Protein 6FJQ (pdb70)

Foldseek 3Di:
DFFKKWQADDPFAFFDFPDPSQKRKGWMWGFDQFKTKIKIWIFGCDDLFAFDACVVVVDQVSFKTKFKFAAAPQRQTDPPGRGHNQRIGGDDDVCPVVGDDDGPQQRFFACVQAPAADDQDPDVVDDDPDDPPRQWDWDWWAFVNDPVRIWIWIWGWQHDDPHDIMTMIMTGDDPRDHTTHRTTDMDIDMHGGHD/DQQKKWFADDPAAFFDFPDPSQKRKTKMWHFDQFKTKIKIWIFGCDDLQAWHACVVVVDQVSFKTKFKFAAAPQRQTDPPGRGHLQRIAGDDPPCPSDPSTDGPQQRFFDCVQAPAADDCDPDNVDDDPDDNPRQWDWDWWAFVNDPVRIKIWIWGWQHDDPHDIMTMIMTGDDPRDHTTHRTTDMDIDMHTGHD

Solvent-accessible surface area: 20462 Å² total; per-residue (Å²): 150,59,93,19,0,49,12,49,106,71,132,29,35,6,3,106,26,77,85,96,79,2,0,70,2,47,0,33,0,43,38,78,41,75,89,0,84,1,48,0,32,1,40,2,61,102,30,74,3,21,99,4,21,2,64,87,55,6,50,76,78,60,34,119,15,56,1,84,0,8,0,35,117,106,0,28,3,58,176,116,12,16,1,61,89,136,26,9,13,18,111,59,86,141,16,111,145,50,73,77,130,38,80,0,22,11,8,0,0,7,55,117,15,22,56,132,54,54,129,87,60,150,74,134,116,59,113,80,175,150,48,50,68,116,6,91,87,103,33,56,0,72,0,47,50,101,91,45,25,49,0,49,0,32,0,1,6,10,80,35,124,62,37,61,11,0,0,0,0,39,3,39,19,138,102,54,3,92,85,34,62,0,61,14,37,131,10,66,14,52,2,74,9,57,143,87,92,106,19,0,46,11,63,101,64,126,32,38,8,4,90,30,78,114,103,107,3,0,54,1,58,0,41,0,46,43,78,47,82,83,0,81,1,56,0,34,0,47,1,59,102,43,74,2,22,101,3,26,1,61,87,60,4,49,74,78,59,35,119,13,56,1,83,0,7,0,38,115,118,0,30,4,58,163,94,12,15,3,65,86,137,25,6,15,20,102,72,87,137,95,126,17,12,72,77,148,28,87,1,20,8,7,0,0,6,54,118,16,22,56,131,59,31,111,116,51,150,77,130,113,71,114,72,177,147,48,93,55,115,6,78,89,104,32,55,0,74,0,46,49,100,94,44,22,51,0,51,0,31,0,0,6,12,79,35,126,57,37,61,12,0,0,0,0,40,4,39,19,139,101,54,2,94,86,34,67,0,60,14,36,127,10,70,13,54,1,78,12,42,164

B-factor: mean 87.82, std 26.69, range [32.63, 222.66]

Secondary structure (DSSP, 8-state):
--SEEEE---SS--B-SSSTT-EEEEEEEEEETTEEEEEEEEEE-SSTTSSEETTTS-SGGGSEEEEEEEE-TTSPBPTTSSB-GGGEEE-STT-SSS-S----GGGSBPTTTSPPP----SSTTSPPSS-SGGGEEEEEEEGGG-TT-EEEEEEEES--SSSSEEEEEEEE--S--EEE--BPPPEEEEEEB--/--SEEEE---SS--B-SSSTT-EEEEEEEEEETTEEEEEEEEEE-SSTTSSEETTTS-SGGGSEEEEEEEE-TTSPBPTTSSB-GGGEEE--SSS-S-SS----GGGSBPTTTSPSP-PPPSSTTSPPSS-SGGGEEEEEEEBTT-TT-EEEEEEEES--SSSSEEEEEEE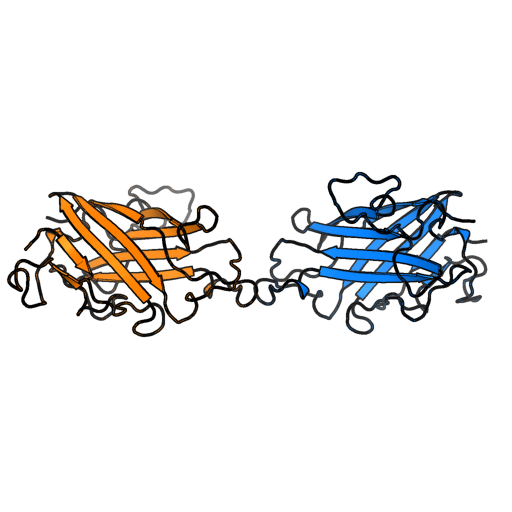E--S--EEE--BBPPEEEEEEBP-

Radius of gyration: 31.88 Å; Cα contacts (8 Å, |Δi|>4): 926; chains: 2; bounding box: 68×71×71 Å

Nearest PDB structures (foldseek):
  6fjq-assembly1_A  TM=1.005E+00  e=1.163E-39  Human adenovirus 48
  6stu-assembly1_C  TM=9.248E-01  e=1.946E-27  Human adenovirus 30
  6qpn-assembly1_C  TM=9.294E-01  e=1.844E-27  Human adenovirus 49
  6qpn-assembly2_F  TM=9.313E-01  e=1.213E-26  Human adenovirus 49
  6qpo-assembly1_C  TM=9.255E-01  e=8.783E-27  Human adenovirus 49

Structure (mmCIF, N/CA/C/O backbone):
data_6FJQ
#
_entry.id   6FJQ
#
_cell.length_a   145.205
_cell.length_b   145.205
_cell.length_c   145.205
_cell.angle_alpha   90.00
_cell.angle_beta   90.00
_cell.angle_gamma   90.00
#
_symmetry.space_group_name_H-M   'P 43 3 2'
#
loop_
_entity.id
_entity.type
_entity.pdbx_description
1 polymer Fiber
2 non-polymer 1,2-ETHANEDIOL
3 non-polymer GLYCEROL
4 non-polymer 'SULFATE ION'
5 water water
#
loop_
_atom_site.group_PDB
_atom_site.id
_atom_site.type_symbol
_atom_site.label_atom_id
_atom_site.label_alt_id
_atom_site.label_comp_id
_atom_site.label_asym_id
_atom_site.label_entity_id
_atom_site.label_seq_id
_atom_site.pdbx_PDB_ins_code
_atom_site.Cartn_x
_atom_site.Cartn_y
_atom_site.Cartn_z
_atom_site.occupancy
_atom_site.B_iso_or_equiv
_atom_site.auth_seq_id
_atom_site.auth_comp_id
_atom_site.auth_asym_id
_atom_site.auth_atom_id
_atom_site.pdbx_PDB_model_num
ATOM 1 N N . ASP A 1 1 ? 46.070 15.091 114.919 1.00 146.69 2 ASP A N 1
ATOM 2 C CA . ASP A 1 1 ? 44.834 15.179 114.068 1.00 147.02 2 ASP A CA 1
ATOM 3 C C . ASP A 1 1 ? 45.102 16.029 112.792 1.00 144.95 2 ASP A C 1
ATOM 4 O O . ASP A 1 1 ? 46.276 16.183 112.404 1.00 144.27 2 ASP A O 1
ATOM 9 N N . LYS A 1 2 ? 44.042 16.493 112.105 1.00 136.52 3 LYS A N 1
ATOM 10 C CA . LYS A 1 2 ? 44.155 17.675 111.211 1.00 130.48 3 LYS A CA 1
ATOM 11 C C . LYS A 1 2 ? 43.014 18.660 111.472 1.00 114.21 3 LYS A C 1
ATOM 12 O O . LYS A 1 2 ? 41.865 18.278 111.800 1.00 105.27 3 LYS A O 1
ATOM 18 N N . LEU A 1 3 ? 43.390 19.937 111.375 1.00 103.08 4 LEU A N 1
ATOM 19 C CA . LEU A 1 3 ? 42.527 21.057 111.657 1.00 99.56 4 LEU A CA 1
ATOM 20 C C . LEU A 1 3 ? 41.952 21.721 110.404 1.00 93.34 4 LEU A C 1
ATOM 21 O O . LEU A 1 3 ? 41.266 22.705 110.559 1.00 88.41 4 LEU A O 1
ATOM 26 N N . THR A 1 4 ? 42.187 21.197 109.198 1.00 94.11 5 THR A N 1
ATOM 27 C CA . THR A 1 4 ? 41.762 21.847 107.949 1.00 87.80 5 THR A CA 1
ATOM 28 C C . THR A 1 4 ? 41.175 20.740 107.078 1.00 84.44 5 THR A C 1
ATOM 29 O O . THR A 1 4 ? 41.819 19.749 106.800 1.00 87.36 5 THR A O 1
ATOM 33 N N . LEU A 1 5 ? 39.934 20.898 106.695 1.00 82.66 6 LEU A N 1
ATOM 34 C CA . LEU A 1 5 ? 39.194 19.895 105.948 1.00 82.83 6 LEU A CA 1
ATOM 35 C C . LEU A 1 5 ? 38.750 20.637 104.729 1.00 78.54 6 LEU A C 1
ATOM 36 O O . LEU A 1 5 ? 38.122 21.666 104.859 1.00 81.19 6 LEU A O 1
ATOM 41 N N . TRP A 1 6 ? 39.102 20.150 103.557 1.00 77.43 7 TRP A N 1
ATOM 42 C CA . TRP A 1 6 ? 39.003 20.945 102.352 1.00 77.92 7 TRP A CA 1
ATOM 43 C C . TRP A 1 6 ? 38.794 20.153 101.056 1.00 79.47 7 TRP A C 1
ATOM 44 O O . TRP A 1 6 ? 38.616 18.954 101.039 1.00 84.39 7 TRP A O 1
ATOM 55 N N . THR A 1 7 ? 38.804 20.880 99.966 1.00 76.62 8 THR A N 1
ATOM 56 C CA . THR A 1 7 ? 38.622 20.384 98.666 1.00 76.01 8 THR A CA 1
ATOM 57 C C . THR A 1 7 ? 40.046 20.116 98.136 1.00 78.02 8 THR A C 1
ATOM 58 O O . THR A 1 7 ? 40.758 21.041 97.761 1.00 80.58 8 THR A O 1
ATOM 62 N N . THR A 1 8 ? 40.462 18.846 98.104 1.00 82.84 9 THR A N 1
ATOM 63 C CA . THR A 1 8 ? 41.867 18.497 97.747 1.00 88.14 9 THR A CA 1
ATOM 64 C C . THR A 1 8 ? 42.208 19.168 96.417 1.00 89.41 9 THR A C 1
ATOM 65 O O . THR A 1 8 ? 41.377 19.184 95.501 1.00 88.67 9 THR A O 1
ATOM 69 N N . PRO A 1 9 ? 43.385 19.803 96.334 1.00 94.40 10 PRO A N 1
ATOM 70 C CA . PRO A 1 9 ? 43.837 20.400 95.058 1.00 94.37 10 PRO A CA 1
ATOM 71 C C . PRO A 1 9 ? 44.063 19.377 93.982 1.00 91.85 10 PRO A C 1
ATOM 72 O O . PRO A 1 9 ? 44.952 18.546 94.132 1.00 93.43 10 PRO A O 1
ATOM 76 N N . ASP A 1 10 ? 43.207 19.412 92.955 1.00 91.48 11 ASP A N 1
ATOM 77 C CA . ASP A 1 10 ? 43.311 18.578 91.736 1.00 96.96 11 ASP A CA 1
ATOM 78 C C . ASP A 1 10 ? 42.974 19.529 90.588 1.00 92.23 11 ASP A C 1
ATOM 79 O O . ASP A 1 10 ? 42.147 20.429 90.783 1.00 86.87 11 ASP A O 1
ATOM 84 N N . PRO A 1 11 ? 43.616 19.372 89.401 1.00 94.67 12 PRO A N 1
ATOM 85 C CA . PRO A 1 11 ? 43.186 20.291 88.301 1.00 96.98 12 PRO A CA 1
ATOM 86 C C . PRO A 1 11 ? 41.724 20.022 87.832 1.00 96.22 12 PRO A C 1
ATOM 87 O O . PRO A 1 11 ? 41.068 20.911 87.253 1.00 85.16 12 PRO A O 1
ATOM 91 N N . SER A 1 12 ? 41.223 18.814 88.163 1.00 99.79 13 SER A N 1
ATOM 92 C CA . SER A 1 12 ? 39.916 18.346 87.772 1.00 97.01 13 SER A CA 1
ATOM 93 C C . SER A 1 12 ? 38.757 19.070 88.427 1.00 91.15 13 SER A C 1
ATOM 94 O O . SER A 1 12 ? 38.850 19.490 89.585 1.00 95.58 13 SER A O 1
ATOM 97 N N . PRO A 1 13 ? 37.636 19.166 87.712 1.00 84.94 14 PRO A N 1
ATOM 98 C CA . PRO A 1 13 ? 36.380 19.559 88.324 1.00 79.90 14 PRO A CA 1
ATOM 99 C C . PRO A 1 13 ? 35.852 18.517 89.295 1.00 75.68 14 PRO A C 1
ATOM 100 O O . PRO A 1 13 ? 36.117 17.332 89.142 1.00 75.77 14 PRO A O 1
ATOM 104 N N . ASN A 1 14 ? 35.068 18.970 90.261 1.00 73.17 15 ASN A N 1
ATOM 105 C CA . ASN A 1 14 ? 34.668 18.129 91.403 1.00 72.50 15 ASN A CA 1
ATOM 106 C C . ASN A 1 14 ? 33.213 18.306 91.880 1.00 70.26 15 ASN A C 1
ATOM 107 O O . ASN A 1 14 ? 32.840 17.790 92.936 1.00 63.77 15 ASN A O 1
ATOM 112 N N . CYS A 1 15 ? 32.395 18.996 91.089 1.00 71.82 16 CYS A N 1
ATOM 113 C CA . CYS A 1 15 ? 31.095 19.426 91.560 1.00 74.87 16 CYS A CA 1
ATOM 114 C C . CYS A 1 15 ? 30.025 19.342 90.463 1.00 75.40 16 CYS A C 1
ATOM 115 O O . CYS A 1 15 ? 30.342 19.445 89.255 1.00 75.18 16 CYS A O 1
ATOM 118 N N . LYS A 1 16 ? 28.771 19.131 90.885 1.00 72.41 17 LYS A N 1
ATOM 119 C CA . LYS A 1 16 ? 27.643 19.051 89.961 1.00 70.53 17 LYS A CA 1
ATOM 120 C C . LYS A 1 16 ? 26.544 19.962 90.435 1.00 69.83 17 LYS A C 1
ATOM 121 O O . LYS A 1 16 ? 25.957 19.764 91.537 1.00 71.21 17 LYS A O 1
ATOM 127 N N . ILE A 1 17 ? 26.299 20.962 89.592 1.00 68.41 18 ILE A N 1
ATOM 128 C CA . ILE A 1 17 ? 25.110 21.753 89.614 1.00 68.34 18 ILE A CA 1
ATOM 129 C C . ILE A 1 17 ? 23.975 21.009 88.897 1.00 69.70 18 ILE A C 1
ATOM 130 O O . ILE A 1 17 ? 23.149 20.457 89.586 1.00 75.95 18 ILE A O 1
ATOM 135 N N . ASP A 1 18 ? 23.938 20.974 87.554 1.00 69.81 19 ASP A N 1
ATOM 136 C CA . ASP A 1 18 ? 22.980 20.136 86.792 1.00 69.70 19 ASP A CA 1
ATOM 137 C C . ASP A 1 18 ? 23.545 18.858 86.201 1.00 69.46 19 ASP A C 1
ATOM 138 O O . ASP A 1 18 ? 22.810 17.860 86.124 1.00 76.45 19 ASP A O 1
ATOM 143 N N . GLN A 1 19 ? 24.804 18.868 85.760 1.00 66.08 20 GLN A N 1
ATOM 144 C CA . GLN A 1 19 ? 25.443 17.667 85.187 1.00 70.56 20 GLN A CA 1
ATOM 145 C C . GLN A 1 19 ? 26.794 17.346 85.849 1.00 72.02 20 GLN A C 1
ATOM 146 O O . GLN A 1 19 ? 27.445 18.256 86.330 1.00 72.11 20 GLN A O 1
ATOM 152 N N . ASP A 1 20 ? 27.193 16.052 85.883 1.00 71.90 21 ASP A N 1
ATOM 153 C CA . ASP A 1 20 ? 28.451 15.632 86.495 1.00 68.93 21 ASP A CA 1
ATOM 154 C C . ASP A 1 20 ? 29.649 16.425 85.983 1.00 70.63 21 ASP A C 1
ATOM 155 O O . ASP A 1 20 ? 29.751 16.739 84.826 1.00 69.37 21 ASP A O 1
ATOM 160 N N . LYS A 1 21 ? 30.526 16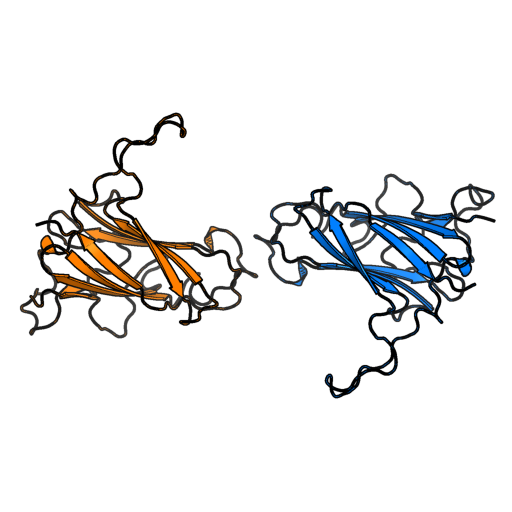.826 86.901 1.00 72.92 22 LYS A N 1
ATOM 161 C CA . LYS A 1 21 ? 31.652 17.730 86.611 1.00 71.32 22 LYS A CA 1
ATOM 162 C C . LYS A 1 21 ? 31.382 18.982 85.807 1.00 68.89 22 LYS A C 1
ATOM 163 O O . LYS A 1 21 ? 32.221 19.393 85.043 1.00 71.65 22 LYS A O 1
ATOM 169 N N . ASP A 1 22 ? 30.213 19.578 86.027 1.00 70.47 23 ASP A N 1
ATOM 170 C CA . ASP A 1 22 ? 29.857 20.997 85.739 1.00 68.58 23 ASP A CA 1
ATOM 171 C C . ASP A 1 22 ? 30.830 22.042 86.140 1.00 71.51 23 ASP A C 1
ATOM 172 O O . ASP A 1 22 ? 30.980 23.041 85.443 1.00 72.42 23 ASP A O 1
ATOM 177 N N . SER A 1 23 ? 31.367 21.848 87.348 1.00 75.98 24 SER A N 1
ATOM 178 C CA . SER A 1 23 ? 31.900 22.918 88.208 1.00 69.39 24 SER A CA 1
ATOM 179 C C . SER A 1 23 ? 33.104 22.444 89.010 1.00 71.27 24 SER A C 1
ATOM 180 O O . SER A 1 23 ? 33.243 21.249 89.246 1.00 78.28 24 SER A O 1
ATOM 183 N N . LYS A 1 24 ? 33.976 23.382 89.380 1.00 71.41 25 LYS A N 1
ATOM 184 C CA . LYS A 1 24 ? 35.181 23.165 90.230 1.00 73.06 25 LYS A CA 1
ATOM 185 C C . LYS A 1 24 ? 35.017 24.098 91.460 1.00 71.34 25 LYS A C 1
ATOM 186 O O . LYS A 1 24 ? 35.305 25.308 91.414 1.00 71.81 25 LYS A O 1
ATOM 192 N N . LEU A 1 25 ? 34.493 23.515 92.534 1.00 70.59 26 LEU A N 1
ATOM 193 C CA . LEU A 1 25 ? 34.294 24.193 93.809 1.00 69.10 26 LEU A CA 1
ATOM 194 C C . LEU A 1 25 ? 35.568 24.115 94.625 1.00 71.48 26 LEU A C 1
ATOM 195 O O . LEU A 1 25 ? 36.088 23.012 94.837 1.00 66.55 26 LEU A O 1
ATOM 200 N N . THR A 1 26 ? 36.048 25.281 95.094 1.00 70.22 27 THR A N 1
ATOM 201 C CA . THR A 1 26 ? 37.122 25.381 96.096 1.00 66.87 27 THR A CA 1
ATOM 202 C C . THR A 1 26 ? 36.424 25.713 97.422 1.00 60.80 27 THR A C 1
ATOM 203 O O . THR A 1 26 ? 35.671 26.679 97.486 1.00 53.97 27 THR A O 1
ATOM 207 N N . PHE A 1 27 ? 36.693 24.925 98.457 1.00 63.27 28 PHE A N 1
ATOM 208 C CA . PHE A 1 27 ? 36.070 25.089 99.749 1.00 64.10 28 PHE A CA 1
ATOM 209 C C . PHE A 1 27 ? 36.959 24.560 100.874 1.00 67.97 28 PHE A C 1
ATOM 210 O O . PHE A 1 27 ? 37.320 23.383 100.903 1.00 64.01 28 PHE A O 1
ATOM 218 N N . VAL A 1 28 ? 37.311 25.459 101.797 1.00 72.74 29 VAL A N 1
ATOM 219 C CA . VAL A 1 28 ? 38.282 25.201 102.866 1.00 72.06 29 VAL A CA 1
ATOM 220 C C . VAL A 1 28 ? 37.709 25.546 104.254 1.00 72.50 29 VAL A C 1
ATOM 221 O O . VAL A 1 28 ? 37.325 26.703 104.515 1.00 68.72 29 VAL A O 1
ATOM 225 N N . LEU A 1 29 ? 37.671 24.544 105.135 1.00 72.37 30 LEU A N 1
ATOM 226 C CA . LEU A 1 29 ? 37.186 24.690 106.496 1.00 70.56 30 LEU A CA 1
ATOM 227 C C . LEU A 1 29 ? 38.354 24.533 107.410 1.00 73.21 30 LEU A C 1
ATOM 228 O O . LEU A 1 29 ? 39.022 23.505 107.374 1.00 78.21 30 LEU A O 1
ATOM 233 N N . THR A 1 30 ? 38.609 25.531 108.243 1.00 70.37 31 THR A N 1
ATOM 234 C CA . THR A 1 30 ? 39.705 25.464 109.200 1.00 72.57 31 THR A CA 1
ATOM 235 C C . THR A 1 30 ? 39.125 25.693 110.568 1.00 72.96 31 THR A C 1
ATOM 236 O O . THR A 1 30 ? 38.386 26.626 110.762 1.00 79.15 31 THR A O 1
ATOM 240 N N . LYS A 1 31 ? 39.454 24.850 111.525 1.00 74.97 32 LYS A N 1
ATOM 241 C CA . LYS A 1 31 ? 38.729 24.787 112.800 1.00 75.24 32 LYS A CA 1
ATOM 242 C C . LYS A 1 31 ? 39.458 25.635 113.794 1.00 76.59 32 LYS A C 1
ATOM 243 O O . LYS A 1 31 ? 40.630 25.358 114.025 1.00 75.07 32 LYS A O 1
ATOM 249 N N . CYS A 1 32 ? 38.794 26.640 114.383 1.00 78.48 33 CYS A N 1
ATOM 250 C CA . CYS A 1 32 ? 39.352 27.354 115.563 1.00 87.32 33 CYS A CA 1
ATOM 251 C C . CYS A 1 32 ? 38.514 27.103 116.800 1.00 85.27 33 CYS A C 1
ATOM 252 O O . CYS A 1 32 ? 37.816 27.974 117.289 1.00 96.27 33 CYS A O 1
ATOM 255 N N . GLY A 1 33 ? 38.590 25.889 117.290 1.00 80.20 34 GLY A N 1
ATOM 256 C CA . GLY A 1 33 ? 37.781 25.468 118.380 1.00 80.73 34 GLY A CA 1
ATOM 257 C C . GLY A 1 33 ? 36.325 25.597 118.042 1.00 77.48 34 GLY A C 1
ATOM 258 O O . GLY A 1 33 ? 35.766 24.829 117.258 1.00 73.75 34 GLY A O 1
ATOM 259 N N . SER A 1 34 ? 35.706 26.607 118.642 1.00 80.61 35 SER A N 1
ATOM 260 C CA . SER A 1 34 ? 34.274 26.699 118.573 1.00 81.96 35 SER A CA 1
ATOM 261 C C . SER A 1 34 ? 33.786 27.248 117.267 1.00 74.65 35 SER A C 1
ATOM 262 O O . SER A 1 34 ? 32.637 27.011 116.926 1.00 70.04 35 SER A O 1
ATOM 265 N N . GLN A 1 35 ? 34.644 27.975 116.549 1.00 72.02 36 GLN A N 1
ATOM 266 C CA . GLN A 1 35 ? 34.279 28.403 115.214 1.00 72.78 36 GLN A CA 1
ATOM 267 C C . GLN A 1 35 ? 35.076 27.783 114.086 1.00 72.24 36 GLN A C 1
ATOM 268 O O . GLN A 1 35 ? 36.303 27.662 114.141 1.00 75.55 36 GLN A O 1
ATOM 274 N N . ILE A 1 36 ? 34.327 27.377 113.065 1.00 70.91 37 ILE A N 1
ATOM 275 C CA . ILE A 1 36 ? 34.896 26.931 111.828 1.00 74.52 37 ILE A CA 1
ATOM 276 C C . ILE A 1 36 ? 35.042 28.130 110.970 1.00 71.35 37 ILE A C 1
ATOM 277 O O . ILE A 1 36 ? 34.126 28.909 110.823 1.00 73.46 37 ILE A O 1
ATOM 282 N N . LEU A 1 37 ? 36.194 28.193 110.335 1.00 73.50 38 LEU A N 1
ATOM 283 C CA . LEU A 1 37 ? 36.611 29.275 109.482 1.00 70.83 38 LEU A CA 1
ATOM 284 C C . LEU A 1 37 ? 36.531 28.789 108.010 1.00 68.60 38 LEU A C 1
ATOM 285 O O . LEU A 1 37 ? 37.273 27.892 107.598 1.00 63.71 38 LEU A O 1
ATOM 290 N N . ALA A 1 38 ? 35.571 29.341 107.264 1.00 66.75 39 ALA A N 1
ATOM 291 C CA . ALA A 1 38 ? 35.292 28.932 105.881 1.00 68.12 39 ALA A CA 1
ATOM 292 C C . ALA A 1 38 ? 35.828 29.917 104.797 1.00 70.44 39 ALA A C 1
ATOM 293 O O . ALA A 1 38 ? 35.882 31.146 105.058 1.00 71.88 39 ALA A O 1
ATOM 295 N N . ASN A 1 39 ? 36.215 29.374 103.622 1.00 68.51 40 ASN A N 1
ATOM 296 C CA . ASN A 1 39 ? 36.675 30.152 102.445 1.00 71.90 40 ASN A CA 1
ATOM 297 C C . ASN A 1 39 ? 36.157 29.458 101.200 1.00 72.53 40 ASN A C 1
ATOM 298 O O . ASN A 1 39 ? 36.435 28.257 101.046 1.00 78.01 40 ASN A O 1
ATOM 303 N N . MET A 1 40 ? 35.416 30.145 100.312 1.00 70.85 41 MET A N 1
ATOM 304 C CA . MET A 1 40 ? 34.987 29.459 99.067 1.00 70.77 41 MET A CA 1
ATOM 305 C C . MET A 1 40 ? 34.945 30.233 97.728 1.00 67.71 41 MET A C 1
ATOM 306 O O . MET A 1 40 ? 34.580 31.368 97.686 1.00 68.43 41 MET A O 1
ATOM 311 N N . SER A 1 41 ? 35.381 29.556 96.660 1.00 67.95 42 SER A N 1
ATOM 312 C CA . SER A 1 41 ? 35.501 30.065 95.294 1.00 67.56 42 SER A CA 1
ATOM 313 C C . SER A 1 41 ? 34.602 29.112 94.470 1.00 66.31 42 SER A C 1
ATOM 314 O O . SER A 1 41 ? 34.319 28.034 94.936 1.00 68.15 42 SER A O 1
ATOM 317 N N . LEU A 1 42 ? 34.104 29.513 93.289 1.00 67.91 43 LEU A N 1
ATOM 318 C CA . LEU A 1 42 ? 33.395 28.590 92.383 1.00 66.37 43 LEU A CA 1
ATOM 319 C C . LEU A 1 42 ? 33.629 28.908 90.916 1.00 69.52 43 LEU A C 1
ATOM 320 O O . LEU A 1 42 ? 33.424 30.031 90.472 1.00 70.58 43 LEU A O 1
ATOM 325 N N . LEU A 1 43 ? 34.058 27.900 90.166 1.00 67.95 44 LEU A N 1
ATOM 326 C CA . LEU A 1 43 ? 34.213 28.024 88.724 1.00 69.56 44 LEU A CA 1
ATOM 327 C C . LEU A 1 43 ? 33.317 26.993 88.095 1.00 69.02 44 LEU A C 1
ATOM 328 O O . LEU A 1 43 ? 33.468 25.803 88.406 1.00 73.19 44 LEU A O 1
ATOM 333 N N . VAL A 1 44 ? 32.425 27.423 87.202 1.00 67.36 45 VAL A N 1
ATOM 334 C CA . VAL A 1 44 ? 31.566 26.482 86.487 1.00 67.25 45 VAL A CA 1
ATOM 335 C C . VAL A 1 44 ? 32.064 26.486 85.050 1.00 68.17 45 VAL A C 1
ATOM 336 O O . VAL A 1 44 ? 32.248 27.539 84.452 1.00 67.53 45 VAL A O 1
ATOM 340 N N . VAL A 1 45 ? 32.362 25.291 84.556 1.00 67.64 46 VAL A N 1
ATOM 341 C CA . VAL A 1 45 ? 33.202 25.119 83.371 1.00 71.89 46 VAL A CA 1
ATOM 342 C C . VAL A 1 45 ? 32.435 24.644 82.152 1.00 74.59 46 VAL A C 1
ATOM 343 O O . VAL A 1 45 ? 32.900 24.811 81.040 1.00 77.19 46 VAL A O 1
ATOM 347 N N . LYS A 1 46 ? 31.302 23.996 82.368 1.00 74.25 47 LYS A N 1
ATOM 348 C CA . LYS A 1 46 ? 30.326 23.780 81.321 1.00 77.11 47 LYS A CA 1
ATOM 349 C C . LYS A 1 46 ? 28.917 23.919 81.944 1.00 79.23 47 LYS A C 1
ATOM 350 O O . LYS A 1 46 ? 28.789 24.344 83.111 1.00 80.94 47 LYS A O 1
ATOM 356 N N . GLY A 1 47 ? 27.873 23.601 81.173 1.00 78.61 48 GLY A N 1
ATOM 357 C CA . GLY A 1 47 ? 26.507 23.762 81.652 1.00 80.36 48 GLY A CA 1
ATOM 358 C C . GLY A 1 47 ? 25.992 25.186 81.459 1.00 79.08 48 GLY A C 1
ATOM 359 O O . GLY A 1 47 ? 26.537 25.969 80.681 1.00 71.92 48 GLY A O 1
ATOM 360 N N . LYS A 1 48 ? 24.931 25.523 82.189 1.00 83.35 49 LYS A N 1
ATOM 361 C CA . LYS A 1 48 ? 24.194 26.780 81.945 1.00 81.02 49 LYS A CA 1
ATOM 362 C C . LYS A 1 48 ? 24.993 27.978 82.386 1.00 80.23 49 LYS A C 1
ATOM 363 O O . LYS A 1 48 ? 24.784 29.052 81.846 1.00 83.90 49 LYS A O 1
ATOM 369 N N . PHE A 1 49 ? 25.904 27.804 83.355 1.00 74.99 50 PHE A N 1
ATOM 370 C CA . PHE A 1 49 ? 26.537 28.960 83.960 1.00 71.76 50 PHE A CA 1
ATOM 371 C C . PHE A 1 49 ? 28.007 29.185 83.652 1.00 67.01 50 PHE A C 1
ATOM 372 O O . PHE A 1 49 ? 28.585 30.119 84.153 1.00 65.39 50 PHE A O 1
ATOM 380 N N . SER A 1 50 ? 28.607 28.325 82.850 1.00 69.92 51 SER A N 1
ATOM 381 C CA . SER A 1 50 ? 29.843 28.624 82.088 1.00 70.72 51 SER A CA 1
ATOM 382 C C . SER A 1 50 ? 29.303 29.567 81.168 1.00 70.71 51 SER A C 1
ATOM 383 O O . SER A 1 50 ? 28.171 29.342 80.721 1.00 88.76 51 SER A O 1
ATOM 386 N N . MET A 1 51 ? 30.003 30.598 80.807 1.00 65.48 52 MET A N 1
ATOM 387 C CA . MET A 1 51 ? 29.284 31.639 79.918 1.00 67.20 52 MET A CA 1
ATOM 388 C C . MET A 1 51 ? 27.731 32.017 80.031 1.00 62.47 52 MET A C 1
ATOM 389 O O . MET A 1 51 ? 26.973 31.649 79.209 1.00 59.66 52 MET A O 1
ATOM 394 N N . ILE A 1 52 ? 27.325 32.769 81.039 1.00 64.15 53 ILE A N 1
ATOM 395 C CA . ILE A 1 52 ? 25.948 33.198 81.227 1.00 65.52 53 ILE A CA 1
ATOM 396 C C . ILE A 1 52 ? 25.534 34.248 80.174 1.00 67.93 53 ILE A C 1
ATOM 397 O O . ILE A 1 52 ? 26.229 35.232 79.984 1.00 63.03 53 ILE A O 1
ATOM 402 N N . ASN A 1 53 ? 24.388 34.054 79.531 1.00 70.42 54 ASN A N 1
ATOM 403 C CA . ASN A 1 53 ? 23.803 35.110 78.731 1.00 70.48 54 ASN A CA 1
ATOM 404 C C . ASN A 1 53 ? 22.295 35.206 78.975 1.00 73.86 54 ASN A C 1
ATOM 405 O O . ASN A 1 53 ? 21.521 34.386 78.488 1.00 77.06 54 ASN A O 1
ATOM 410 N N . ASN A 1 54 ? 21.881 36.220 79.732 1.00 70.99 55 ASN A N 1
ATOM 411 C CA . ASN A 1 54 ? 20.476 36.351 80.114 1.00 73.05 55 ASN A CA 1
ATOM 412 C C . ASN A 1 54 ? 19.643 37.195 79.099 1.00 76.65 55 ASN A C 1
ATOM 413 O O . ASN A 1 54 ? 18.382 37.274 79.213 1.00 70.72 55 ASN A O 1
ATOM 418 N N . LYS A 1 55 ? 20.310 37.816 78.123 1.00 74.27 56 LYS A N 1
ATOM 419 C CA . LYS A 1 55 ? 19.588 38.363 76.974 1.00 71.09 56 LYS A CA 1
ATOM 420 C C . LYS A 1 55 ? 19.007 37.233 76.185 1.00 67.86 56 LYS A C 1
ATOM 421 O O . LYS A 1 55 ? 17.956 37.365 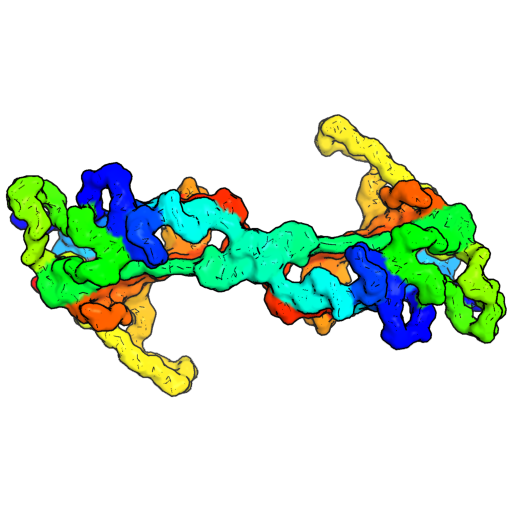75.601 1.00 67.00 56 LYS A O 1
ATOM 427 N N . VAL A 1 56 ? 19.700 36.100 76.195 1.00 67.81 57 VAL A N 1
ATOM 428 C CA . VAL A 1 56 ? 19.279 34.885 75.445 1.00 69.75 57 VAL A CA 1
ATOM 429 C C . VAL A 1 56 ? 18.350 34.000 76.269 1.00 69.31 57 VAL A C 1
ATOM 430 O O . VAL A 1 56 ? 17.290 33.564 75.787 1.00 74.26 57 VAL A O 1
ATOM 434 N N . ASN A 1 57 ? 18.763 33.717 77.490 1.00 67.33 58 ASN A N 1
ATOM 435 C CA . ASN A 1 57 ? 18.020 32.871 78.409 1.00 71.27 58 ASN A CA 1
ATOM 436 C C . ASN A 1 57 ? 17.750 33.725 79.639 1.00 69.30 58 ASN A C 1
ATOM 437 O O . ASN A 1 57 ? 18.602 33.826 80.507 1.00 65.85 58 ASN A O 1
ATOM 442 N N . GLY A 1 58 ? 16.570 34.335 79.703 1.00 72.70 59 GLY A N 1
ATOM 443 C CA . GLY A 1 58 ? 16.219 35.324 80.730 1.00 74.49 59 GLY A CA 1
ATOM 444 C C . GLY A 1 58 ? 15.244 34.863 81.823 1.00 74.96 59 GLY A C 1
ATOM 445 O O . GLY A 1 58 ? 14.863 35.639 82.720 1.00 79.21 59 GLY A O 1
ATOM 446 N N . THR A 1 59 ? 14.888 33.588 81.793 1.00 72.90 60 THR A N 1
ATOM 447 C CA . THR A 1 59 ? 13.903 33.069 82.708 1.00 74.65 60 THR A CA 1
ATOM 448 C C . THR A 1 59 ? 14.551 32.834 84.066 1.00 71.48 60 THR A C 1
ATOM 449 O O . THR A 1 59 ? 15.768 32.695 84.169 1.00 68.64 60 THR A O 1
ATOM 453 N N . ASP A 1 60 ? 13.735 32.789 85.096 1.00 71.96 61 ASP A N 1
ATOM 454 C CA . ASP A 1 60 ? 14.233 32.793 86.481 1.00 75.39 61 ASP A CA 1
ATOM 455 C C . ASP A 1 60 ? 15.235 31.702 86.764 1.00 75.63 61 ASP A C 1
ATOM 456 O O . ASP A 1 60 ? 16.242 31.938 87.467 1.00 71.99 61 ASP A O 1
ATOM 461 N N . ASP A 1 61 ? 14.951 30.529 86.184 1.00 79.13 62 ASP A N 1
ATOM 462 C CA . ASP A 1 61 ? 15.819 29.337 86.261 1.00 74.11 62 ASP A CA 1
ATOM 463 C C . ASP A 1 61 ? 17.202 29.499 85.627 1.00 67.62 62 ASP A C 1
ATOM 464 O O . ASP A 1 61 ? 18.012 28.647 85.838 1.00 72.16 62 ASP A O 1
ATOM 469 N N . TYR A 1 62 ? 17.477 30.567 84.877 1.00 65.55 63 TYR A N 1
ATOM 470 C CA . TYR A 1 62 ? 18.820 30.864 84.351 1.00 66.20 63 TYR A CA 1
ATOM 471 C C . TYR A 1 62 ? 19.575 31.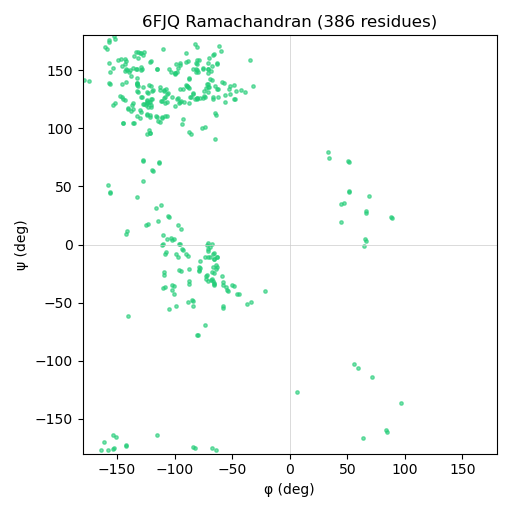936 85.090 1.00 68.44 63 TYR A C 1
ATOM 472 O O . TYR A 1 62 ? 20.717 32.326 84.662 1.00 68.63 63 TYR A O 1
ATOM 481 N N . LYS A 1 63 ? 18.947 32.409 86.184 1.00 68.40 64 LYS A N 1
ATOM 482 C CA . LYS A 1 63 ? 19.560 33.403 87.090 1.00 69.13 64 LYS A CA 1
ATOM 483 C C . LYS A 1 63 ? 19.659 32.971 88.584 1.00 71.54 64 LYS A C 1
ATOM 484 O O . LYS A 1 63 ? 19.838 33.804 89.454 1.00 73.99 64 LYS A O 1
ATOM 490 N N . LYS A 1 64 ? 19.542 31.675 88.873 1.00 68.68 65 LYS A N 1
ATOM 491 C CA . LYS A 1 64 ? 19.823 31.169 90.192 1.00 65.67 65 LYS A CA 1
ATOM 492 C C . LYS A 1 64 ? 20.249 29.698 90.141 1.00 68.86 65 LYS A C 1
ATOM 493 O O . LYS A 1 64 ? 19.877 28.987 89.189 1.00 69.48 65 LYS A O 1
ATOM 499 N N . PHE A 1 65 ? 21.066 29.249 91.104 1.00 65.16 66 PHE A N 1
ATOM 500 C CA . PHE A 1 65 ? 21.346 27.810 91.242 1.00 66.51 66 PHE A CA 1
ATOM 501 C C . PHE A 1 65 ? 21.878 27.509 92.625 1.00 63.88 66 PHE A C 1
ATOM 502 O O . PHE A 1 65 ? 22.219 28.415 93.346 1.00 61.52 66 PHE A O 1
ATOM 510 N N . THR A 1 66 ? 21.981 26.228 92.951 1.00 64.67 67 THR A N 1
ATOM 511 C CA . THR A 1 66 ? 22.328 25.774 94.271 1.00 63.36 67 THR A CA 1
ATOM 512 C C . THR A 1 66 ? 23.336 24.656 94.347 1.00 66.30 67 THR A C 1
ATOM 513 O O . THR A 1 66 ? 23.396 23.786 93.505 1.00 70.93 67 THR A O 1
ATOM 517 N N . ILE A 1 67 ? 24.063 24.639 95.447 1.00 72.02 68 ILE A N 1
ATOM 518 C CA . ILE A 1 67 ? 25.101 23.677 95.710 1.00 71.64 68 ILE A CA 1
ATOM 519 C C . ILE A 1 67 ? 24.838 23.202 97.111 1.00 66.97 68 ILE A C 1
ATOM 520 O O . ILE A 1 67 ? 24.458 23.999 97.927 1.00 72.27 68 ILE A O 1
ATOM 525 N N . LYS A 1 68 ? 24.977 21.919 97.367 1.00 66.47 69 LYS A N 1
ATOM 526 C CA . LYS A 1 68 ? 24.633 21.319 98.648 1.00 71.44 69 LYS A CA 1
ATOM 527 C C . LYS A 1 68 ? 25.797 20.472 99.163 1.00 74.97 69 LYS A C 1
ATOM 528 O O . LYS A 1 68 ? 26.263 19.539 98.466 1.00 76.55 69 LYS A O 1
ATOM 534 N N . LEU A 1 69 ? 26.222 20.727 100.400 1.00 72.14 70 LEU A N 1
ATOM 535 C CA . LEU A 1 69 ? 27.082 19.796 101.130 1.00 69.72 70 LEU A CA 1
ATOM 536 C C . LEU A 1 69 ? 26.263 19.104 102.220 1.00 65.42 70 LEU A C 1
ATOM 537 O O . LEU A 1 69 ? 25.697 19.785 103.055 1.00 63.69 70 LEU A O 1
ATOM 542 N N . LEU A 1 70 ? 26.227 17.777 102.184 1.00 60.90 71 LEU A N 1
ATOM 543 C CA . LEU A 1 70 ? 25.394 16.981 103.052 1.00 64.76 71 LEU A CA 1
ATOM 544 C C . LEU A 1 70 ? 26.210 15.980 103.838 1.00 67.17 71 LEU A C 1
ATOM 545 O O . LEU A 1 70 ? 26.850 15.095 103.252 1.00 63.93 71 LEU A O 1
ATOM 550 N N . PHE A 1 71 ? 26.134 16.059 105.163 1.00 69.05 72 PHE A N 1
ATOM 551 C CA . PHE A 1 71 ? 26.940 15.191 106.016 1.00 73.19 72 PHE A CA 1
ATOM 552 C C . PHE A 1 71 ? 26.095 14.225 106.840 1.00 75.93 72 PHE A C 1
ATOM 553 O O . PHE A 1 71 ? 24.972 14.553 107.146 1.00 76.03 72 PHE A O 1
ATOM 561 N N . ASP A 1 72 ? 26.646 13.041 107.180 1.00 75.58 73 ASP A N 1
ATOM 562 C CA . ASP A 1 72 ? 25.994 12.109 108.122 1.00 77.18 73 ASP A CA 1
ATOM 563 C C . ASP A 1 72 ? 26.252 12.467 109.589 1.00 77.94 73 ASP A C 1
ATOM 564 O O . ASP A 1 72 ? 26.876 13.485 109.858 1.00 79.23 73 ASP A O 1
ATOM 569 N N . GLU A 1 73 ? 25.800 11.650 110.539 1.00 82.50 74 GLU A N 1
ATOM 570 C CA . GLU A 1 73 ? 25.994 11.976 111.974 1.00 86.35 74 GLU A CA 1
ATOM 571 C C . GLU A 1 73 ? 27.450 12.041 112.469 1.00 85.80 74 GLU A C 1
ATOM 572 O O . GLU A 1 73 ? 27.709 12.678 113.486 1.00 82.38 74 GLU A O 1
ATOM 578 N N . LYS A 1 74 ? 28.379 11.425 111.726 1.00 87.48 75 LYS A N 1
ATOM 579 C CA . LYS A 1 74 ? 29.829 11.594 111.956 1.00 89.14 75 LYS A CA 1
ATOM 580 C C . LYS A 1 74 ? 30.579 12.678 111.095 1.00 83.88 75 LYS A C 1
ATOM 581 O O . LYS A 1 74 ? 31.768 12.889 111.263 1.00 77.62 75 LYS A O 1
ATOM 587 N N . GLY A 1 75 ? 29.895 13.394 110.218 1.00 80.29 76 GLY A N 1
ATOM 588 C CA . GLY A 1 75 ? 30.518 14.512 109.484 1.00 79.59 76 GLY A CA 1
ATOM 589 C C . GLY A 1 75 ? 31.157 14.045 108.195 1.00 82.75 76 GLY A C 1
ATOM 590 O O . GLY A 1 75 ? 32.075 14.719 107.633 1.00 90.28 76 GLY A O 1
ATOM 591 N N . VAL A 1 76 ? 30.672 12.900 107.708 1.00 78.44 77 VAL A N 1
ATOM 592 C CA . VAL A 1 76 ? 31.065 12.417 106.397 1.00 78.71 77 VAL A CA 1
ATOM 593 C C . VAL A 1 76 ? 30.089 12.880 105.306 1.00 78.08 77 VAL A C 1
ATOM 594 O O . VAL A 1 76 ? 28.863 12.756 105.477 1.00 72.56 77 VAL A O 1
ATOM 598 N N . LEU A 1 77 ? 30.654 13.376 104.199 1.00 78.28 78 LEU A N 1
ATOM 599 C CA . LEU A 1 77 ? 29.885 13.752 103.016 1.00 78.78 78 LEU A CA 1
ATOM 600 C C . LEU A 1 77 ? 29.060 12.615 102.476 1.00 80.48 78 LEU A C 1
ATOM 601 O O . LEU A 1 77 ? 29.573 11.492 102.345 1.00 81.32 78 LEU A O 1
ATOM 606 N N . LEU A 1 78 ? 27.830 12.917 102.058 1.00 75.25 79 LEU A N 1
ATOM 607 C CA . LEU A 1 78 ? 26.998 11.894 101.455 1.00 72.19 79 LEU A CA 1
ATOM 608 C C . LEU A 1 78 ? 27.050 12.038 99.941 1.00 72.01 79 LEU A C 1
ATOM 609 O O . LEU A 1 78 ? 27.237 13.148 99.418 1.00 65.44 79 LEU A O 1
ATOM 614 N N . LYS A 1 79 ? 26.949 10.877 99.270 1.00 78.72 80 LYS A N 1
ATOM 615 C CA . LYS A 1 79 ? 26.941 10.710 97.805 1.00 81.87 80 LYS A CA 1
ATOM 616 C C . LYS A 1 79 ? 26.163 11.857 97.086 1.00 78.61 80 LYS A C 1
ATOM 617 O O . LYS A 1 79 ? 26.656 12.580 96.213 1.00 76.66 80 LYS A O 1
ATOM 623 N N . ASP A 1 80 ? 24.952 12.084 97.553 1.00 74.58 81 ASP A N 1
ATOM 624 C CA . ASP A 1 80 ? 24.034 13.048 96.960 1.00 70.07 81 ASP A CA 1
ATOM 625 C C . ASP A 1 80 ? 24.429 14.483 97.072 1.00 64.48 81 ASP A C 1
ATOM 626 O O . ASP A 1 80 ? 23.704 15.309 96.600 1.00 60.67 81 ASP A O 1
ATOM 631 N N . SER A 1 81 ? 25.557 14.821 97.677 1.00 65.01 82 SER A N 1
ATOM 632 C CA . SER A 1 81 ? 26.008 16.216 97.683 1.00 65.71 82 SER A CA 1
ATOM 633 C C . SER A 1 81 ? 26.388 16.688 96.300 1.00 64.17 82 SER A C 1
ATOM 634 O O . SER A 1 81 ? 26.619 15.915 95.412 1.00 64.24 82 SER A O 1
ATOM 637 N N . SER A 1 82 ? 26.466 17.986 96.135 1.00 65.43 83 SER A N 1
ATOM 638 C CA . SER A 1 82 ? 26.938 18.546 94.863 1.00 70.69 83 SER A CA 1
ATOM 639 C C . SER A 1 82 ? 28.393 18.238 94.673 1.00 72.04 83 SER A C 1
ATOM 640 O O . SER A 1 82 ? 28.846 18.114 93.537 1.00 78.02 83 SER A O 1
ATOM 643 N N . LEU A 1 83 ? 29.118 18.132 95.785 1.00 72.57 84 LEU A N 1
ATOM 644 C CA . LEU A 1 83 ? 30.554 17.955 95.752 1.00 77.77 84 LEU A CA 1
ATOM 645 C C . LEU A 1 83 ? 30.862 16.483 95.700 1.00 78.57 84 LEU A C 1
ATOM 646 O O . LEU A 1 83 ? 30.241 15.735 96.424 1.00 84.98 84 LEU A O 1
ATOM 651 N N . ASP A 1 84 ? 31.818 16.072 94.860 1.00 77.13 85 ASP A N 1
ATOM 652 C CA . ASP A 1 84 ? 32.199 14.650 94.732 1.00 80.64 85 ASP A CA 1
ATOM 653 C C . ASP A 1 84 ? 33.033 14.253 95.953 1.00 83.67 85 ASP A C 1
ATOM 654 O O . ASP A 1 84 ? 34.019 14.909 96.253 1.00 86.72 85 ASP A O 1
ATOM 659 N N . LYS A 1 85 ? 32.621 13.186 96.648 1.00 79.11 86 LYS A N 1
ATOM 660 C CA . LYS A 1 85 ? 33.336 12.660 97.790 1.00 79.15 86 LYS A CA 1
ATOM 661 C C . LYS A 1 85 ? 34.841 12.456 97.603 1.00 80.89 86 LYS A C 1
ATOM 662 O O . LYS A 1 85 ? 35.635 12.622 98.548 1.00 78.46 86 LYS A O 1
ATOM 668 N N . GLU A 1 86 ? 35.243 12.057 96.397 1.00 85.53 87 GLU A N 1
ATOM 669 C CA . GLU A 1 86 ? 36.629 11.715 96.145 1.00 91.00 87 GLU A CA 1
ATOM 670 C C . GLU A 1 86 ? 37.533 12.946 96.270 1.00 85.27 87 GLU A C 1
ATOM 671 O O . GLU A 1 86 ? 38.686 12.795 96.575 1.00 84.82 87 GLU A O 1
ATOM 677 N N . TYR A 1 87 ? 36.989 14.155 96.081 1.00 82.76 88 TYR A N 1
ATOM 678 C CA . TYR A 1 87 ? 37.754 15.405 96.147 1.00 82.11 88 TYR A CA 1
ATOM 679 C C . TYR A 1 87 ? 37.649 16.109 97.525 1.00 79.86 88 TYR A C 1
ATOM 680 O O . TYR A 1 87 ? 38.009 17.296 97.658 1.00 74.36 88 TYR A O 1
ATOM 689 N N . TRP A 1 88 ? 37.203 15.395 98.559 1.00 80.93 89 TRP A N 1
ATOM 690 C CA . TRP A 1 88 ? 36.965 16.015 99.881 1.00 82.73 89 TRP A CA 1
ATOM 691 C C . TRP A 1 88 ? 37.569 15.206 101.023 1.00 88.07 89 TRP A C 1
ATOM 692 O O . TRP A 1 88 ? 37.092 14.122 101.339 1.00 95.35 89 TRP A O 1
ATOM 703 N N . ASN A 1 89 ? 38.618 15.747 101.638 1.00 90.99 90 ASN A N 1
ATOM 704 C CA . ASN A 1 89 ? 39.246 15.114 102.768 1.00 95.08 90 ASN A CA 1
ATOM 705 C C . ASN A 1 89 ? 39.980 16.165 103.586 1.00 92.05 90 ASN A C 1
ATOM 706 O O . ASN A 1 89 ? 39.965 17.300 103.225 1.00 86.98 90 ASN A O 1
ATOM 711 N N . TYR A 1 90 ? 40.557 15.767 104.716 1.00 97.43 91 TYR A N 1
ATOM 712 C CA . TYR A 1 90 ? 41.533 16.554 105.496 1.00 96.42 91 TYR A CA 1
ATOM 713 C C . TYR A 1 90 ? 42.786 16.886 104.670 1.00 103.54 91 TYR A C 1
ATOM 714 O O . TYR A 1 90 ? 43.034 16.334 103.598 1.00 106.86 91 TYR A O 1
ATOM 723 N N . ARG A 1 91 ? 43.579 17.804 105.193 1.00 110.79 92 ARG A N 1
ATOM 724 C CA . ARG A 1 91 ? 44.810 18.243 104.559 1.00 115.19 92 ARG A CA 1
ATOM 725 C C . ARG A 1 91 ? 45.899 17.300 105.038 1.00 119.85 92 ARG A C 1
ATOM 726 O O . ARG A 1 91 ? 45.868 16.864 106.180 1.00 120.18 92 ARG A O 1
ATOM 734 N N . SER A 1 92 ? 46.842 16.954 104.169 1.00 128.78 93 SER A N 1
ATOM 735 C CA . SER A 1 92 ? 47.990 16.068 104.479 1.00 146.48 93 SER A CA 1
ATOM 736 C C . SER A 1 92 ? 48.000 15.368 105.909 1.00 165.06 93 SER A C 1
ATOM 737 O O . SER A 1 92 ? 47.007 14.727 106.271 1.00 171.76 93 SER A O 1
ATOM 740 N N . ASN A 1 93 ? 49.081 15.488 106.701 1.00 173.93 94 ASN A N 1
ATOM 741 C CA . ASN A 1 93 ? 49.337 14.750 108.036 1.00 178.83 94 ASN A CA 1
ATOM 742 C C . ASN A 1 93 ? 49.674 13.179 108.067 1.00 191.27 94 ASN A C 1
ATOM 743 O O . ASN A 1 93 ? 50.768 12.773 107.612 1.00 194.56 94 ASN A O 1
ATOM 748 N N . ASN A 1 94 ? 48.780 12.339 108.633 1.00 189.84 95 ASN A N 1
ATOM 749 C CA . ASN A 1 94 ? 48.791 10.867 108.450 1.00 181.01 95 ASN A CA 1
ATOM 750 C C . ASN A 1 94 ? 47.531 10.509 107.629 1.00 184.33 95 ASN A C 1
ATOM 751 O O . ASN A 1 94 ? 46.897 9.467 107.825 1.00 177.86 95 ASN A O 1
ATOM 756 N N . ASN A 1 95 ? 47.166 11.427 106.726 1.00 195.65 96 ASN A N 1
ATOM 757 C CA . ASN A 1 95 ? 46.018 11.342 105.804 1.00 194.84 96 ASN A CA 1
ATOM 758 C C . ASN A 1 95 ? 46.489 11.734 104.336 1.00 199.75 96 ASN A C 1
ATOM 759 O O . ASN A 1 95 ? 45.771 12.426 103.594 1.00 182.39 96 ASN A O 1
ATOM 764 N N . ASN A 1 96 ? 47.696 11.258 103.961 1.00 202.27 97 ASN A N 1
ATOM 765 C CA . ASN A 1 96 ? 48.439 11.592 102.708 1.00 189.29 97 ASN A CA 1
ATOM 766 C C . ASN A 1 96 ? 48.336 10.397 101.736 1.00 192.99 97 ASN A C 1
ATOM 767 O O . ASN A 1 96 ? 47.925 10.566 100.582 1.00 185.03 97 ASN A O 1
ATOM 772 N N . VAL A 1 97 ? 48.759 9.207 102.218 1.00 197.59 98 VAL A N 1
ATOM 773 C CA . VAL A 1 97 ? 48.412 7.859 101.658 1.00 192.14 98 VAL A CA 1
ATOM 774 C C . VAL A 1 97 ? 47.552 7.001 102.659 1.00 188.44 98 VAL A C 1
ATOM 775 O O . VAL A 1 97 ? 47.517 5.762 102.569 1.00 186.08 98 VAL A O 1
ATOM 779 N N . GLY A 1 98 ? 46.900 7.667 103.629 1.00 181.25 99 GLY A N 1
ATOM 780 C CA . GLY A 1 98 ? 45.820 7.102 104.455 1.00 171.40 99 GLY A CA 1
ATOM 781 C C . GLY A 1 98 ? 44.488 7.296 103.757 1.00 162.49 99 GLY A C 1
ATOM 782 O O . GLY A 1 98 ? 43.520 6.596 104.063 1.00 147.94 99 GLY A O 1
ATOM 783 N N . SER A 1 99 ? 44.457 8.270 102.827 1.00 161.09 100 SER A N 1
ATOM 784 C CA . SER A 1 99 ? 43.404 8.460 101.810 1.00 154.41 100 SER A CA 1
ATOM 785 C C . SER A 1 99 ? 42.075 8.770 102.468 1.00 148.31 100 SER A C 1
ATOM 786 O O . SER A 1 99 ? 42.059 9.078 103.666 1.00 143.21 100 SER A O 1
ATOM 789 N N . ALA A 1 100 ? 40.982 8.685 101.701 1.00 146.93 101 ALA A N 1
ATOM 790 C CA . ALA A 1 100 ? 39.647 9.101 102.190 1.00 144.90 101 ALA A CA 1
ATOM 791 C C . ALA A 1 100 ? 39.027 8.275 103.379 1.00 138.25 101 ALA A C 1
ATOM 792 O O . ALA A 1 100 ? 38.339 7.279 103.169 1.00 135.13 101 ALA A O 1
ATOM 794 N N . TYR A 1 101 ? 39.286 8.703 104.613 1.00 137.15 102 TYR A N 1
ATOM 795 C CA . TYR A 1 101 ? 38.588 8.179 105.823 1.00 140.29 102 TYR A CA 1
ATOM 796 C C . TYR A 1 101 ? 37.684 9.351 106.316 1.00 113.34 102 TYR A C 1
ATOM 797 O O . TYR A 1 101 ? 37.853 10.515 105.879 1.00 96.03 102 TYR A O 1
ATOM 806 N N . GLU A 1 102 ? 36.773 9.038 107.241 1.00 103.46 103 GLU A N 1
ATOM 807 C CA . GLU A 1 102 ? 36.426 10.079 108.196 1.00 105.21 103 GLU A CA 1
ATOM 808 C C . GLU A 1 102 ? 35.818 9.690 109.578 1.00 97.78 103 GLU A C 1
ATOM 809 O O . GLU A 1 102 ? 35.419 8.571 109.803 1.00 86.15 103 GLU A O 1
ATOM 815 N N . GLU A 1 103 ? 36.009 10.629 110.509 1.00 96.65 104 GLU A N 1
ATOM 816 C CA . GLU A 1 103 ? 34.972 11.309 111.325 1.00 91.78 104 GLU A CA 1
ATOM 817 C C . GLU A 1 103 ? 35.324 12.839 111.228 1.00 88.61 104 GLU A C 1
ATOM 818 O O . GLU A 1 103 ? 36.502 13.190 111.087 1.00 91.02 104 GLU A O 1
ATOM 824 N N . ALA A 1 104 ? 34.345 13.744 111.328 1.00 82.01 105 ALA A N 1
ATOM 825 C CA . ALA A 1 104 ? 34.654 15.179 111.326 1.00 76.75 105 ALA A CA 1
ATOM 826 C C . ALA A 1 104 ? 33.573 16.066 112.009 1.00 73.90 105 ALA A C 1
ATOM 827 O O . ALA A 1 104 ? 33.227 17.134 111.540 1.00 73.41 105 ALA A O 1
ATOM 829 N N . VAL A 1 105 ? 33.095 15.640 113.162 1.00 73.70 106 VAL A N 1
ATOM 830 C CA . VAL A 1 105 ? 31.963 16.280 113.810 1.00 71.39 106 VAL A CA 1
ATOM 831 C C . VAL A 1 105 ? 32.308 17.684 114.242 1.00 71.16 106 VAL A C 1
ATOM 832 O O . VAL A 1 105 ? 31.471 18.580 114.152 1.00 72.00 106 VAL A O 1
ATOM 836 N N . GLY A 1 106 ? 33.548 17.900 114.654 1.00 73.18 107 GLY A N 1
ATOM 837 C CA . GLY A 1 106 ? 33.996 19.238 115.034 1.00 72.63 107 GLY A CA 1
ATOM 838 C C . GLY A 1 106 ? 34.048 20.273 113.918 1.00 67.91 107 GLY A C 1
ATOM 839 O O . GLY A 1 106 ? 34.231 21.455 114.196 1.00 63.74 107 GLY A O 1
ATOM 840 N N . PHE A 1 107 ? 33.933 19.830 112.668 1.00 66.88 108 PHE A N 1
ATOM 841 C CA . PHE A 1 107 ? 33.752 20.754 111.530 1.00 69.86 108 PHE A CA 1
ATOM 842 C C . PHE A 1 107 ? 32.294 21.013 111.117 1.00 66.74 108 PHE A C 1
ATOM 843 O O . PHE A 1 107 ? 32.021 21.832 110.225 1.00 62.81 108 PHE A O 1
ATOM 851 N N . MET A 1 108 ? 31.369 20.330 111.773 1.00 68.91 109 MET A N 1
ATOM 852 C CA . MET A 1 108 ? 29.982 20.453 111.441 1.00 71.64 109 MET A CA 1
ATOM 853 C C . MET A 1 108 ? 29.382 21.685 112.072 1.00 79.05 109 MET A C 1
ATOM 854 O O . MET A 1 108 ? 29.827 22.143 113.133 1.00 86.44 109 MET A O 1
ATOM 859 N N . PRO A 1 109 ? 28.358 22.249 111.406 1.00 81.63 110 PRO A N 1
ATOM 860 C CA . PRO A 1 109 ? 27.732 23.427 111.936 1.00 76.70 110 PRO A CA 1
ATOM 861 C C . PRO A 1 109 ? 26.751 23.017 113.023 1.00 73.51 110 PRO A C 1
ATOM 862 O O . PRO A 1 109 ? 25.896 22.191 112.766 1.00 72.70 110 PRO A O 1
ATOM 866 N N . SER A 1 110 ? 26.896 23.584 114.217 1.00 72.37 111 SER A N 1
ATOM 867 C CA . SER A 1 110 ? 26.114 23.190 115.393 1.00 72.69 111 SER A CA 1
ATOM 868 C C . SER A 1 110 ? 24.615 23.062 115.146 1.00 70.37 111 SER A C 1
ATOM 869 O O . SER A 1 110 ? 23.995 24.028 114.688 1.00 67.45 111 SER A O 1
ATOM 872 N N . THR A 1 111 ? 24.057 21.889 115.467 1.00 63.98 112 THR A N 1
ATOM 873 C CA . THR A 1 111 ? 22.623 21.749 115.532 1.00 67.36 112 THR A CA 1
ATOM 874 C C . THR A 1 111 ? 22.007 22.516 116.714 1.00 71.16 112 THR A C 1
ATOM 875 O O . THR A 1 111 ? 20.799 22.625 116.787 1.00 74.43 112 THR A O 1
ATOM 879 N N . THR A 1 112 ? 22.794 23.025 117.655 1.00 72.50 113 THR A N 1
ATOM 880 C CA . THR A 1 112 ? 22.219 23.878 118.689 1.00 71.45 113 THR A CA 1
ATOM 881 C C . THR A 1 112 ? 22.150 25.288 118.161 1.00 72.82 113 THR A C 1
ATOM 882 O O . THR A 1 112 ? 21.114 25.920 118.258 1.00 73.28 113 THR A O 1
ATOM 886 N N . ALA A 1 113 ? 23.224 25.790 117.575 1.00 72.84 114 ALA A N 1
ATOM 887 C CA . ALA A 1 113 ? 23.162 27.141 117.020 1.00 74.27 114 ALA A CA 1
ATOM 888 C C . ALA A 1 113 ? 22.347 27.248 115.750 1.00 68.25 114 ALA A C 1
ATOM 889 O O . ALA A 1 113 ? 21.775 28.294 115.469 1.00 63.70 114 ALA A O 1
ATOM 891 N N . TYR A 1 114 ? 22.316 26.160 114.992 1.00 68.44 115 TYR A N 1
ATOM 892 C CA . TYR A 1 114 ? 21.643 26.111 113.698 1.00 69.52 115 TYR A CA 1
ATOM 893 C C . TYR A 1 114 ? 20.668 24.924 113.635 1.00 67.16 115 TYR A C 1
ATOM 894 O O . TYR A 1 114 ? 20.940 23.916 112.984 1.00 69.14 115 TYR A O 1
ATOM 903 N N . PRO A 1 115 ? 19.550 25.021 114.352 1.00 64.16 116 PRO A N 1
ATOM 904 C CA . PRO A 1 115 ? 18.615 23.935 114.411 1.00 69.43 116 PRO A CA 1
ATOM 905 C C . PRO A 1 115 ? 17.711 23.839 113.240 1.00 76.39 116 PRO A C 1
ATOM 906 O O . PRO A 1 115 ? 17.671 24.749 112.419 1.00 77.13 116 PRO A O 1
ATOM 910 N N . LYS A 1 116 ? 16.984 22.724 113.190 1.00 93.19 117 LYS A N 1
ATOM 911 C CA . LYS A 1 116 ? 15.881 22.555 112.247 1.00 100.34 117 LYS A CA 1
ATOM 912 C C . LYS A 1 116 ? 14.949 23.736 112.512 1.00 99.99 117 LYS A C 1
ATOM 913 O O . LYS A 1 116 ? 14.602 24.012 113.686 1.00 87.89 117 LYS A O 1
ATOM 919 N N . PRO A 1 117 ? 14.565 24.484 111.446 1.00 107.83 118 PRO A N 1
ATOM 920 C CA . PRO A 1 117 ? 13.936 25.777 111.769 1.00 110.19 118 PRO A CA 1
ATOM 921 C C . PRO A 1 117 ? 12.449 25.532 112.121 1.00 113.95 118 PRO A C 1
ATOM 922 O O . PRO A 1 117 ? 11.845 24.620 111.581 1.00 118.23 118 PRO A O 1
ATOM 926 N N . PRO A 1 118 ? 11.836 26.330 113.010 1.00 117.00 119 PRO A N 1
ATOM 927 C CA . PRO A 1 118 ? 10.398 26.065 113.336 1.00 120.53 119 PRO A CA 1
ATOM 928 C C . PRO A 1 118 ? 9.464 26.344 112.147 1.00 121.09 119 PRO A C 1
ATOM 929 O O . PRO A 1 118 ? 9.934 26.669 111.048 1.00 123.37 119 PRO A O 1
ATOM 933 N N . THR A 1 119 ? 8.157 26.246 112.332 1.00 121.96 120 THR A N 1
ATOM 934 C CA . THR A 1 119 ? 7.240 26.495 111.180 1.00 117.60 120 THR A CA 1
ATOM 935 C C . THR A 1 119 ? 6.695 27.926 111.299 1.00 112.55 120 THR A C 1
ATOM 936 O O . THR A 1 119 ? 6.055 28.229 112.302 1.00 113.64 120 THR A O 1
ATOM 940 N N . PRO A 1 120 ? 6.970 28.803 110.295 1.00 109.55 121 PRO A N 1
ATOM 941 C CA . PRO A 1 120 ? 6.602 30.216 110.530 1.00 108.56 121 PRO A CA 1
ATOM 942 C C . PRO A 1 120 ? 5.084 30.378 110.716 1.00 107.03 121 PRO A C 1
ATOM 943 O O . PRO A 1 120 ? 4.333 29.900 109.879 1.00 111.23 121 PRO A O 1
ATOM 947 N N . PRO A 1 121 ? 4.619 31.009 111.811 1.00 106.65 122 PRO A N 1
ATOM 948 C CA . PRO A 1 121 ? 3.192 31.249 111.968 1.00 110.25 122 PRO A CA 1
ATOM 949 C C . PRO A 1 121 ? 2.306 31.557 110.756 1.00 106.48 122 PRO A C 1
ATOM 950 O O . PRO A 1 121 ? 2.767 31.970 109.657 1.00 90.04 122 PRO A O 1
ATOM 954 N N . THR A 1 122 ? 1.013 31.311 110.996 1.00 108.53 123 THR A N 1
ATOM 955 C CA . THR A 1 122 ? -0.024 31.461 109.976 1.00 115.29 123 THR A CA 1
ATOM 956 C C . THR A 1 122 ? 0.018 32.907 109.477 1.00 115.73 123 THR A C 1
ATOM 957 O O . THR A 1 122 ? 0.193 33.143 108.268 1.00 115.12 123 THR A O 1
ATOM 961 N N . ASN A 1 123 ? -0.047 33.827 110.448 1.00 111.19 124 ASN A N 1
ATOM 962 C CA . ASN A 1 123 ? -0.048 35.275 110.242 1.00 105.37 124 ASN A CA 1
ATOM 963 C C . ASN A 1 123 ? 1.368 35.901 110.176 1.00 95.66 124 ASN A C 1
ATOM 964 O O . ASN A 1 123 ? 2.113 35.810 111.136 1.00 97.08 124 ASN A O 1
ATOM 969 N N . PRO A 1 124 ? 1.750 36.574 109.092 1.00 89.01 125 PRO A N 1
ATOM 970 C CA . PRO A 1 124 ? 3.164 37.052 109.183 1.00 86.30 125 PRO A CA 1
ATOM 971 C C . PRO A 1 124 ? 3.355 38.317 110.075 1.00 83.17 125 PRO A C 1
ATOM 972 O O . PRO A 1 124 ? 4.459 38.707 110.396 1.00 78.82 125 PRO A O 1
ATOM 976 N N . THR A 1 125 ? 2.254 38.973 110.396 1.00 82.94 126 THR A N 1
ATOM 977 C CA . THR A 1 125 ? 2.192 39.962 111.452 1.00 84.05 126 THR A CA 1
ATOM 978 C C . THR A 1 125 ? 2.570 39.447 112.817 1.00 83.68 126 THR A C 1
ATOM 979 O O . THR A 1 125 ? 2.934 40.229 113.690 1.00 82.09 126 THR A O 1
ATOM 983 N N . THR A 1 126 ? 2.381 38.153 113.058 1.00 84.15 127 THR A N 1
ATOM 984 C CA . THR A 1 126 ? 2.668 37.559 114.350 1.00 83.54 127 THR A CA 1
ATOM 985 C C . THR A 1 126 ? 4.195 37.457 114.468 1.00 80.06 127 THR A C 1
ATOM 986 O O . THR A 1 126 ? 4.858 36.991 113.543 1.00 76.51 127 THR A O 1
ATOM 990 N N . PRO A 1 127 ? 4.764 37.980 115.572 1.00 82.17 128 PRO A N 1
ATOM 991 C CA . PRO A 1 127 ? 6.205 37.917 115.676 1.00 79.53 128 PRO A CA 1
ATOM 992 C C . PRO A 1 127 ? 6.683 36.580 116.230 1.00 77.09 128 PRO A C 1
ATOM 993 O O . PRO A 1 127 ? 5.939 35.894 116.938 1.00 73.77 128 PRO A O 1
ATOM 997 N N . LEU A 1 128 ? 7.893 36.208 115.799 1.00 75.66 129 LEU A N 1
ATOM 998 C CA . LEU A 1 128 ? 8.497 34.933 116.137 1.00 78.80 129 LEU A CA 1
ATOM 999 C C . LEU A 1 128 ? 9.004 34.907 117.566 1.00 82.33 129 LEU A C 1
ATOM 1000 O O . LEU A 1 128 ? 9.327 35.949 118.150 1.00 87.66 129 LEU A O 1
ATOM 1005 N N . GLU A 1 129 ? 9.015 33.703 118.142 1.00 83.06 130 GLU A N 1
ATOM 1006 C CA . GLU A 1 129 ? 9.705 33.495 119.398 1.00 81.23 130 GLU A CA 1
ATOM 1007 C C . GLU A 1 129 ? 11.065 32.959 119.165 1.00 74.85 130 GLU A C 1
ATOM 1008 O O . GLU A 1 129 ? 11.857 33.102 120.019 1.00 68.30 130 GLU A O 1
ATOM 1014 N N . LYS A 1 130 ? 11.330 32.332 118.021 1.00 79.09 131 LYS A N 1
ATOM 1015 C CA . LYS A 1 130 ? 12.696 31.891 117.667 1.00 79.76 131 LYS A CA 1
ATOM 1016 C C . LYS A 1 130 ? 13.056 32.021 116.165 1.00 76.56 131 LYS A C 1
ATOM 1017 O O . LYS A 1 130 ? 12.207 31.870 115.281 1.00 74.78 131 LYS A O 1
ATOM 1023 N N . SER A 1 131 ? 14.331 32.264 115.889 1.00 76.78 132 SER A N 1
ATOM 1024 C CA . SER A 1 131 ? 14.731 32.853 114.597 1.00 75.21 132 SER A CA 1
ATOM 1025 C C . SER A 1 131 ? 14.600 31.981 113.365 1.00 74.61 132 SER A C 1
ATOM 1026 O O . SER A 1 131 ? 14.987 30.885 113.416 1.00 76.75 132 SER A O 1
ATOM 1029 N N . GLN A 1 132 ? 14.076 32.492 112.251 1.00 77.73 133 GLN A N 1
ATOM 1030 C CA . GLN A 1 132 ? 14.123 31.807 110.951 1.00 78.04 133 GLN A CA 1
ATOM 1031 C C . GLN A 1 132 ? 15.462 32.176 110.223 1.00 77.96 133 GLN A C 1
ATOM 1032 O O . GLN A 1 132 ? 16.092 31.335 109.558 1.00 82.80 133 GLN A O 1
ATOM 1038 N N . ALA A 1 133 ? 15.940 33.404 110.413 1.00 75.18 134 ALA A N 1
ATOM 1039 C CA . ALA A 1 133 ? 17.144 33.916 109.731 1.00 74.19 134 ALA A CA 1
ATOM 1040 C C . ALA A 1 133 ? 18.525 33.490 110.258 1.00 68.64 134 ALA A C 1
ATOM 1041 O O . ALA A 1 133 ? 19.523 33.617 109.558 1.00 61.22 134 ALA A O 1
ATOM 1043 N N . LYS A 1 134 ? 18.589 33.023 111.495 1.00 71.74 135 LYS A N 1
ATOM 1044 C CA . LYS A 1 134 ? 19.866 32.950 112.228 1.00 73.68 135 LYS A CA 1
ATOM 1045 C C . LYS A 1 134 ? 20.820 31.903 111.735 1.00 72.62 135 LYS A C 1
ATOM 1046 O O . LYS A 1 134 ? 21.951 31.852 112.241 1.00 82.43 135 LYS A O 1
ATOM 1052 N N . ASN A 1 135 ? 20.366 31.090 110.783 1.00 68.09 136 ASN A N 1
ATOM 1053 C CA . ASN A 1 135 ? 21.179 30.068 110.162 1.00 68.53 136 ASN A CA 1
ATOM 1054 C C . ASN A 1 135 ? 21.594 30.445 108.751 1.00 68.16 136 ASN A C 1
ATOM 1055 O O . ASN A 1 135 ? 21.895 29.574 107.933 1.00 70.71 136 ASN A O 1
ATOM 1060 N N . LYS A 1 136 ? 21.624 31.729 108.460 1.00 66.04 137 LYS A N 1
ATOM 1061 C CA . LYS A 1 136 ? 22.044 32.174 107.146 1.00 65.37 137 LYS A CA 1
ATOM 1062 C C . LYS A 1 136 ? 23.050 33.305 107.269 1.00 61.39 137 LYS A C 1
ATOM 1063 O O . LYS A 1 136 ? 22.866 34.258 108.041 1.00 56.09 137 LYS A O 1
ATOM 1069 N N . TYR A 1 137 ? 24.122 33.138 106.511 1.00 60.62 138 TYR A N 1
ATOM 1070 C CA . TYR A 1 137 ? 25.043 34.196 106.129 1.00 63.58 138 TYR A CA 1
ATOM 1071 C C . TYR A 1 137 ? 24.600 34.619 104.735 1.00 66.71 138 TYR A C 1
ATOM 1072 O O . TYR A 1 137 ? 24.485 33.755 103.854 1.00 70.25 138 TYR A O 1
ATOM 1081 N N . VAL A 1 138 ? 24.332 35.917 104.532 1.00 63.47 139 VAL A N 1
ATOM 1082 C CA . VAL A 1 138 ? 23.895 36.417 103.233 1.00 60.55 139 VAL A CA 1
ATOM 1083 C C . VAL A 1 138 ? 24.895 37.435 102.795 1.00 59.53 139 VAL A C 1
ATOM 1084 O O . VAL A 1 138 ? 25.005 38.406 103.443 1.00 60.63 139 VAL A O 1
ATOM 1088 N N . SER A 1 139 ? 25.579 37.225 101.678 1.00 60.13 140 SER A N 1
ATOM 1089 C CA . SER A 1 139 ? 26.684 38.082 101.267 1.00 60.68 140 SER A CA 1
ATOM 1090 C C . SER A 1 139 ? 26.749 38.044 99.761 1.00 61.54 140 SER A C 1
ATOM 1091 O O . SER A 1 139 ? 25.824 37.604 99.141 1.00 68.00 140 SER A O 1
ATOM 1094 N N . ASN A 1 140 ? 27.826 38.503 99.160 1.00 62.75 141 ASN A N 1
ATOM 1095 C CA . ASN A 1 140 ? 27.960 38.471 97.704 1.00 63.86 141 ASN A CA 1
ATOM 1096 C C . ASN A 1 140 ? 29.224 37.791 97.217 1.00 67.26 141 ASN A C 1
ATOM 1097 O O . ASN A 1 140 ? 30.152 37.540 97.976 1.00 70.12 141 ASN A O 1
ATOM 1102 N N . VAL A 1 141 ? 29.261 37.466 95.938 1.00 73.07 142 VAL A N 1
ATOM 1103 C CA . VAL A 1 141 ? 30.536 37.167 95.286 1.00 70.19 142 VAL A CA 1
ATOM 1104 C C . VAL A 1 141 ? 30.581 37.928 94.012 1.00 68.38 142 VAL A C 1
ATOM 1105 O O . VAL A 1 141 ? 29.552 38.411 93.510 1.00 72.31 142 VAL A O 1
ATOM 1109 N N . TYR A 1 142 ? 31.759 38.006 93.446 1.00 65.44 143 TYR A N 1
ATOM 1110 C CA . TYR A 1 142 ? 31.904 38.803 92.274 1.00 66.26 143 TYR A CA 1
ATOM 1111 C C . TYR A 1 142 ? 32.460 38.033 91.090 1.00 64.53 143 TYR A C 1
ATOM 1112 O O . TYR A 1 142 ? 33.591 37.608 91.091 1.00 68.59 143 TYR A O 1
ATOM 1121 N N . LEU A 1 143 ? 31.618 37.833 90.090 1.00 63.70 144 LEU A N 1
ATOM 1122 C CA . LEU A 1 143 ? 31.988 37.104 88.891 1.00 63.79 144 LEU A CA 1
ATOM 1123 C C . LEU A 1 143 ? 33.103 37.858 88.159 1.00 61.03 144 LEU A C 1
ATOM 1124 O O . LEU A 1 143 ? 33.057 39.098 88.010 1.00 59.80 144 LEU A O 1
ATOM 1129 N N . GLY A 1 144 ? 34.120 37.119 87.748 1.00 57.92 145 GLY A N 1
ATOM 1130 C CA . GLY A 1 144 ? 35.330 37.736 87.206 1.00 59.70 145 GLY A CA 1
ATOM 1131 C C . GLY A 1 144 ? 36.145 38.551 88.216 1.00 61.76 145 GLY A C 1
ATOM 1132 O O . GLY A 1 144 ? 37.185 39.130 87.873 1.00 67.36 145 GLY A O 1
ATOM 1133 N N . GLY A 1 145 ? 35.717 38.572 89.474 1.00 61.16 146 GLY A N 1
ATOM 1134 C CA . GLY A 1 145 ? 36.319 39.423 90.474 1.00 63.64 146 GLY A CA 1
ATOM 1135 C C . GLY A 1 145 ? 36.118 40.894 90.234 1.00 62.56 146 GLY A C 1
ATOM 1136 O O . GLY A 1 145 ? 36.919 41.725 90.663 1.00 61.96 146 GLY A O 1
ATOM 1137 N N . GLN A 1 146 ? 35.008 41.201 89.580 1.00 63.53 147 GLN A N 1
ATOM 1138 C CA . GLN A 1 146 ? 34.685 42.547 89.143 1.00 65.96 147 GLN A CA 1
ATOM 1139 C C . GLN A 1 146 ? 33.564 43.094 90.041 1.00 66.91 147 GLN A C 1
ATOM 1140 O O . GLN A 1 146 ? 32.511 42.443 90.189 1.00 64.48 147 GLN A O 1
ATOM 1146 N N . ALA A 1 147 ? 33.744 44.293 90.597 1.00 63.55 148 ALA A N 1
ATOM 1147 C CA . ALA A 1 147 ? 32.718 44.837 91.491 1.00 61.39 148 ALA A CA 1
ATOM 1148 C C . ALA A 1 147 ? 31.360 44.944 90.807 1.00 62.15 148 ALA A C 1
ATOM 1149 O O . ALA A 1 147 ? 30.329 44.736 91.426 1.00 59.40 148 ALA A O 1
ATOM 1151 N N . GLY A 1 148 ? 31.374 45.258 89.507 1.00 65.60 149 GLY A N 1
ATOM 1152 C CA . GLY A 1 148 ? 30.180 45.305 88.691 1.00 61.66 149 GLY A CA 1
ATOM 1153 C C . GLY A 1 148 ? 29.451 44.004 88.452 1.00 61.33 149 GLY A C 1
ATOM 1154 O O . GLY A 1 148 ? 28.389 44.067 87.892 1.00 60.71 149 GLY A O 1
ATOM 1155 N N . ASN A 1 149 ? 29.974 42.836 88.854 1.00 60.92 150 ASN A N 1
ATOM 1156 C CA . ASN A 1 149 ? 29.274 41.537 88.594 1.00 60.56 150 ASN A CA 1
ATOM 1157 C C . ASN A 1 149 ? 28.917 40.824 89.890 1.00 60.65 150 ASN A C 1
ATOM 1158 O O . ASN A 1 149 ? 29.387 39.723 90.167 1.00 65.89 150 ASN A O 1
ATOM 1163 N N . PRO A 1 150 ? 28.062 41.429 90.700 1.00 61.70 151 PRO A N 1
ATOM 1164 C CA . PRO A 1 150 ? 27.643 40.728 91.895 1.00 59.66 151 PRO A CA 1
ATOM 1165 C C . PRO A 1 150 ? 26.717 39.551 91.653 1.00 60.35 151 PRO A C 1
ATOM 1166 O O . PRO A 1 150 ? 25.923 39.540 90.708 1.00 58.85 151 PRO A O 1
ATOM 1170 N N . VAL A 1 151 ? 26.818 38.595 92.567 1.00 64.97 152 VAL A N 1
ATOM 1171 C CA . VAL A 1 151 ? 25.914 37.477 92.704 1.00 66.15 152 VAL A CA 1
ATOM 1172 C C . VAL A 1 151 ? 25.605 37.312 94.197 1.00 71.00 152 VAL A C 1
ATOM 1173 O O . VAL A 1 151 ? 26.506 37.010 95.029 1.00 76.10 152 VAL A O 1
ATOM 1177 N N . ALA A 1 152 ? 24.331 37.493 94.536 1.00 72.54 153 ALA A N 1
ATOM 1178 C CA . ALA A 1 152 ? 23.882 37.299 95.904 1.00 69.79 153 ALA A CA 1
ATOM 1179 C C . ALA A 1 152 ? 23.997 35.871 96.270 1.00 63.64 153 ALA A C 1
ATOM 1180 O O . ALA A 1 152 ? 23.456 35.046 95.591 1.00 68.79 153 ALA A O 1
ATOM 1182 N N . THR A 1 153 ? 24.700 35.604 97.355 1.00 58.48 154 THR A N 1
ATOM 1183 C CA . THR A 1 153 ? 25.017 34.284 97.824 1.00 58.85 154 THR A CA 1
ATOM 1184 C C . THR A 1 153 ? 24.469 34.040 99.252 1.00 60.72 154 THR A C 1
ATOM 1185 O O . THR A 1 153 ? 24.788 34.769 100.169 1.00 57.09 154 THR A O 1
ATOM 1189 N N . THR A 1 154 ? 23.600 33.055 99.430 1.00 62.75 155 THR A N 1
ATOM 1190 C CA . THR A 1 154 ? 23.102 32.732 100.752 1.00 65.30 155 THR A CA 1
ATOM 1191 C C . THR A 1 154 ? 23.593 31.341 101.226 1.00 70.77 155 THR A C 1
ATOM 1192 O O . THR A 1 154 ? 23.055 30.270 100.827 1.00 73.21 155 THR A O 1
ATOM 1196 N N . VAL A 1 155 ? 24.550 31.376 102.152 1.00 70.37 156 VAL A N 1
ATOM 1197 C CA . VAL A 1 155 ? 25.026 30.185 102.838 1.00 70.12 156 VAL A CA 1
ATOM 1198 C C . VAL A 1 155 ? 24.042 29.866 103.945 1.00 67.95 156 VAL A C 1
ATOM 1199 O O . VAL A 1 155 ? 23.758 30.718 104.749 1.00 67.19 156 VAL A O 1
ATOM 1203 N N . SER A 1 156 ? 23.533 28.638 103.979 1.00 70.56 157 SER A N 1
ATOM 1204 C CA . SER A 1 156 ? 22.511 28.240 104.961 1.00 69.74 157 SER A CA 1
ATOM 1205 C C . SER A 1 156 ? 22.882 26.889 105.615 1.00 68.29 157 SER A C 1
ATOM 1206 O O . SER A 1 156 ? 23.328 25.918 104.961 1.00 70.80 157 SER A O 1
ATOM 1209 N N . PHE A 1 157 ? 22.672 26.834 106.915 1.00 65.51 158 PHE A N 1
ATOM 1210 C CA . PHE A 1 157 ? 23.124 25.711 107.696 1.00 67.66 158 PHE A CA 1
ATOM 1211 C C . PHE A 1 157 ? 22.011 24.811 108.202 1.00 69.39 158 PHE A C 1
ATOM 1212 O O . PHE A 1 157 ? 21.015 25.278 108.714 1.00 68.04 158 PHE A O 1
ATOM 1220 N N . ASN A 1 158 ? 22.205 23.504 108.018 1.00 72.74 159 ASN A N 1
ATOM 1221 C CA . ASN A 1 158 ? 21.314 22.464 108.513 1.00 71.59 159 ASN A CA 1
ATOM 1222 C C . ASN A 1 158 ? 19.864 22.715 108.126 1.00 72.07 159 ASN A C 1
ATOM 1223 O O . ASN A 1 158 ? 18.975 22.568 108.950 1.00 79.72 159 ASN A O 1
ATOM 1228 N N . LYS A 1 159 ? 19.626 23.074 106.870 1.00 70.14 160 LYS A N 1
ATOM 1229 C CA . LYS A 1 159 ? 18.256 23.209 106.361 1.00 68.17 160 LYS A CA 1
ATOM 1230 C C . LYS A 1 159 ? 17.797 22.142 105.392 1.00 70.75 160 LYS A C 1
ATOM 1231 O O . LYS A 1 159 ? 16.616 22.175 105.062 1.00 70.62 160 LYS A O 1
ATOM 1237 N N . GLU A 1 160 ? 18.699 21.245 104.937 1.00 71.62 161 GLU A N 1
ATOM 1238 C CA . GLU A 1 160 ? 18.398 20.218 103.931 1.00 74.05 161 GLU A CA 1
ATOM 1239 C C . GLU A 1 160 ? 17.873 18.973 104.618 1.00 74.67 161 GLU A C 1
ATOM 1240 O O . GLU A 1 160 ? 18.167 18.790 105.781 1.00 75.82 161 GLU A O 1
ATOM 1246 N N . THR A 1 161 ? 17.130 18.112 103.912 1.00 79.13 162 THR A N 1
ATOM 1247 C CA . THR A 1 161 ? 16.541 16.906 104.555 1.00 85.95 162 THR A CA 1
ATOM 1248 C C . THR A 1 161 ? 17.296 15.566 104.403 1.00 93.61 162 THR A C 1
ATOM 1249 O O . THR A 1 161 ? 16.958 14.576 105.112 1.00 95.14 162 THR A O 1
ATOM 1253 N N . GLY A 1 162 ? 18.310 15.505 103.536 1.00 94.43 163 GLY A N 1
ATOM 1254 C CA . GLY A 1 162 ? 18.919 14.193 103.252 1.00 98.00 163 GLY A CA 1
ATOM 1255 C C . GLY A 1 162 ? 19.774 13.530 104.342 1.00 91.08 163 GLY A C 1
ATOM 1256 O O . GLY A 1 162 ? 20.264 12.452 104.126 1.00 92.14 163 GLY A O 1
ATOM 1257 N N . CYS A 1 163 ? 19.916 14.147 105.511 1.00 86.43 164 CYS A N 1
ATOM 1258 C CA . CYS A 1 163 ? 21.223 14.204 106.178 1.00 82.14 164 CYS A CA 1
ATOM 1259 C C . CYS A 1 163 ? 21.098 14.588 107.635 1.00 75.27 164 CYS A C 1
ATOM 1260 O O . CYS A 1 163 ? 20.031 14.737 108.101 1.00 74.23 164 CYS A O 1
ATOM 1263 N N . THR A 1 164 ? 22.210 14.743 108.334 1.00 74.44 165 THR A N 1
ATOM 1264 C CA . THR A 1 164 ? 22.268 15.160 109.755 1.00 74.60 165 THR A CA 1
ATOM 1265 C C . THR A 1 164 ? 22.824 16.554 109.916 1.00 71.17 165 THR A C 1
ATOM 1266 O O . THR A 1 164 ? 22.432 17.256 110.833 1.00 69.11 165 THR A O 1
ATOM 1270 N N . TYR A 1 165 ? 23.815 16.893 109.095 1.00 74.13 166 TYR A N 1
ATOM 1271 C CA . TYR A 1 165 ? 24.251 18.272 108.921 1.00 74.87 166 TYR A CA 1
ATOM 1272 C C . TYR A 1 165 ? 24.254 18.625 107.446 1.00 74.70 166 TYR A C 1
ATOM 1273 O O . TYR A 1 165 ? 24.238 17.725 106.585 1.00 73.07 166 TYR A O 1
ATOM 1282 N N . SER A 1 166 ? 24.282 19.935 107.183 1.00 72.97 167 SER A N 1
ATOM 1283 C CA . SER A 1 166 ? 24.226 20.468 105.831 1.00 71.19 167 SER A CA 1
ATOM 1284 C C . SER A 1 166 ? 24.854 21.873 105.741 1.00 70.93 167 SER A C 1
ATOM 1285 O O . SER A 1 166 ? 24.663 22.735 106.613 1.00 67.82 167 SER A O 1
ATOM 1288 N N . ILE A 1 167 ? 25.624 22.092 104.679 1.00 72.29 168 ILE A N 1
ATOM 1289 C CA . ILE A 1 167 ? 26.002 23.446 104.268 1.00 69.63 168 ILE A CA 1
ATOM 1290 C C . ILE A 1 167 ? 25.491 23.643 102.834 1.00 68.46 168 ILE A C 1
ATOM 1291 O O . ILE A 1 167 ? 25.817 22.890 101.927 1.00 71.64 168 ILE A O 1
ATOM 1296 N N . THR A 1 168 ? 24.670 24.657 102.652 1.00 70.02 169 THR A N 1
ATOM 1297 C CA . THR A 1 168 ? 23.982 24.894 101.405 1.00 66.62 169 THR A CA 1
ATOM 1298 C C . THR A 1 168 ? 24.372 26.297 100.911 1.00 72.28 169 THR A C 1
ATOM 1299 O O . THR A 1 168 ? 24.460 27.220 101.720 1.00 70.69 169 THR A O 1
ATOM 1303 N N . PHE A 1 169 ? 24.640 26.425 99.602 1.00 72.48 170 PHE A N 1
ATOM 1304 C CA . PHE A 1 169 ? 25.078 27.678 98.958 1.00 68.12 170 PHE A CA 1
ATOM 1305 C C . PHE A 1 169 ? 24.050 28.018 97.868 1.00 73.77 170 PHE A C 1
ATOM 1306 O O . PHE A 1 169 ? 23.973 27.306 96.881 1.00 78.96 170 PHE A O 1
ATOM 1314 N N . ASP A 1 170 ? 23.247 29.071 98.052 1.00 74.43 171 ASP A N 1
ATOM 1315 C CA . ASP A 1 170 ? 22.209 29.464 97.092 1.00 69.45 171 ASP A CA 1
ATOM 1316 C C . ASP A 1 170 ? 22.657 30.775 96.458 1.00 71.15 171 ASP A C 1
ATOM 1317 O O . ASP A 1 170 ? 22.671 31.792 97.116 1.00 80.04 171 ASP A O 1
ATOM 1322 N N . PHE A 1 171 ? 23.035 30.724 95.183 1.00 70.70 172 PHE A N 1
ATOM 1323 C CA . PHE A 1 171 ? 23.380 31.877 94.345 1.00 63.03 172 PHE A CA 1
ATOM 1324 C C . PHE A 1 171 ? 22.209 32.297 93.512 1.00 60.28 172 PHE A C 1
ATOM 1325 O O . PHE A 1 171 ? 21.400 31.466 93.136 1.00 66.42 172 PHE A O 1
ATOM 1333 N N . ALA A 1 172 ? 22.182 33.582 93.189 1.00 59.68 173 ALA A N 1
ATOM 1334 C CA . ALA A 1 172 ? 21.066 34.243 92.506 1.00 57.62 173 ALA A CA 1
ATOM 1335 C C . ALA A 1 172 ? 21.445 35.700 92.180 1.00 60.11 173 ALA A C 1
ATOM 1336 O O . ALA A 1 172 ? 22.122 36.317 92.998 1.00 71.57 173 ALA A O 1
ATOM 1338 N N . TRP A 1 173 ? 21.059 36.211 91.008 1.00 59.89 174 TRP A N 1
ATOM 1339 C CA . TRP A 1 173 ? 21.331 37.600 90.585 1.00 65.97 174 TRP A CA 1
ATOM 1340 C C . TRP A 1 173 ? 20.165 38.220 89.793 1.00 69.23 174 TRP A C 1
ATOM 1341 O O . TRP A 1 173 ? 19.340 37.484 89.269 1.00 71.15 174 TRP A O 1
ATOM 1352 N N . ASN A 1 174 ? 20.099 39.560 89.751 1.00 67.93 175 ASN A N 1
ATOM 1353 C CA . ASN A 1 174 ? 19.130 40.300 88.916 1.00 72.66 175 ASN A CA 1
ATOM 1354 C C . ASN A 1 174 ? 19.774 40.850 87.669 1.00 71.34 175 ASN A C 1
ATOM 1355 O O . ASN A 1 174 ? 19.123 40.879 86.630 1.00 70.20 175 ASN A O 1
ATOM 1360 N N . LYS A 1 175 ? 21.005 41.351 87.765 1.00 68.81 176 LYS A N 1
ATOM 1361 C CA . LYS A 1 175 ? 21.727 41.832 86.593 1.00 69.96 176 LYS A CA 1
ATOM 1362 C C . LYS A 1 175 ? 21.454 40.895 85.393 1.00 72.57 176 LYS A C 1
ATOM 1363 O O . LYS A 1 175 ? 21.510 39.672 85.566 1.00 70.69 176 LYS A O 1
ATOM 1369 N N . THR A 1 176 ? 21.092 41.432 84.210 1.00 69.63 177 THR A N 1
ATOM 1370 C CA . THR A 1 176 ? 20.969 40.547 83.020 1.00 69.24 177 THR A CA 1
ATOM 1371 C C . THR A 1 176 ? 22.356 40.466 82.434 1.00 63.06 177 THR A C 1
ATOM 1372 O O . THR A 1 176 ? 22.806 41.383 81.803 1.00 61.78 177 THR A O 1
ATOM 1376 N N . TYR A 1 177 ? 23.084 39.426 82.808 1.00 62.21 178 TYR A N 1
ATOM 1377 C CA . TYR A 1 177 ? 24.458 39.228 82.367 1.00 65.40 178 TYR A CA 1
ATOM 1378 C C . TYR A 1 177 ? 24.503 38.842 80.889 1.00 66.29 178 TYR A C 1
ATOM 1379 O O . TYR A 1 177 ? 23.716 37.976 80.425 1.00 62.21 178 TYR A O 1
ATOM 1388 N N . GLU A 1 178 ? 25.433 39.468 80.159 1.00 67.31 179 GLU A N 1
ATOM 1389 C CA . GLU A 1 178 ? 25.649 39.102 78.758 1.00 68.10 179 GLU A CA 1
ATOM 1390 C C . GLU A 1 178 ? 27.027 38.538 78.607 1.00 65.36 179 GLU A C 1
ATOM 1391 O O . GLU A 1 178 ? 28.010 39.248 78.743 1.00 68.10 179 GLU A O 1
ATOM 1397 N N . ASN A 1 179 ? 27.074 37.234 78.354 1.00 69.91 180 ASN A N 1
ATOM 1398 C CA . ASN A 1 179 ? 28.340 36.458 78.186 1.00 70.85 180 ASN A CA 1
ATOM 1399 C C . ASN A 1 179 ? 29.407 36.612 79.267 1.00 65.75 180 ASN A C 1
ATOM 1400 O O . ASN A 1 179 ? 30.442 37.196 79.047 1.00 67.25 180 ASN A O 1
ATOM 1405 N N . VAL A 1 180 ? 29.116 36.041 80.422 1.00 62.04 181 VAL A N 1
ATOM 1406 C CA . VAL A 1 180 ? 29.929 36.187 81.600 1.00 61.72 181 VAL A CA 1
ATOM 1407 C C . VAL A 1 180 ? 29.989 34.860 82.323 1.00 64.66 181 VAL A C 1
ATOM 1408 O O . VAL A 1 180 ? 28.961 34.368 82.809 1.00 58.70 181 VAL A O 1
ATOM 1412 N N . GLN A 1 181 ? 31.200 34.300 82.400 1.00 71.04 182 GLN A N 1
ATOM 1413 C CA . GLN A 1 181 ? 31.396 32.986 83.028 1.00 71.34 182 GLN A CA 1
ATOM 1414 C C . GLN A 1 181 ? 31.215 33.118 84.526 1.00 65.13 182 GLN A C 1
ATOM 1415 O O . GLN A 1 181 ? 31.696 34.072 85.092 1.00 65.53 182 GLN A O 1
ATOM 1421 N N . PHE A 1 182 ? 30.546 32.166 85.141 1.00 61.85 183 PHE A N 1
ATOM 1422 C CA . PHE A 1 182 ? 30.430 32.131 86.594 1.00 66.09 183 PHE A CA 1
ATOM 1423 C C . PHE A 1 182 ? 31.743 31.623 87.202 1.00 69.84 183 PHE A C 1
ATOM 1424 O O . PHE A 1 182 ? 32.002 30.397 87.294 1.00 74.95 183 PHE A O 1
ATOM 1432 N N . ASP A 1 183 ? 32.517 32.604 87.670 1.00 68.93 184 ASP A N 1
ATOM 1433 C CA . ASP A 1 183 ? 33.867 32.461 88.145 1.00 70.18 184 ASP A CA 1
ATOM 1434 C C . ASP A 1 183 ? 33.991 33.466 89.292 1.00 72.69 184 ASP A C 1
ATOM 1435 O O . ASP A 1 183 ? 34.072 34.689 89.070 1.00 70.89 184 ASP A O 1
ATOM 1440 N N . SER A 1 184 ? 33.971 32.962 90.525 1.00 75.15 185 SER A N 1
ATOM 1441 C CA . SER A 1 184 ? 33.627 33.827 91.644 1.00 72.59 185 SER A CA 1
ATOM 1442 C C . SER A 1 184 ? 34.859 34.308 92.377 1.00 68.66 185 SER A C 1
ATOM 1443 O O . SER A 1 184 ? 35.853 33.624 92.411 1.00 69.13 185 SER A O 1
ATOM 1446 N N . SER A 1 185 ? 34.773 35.520 92.909 1.00 68.73 186 SER A N 1
ATOM 1447 C CA . SER A 1 185 ? 35.673 36.024 93.913 1.00 68.39 186 SER A CA 1
ATOM 1448 C C . SER A 1 185 ? 35.438 35.085 95.096 1.00 64.72 186 SER A C 1
ATOM 1449 O O . SER A 1 185 ? 34.369 34.473 95.171 1.00 68.12 186 SER A O 1
ATOM 1452 N N . PHE A 1 186 ? 36.397 34.941 96.008 1.00 60.37 187 PHE A N 1
ATOM 1453 C CA . PHE A 1 186 ? 36.116 34.159 97.206 1.00 60.66 187 PHE A CA 1
ATOM 1454 C C . PHE A 1 186 ? 35.344 34.902 98.300 1.00 59.02 187 PHE A C 1
ATOM 1455 O O . PHE A 1 186 ? 35.335 36.116 98.370 1.00 57.50 187 PHE A O 1
ATOM 1463 N N . LEU A 1 187 ? 34.672 34.100 99.099 1.00 62.62 188 LEU A N 1
ATOM 1464 C CA . LEU A 1 187 ? 33.787 34.462 100.189 1.00 64.90 188 LEU A CA 1
ATOM 1465 C C . LEU A 1 187 ? 34.369 33.864 101.471 1.00 66.07 188 LEU A C 1
ATOM 1466 O O . LEU A 1 187 ? 34.733 32.698 101.492 1.00 59.75 188 LEU A O 1
ATOM 1471 N N . THR A 1 188 ? 34.452 34.660 102.525 1.00 72.68 189 THR A N 1
ATOM 1472 C CA . THR A 1 188 ? 34.914 34.156 103.794 1.00 75.01 189 THR A CA 1
ATOM 1473 C C . THR A 1 188 ? 33.897 34.503 104.860 1.00 78.13 189 THR A C 1
ATOM 1474 O O . THR A 1 188 ? 33.342 35.625 104.858 1.00 88.22 189 THR A O 1
ATOM 1478 N N . PHE A 1 189 ? 33.609 33.511 105.702 1.00 74.80 190 PHE A N 1
ATOM 1479 C CA . PHE A 1 189 ? 32.759 33.651 106.877 1.00 69.29 190 PHE A CA 1
ATOM 1480 C C . PHE A 1 189 ? 33.224 32.609 107.885 1.00 71.29 190 PHE A C 1
ATOM 1481 O O . PHE A 1 189 ? 34.167 31.830 107.618 1.00 71.74 190 PHE A O 1
ATOM 1489 N N . SER A 1 190 ? 32.584 32.638 109.056 1.00 69.31 191 SER A N 1
ATOM 1490 C CA . SER A 1 190 ? 32.829 31.648 110.089 1.00 69.94 191 SER A CA 1
ATOM 1491 C C . SER A 1 190 ? 31.491 31.150 110.577 1.00 64.42 191 SER A C 1
ATOM 1492 O O . SER A 1 190 ? 30.495 31.778 110.310 1.00 64.91 191 SER A O 1
ATOM 1495 N N . TYR A 1 191 ? 31.474 29.986 111.212 1.00 65.07 192 TYR A N 1
ATOM 1496 C CA . TYR A 1 191 ? 30.241 29.396 111.756 1.00 66.99 192 TYR A CA 1
ATOM 1497 C C . TYR A 1 191 ? 30.539 28.604 113.036 1.00 71.26 192 TYR A C 1
ATOM 1498 O O . TYR A 1 191 ? 31.693 28.203 113.286 1.00 71.91 192 TYR A O 1
ATOM 1507 N N . ILE A 1 192 ? 29.484 28.400 113.829 1.00 70.12 193 ILE A N 1
ATOM 1508 C CA . ILE A 1 192 ? 29.589 27.787 115.155 1.00 69.81 193 ILE A CA 1
ATOM 1509 C C . ILE A 1 192 ? 29.593 26.297 115.015 1.00 64.94 193 ILE A C 1
ATOM 1510 O O . ILE A 1 192 ? 28.739 25.749 114.347 1.00 63.63 193 ILE A O 1
ATOM 1515 N N . ALA A 1 193 ? 30.571 25.647 115.640 1.00 66.56 194 ALA A N 1
ATOM 1516 C CA . ALA A 1 193 ? 30.787 24.234 115.478 1.00 66.97 194 ALA A CA 1
ATOM 1517 C C . ALA A 1 193 ? 30.095 23.457 116.600 1.00 74.06 194 ALA A C 1
ATOM 1518 O O . ALA A 1 193 ? 29.892 23.965 117.717 1.00 75.54 194 ALA A O 1
ATOM 1520 N N . GLN A 1 194 ? 29.810 22.203 116.267 1.00 76.35 195 GLN A N 1
ATOM 1521 C CA . GLN A 1 194 ? 29.163 21.244 117.119 1.00 78.92 195 GLN A CA 1
ATOM 1522 C C . GLN A 1 194 ? 30.073 20.702 118.232 1.00 80.62 195 GLN A C 1
ATOM 1523 O O . GLN A 1 194 ? 29.751 21.021 119.314 1.00 82.88 195 GLN A O 1
ATOM 1529 N N . GLU A 1 195 ? 31.125 19.889 117.968 1.00 91.77 196 GLU A N 1
ATOM 1530 C CA . GLU A 1 195 ? 31.849 18.894 118.918 1.00 95.14 196 GLU A CA 1
ATOM 1531 C C . GLU A 1 195 ? 31.421 17.355 119.051 1.00 97.71 196 GLU A C 1
ATOM 1532 O O . GLU A 1 195 ? 32.202 16.402 118.708 1.00 89.10 196 GLU A O 1
ATOM 1539 N N . ASP B 1 1 ? -10.652 72.169 54.572 1.00 155.34 2 ASP B N 1
ATOM 1540 C CA . ASP B 1 1 ? -10.361 71.034 55.495 1.00 152.56 2 ASP B CA 1
ATOM 1541 C C . ASP B 1 1 ? -10.987 71.284 56.892 1.00 158.07 2 ASP B C 1
ATOM 1542 O O . ASP B 1 1 ? -11.907 72.107 57.015 1.00 155.34 2 ASP B O 1
ATOM 1547 N N . LYS B 1 2 ? -10.530 70.541 57.919 1.00 163.05 3 LYS B N 1
ATOM 1548 C CA . LYS B 1 2 ? -10.757 70.890 59.336 1.00 159.40 3 LYS B CA 1
ATOM 1549 C C . LYS B 1 2 ? -9.464 71.194 60.120 1.00 151.31 3 LYS B C 1
ATOM 1550 O O . LYS B 1 2 ? -9.392 70.928 61.331 1.00 153.25 3 LYS B O 1
ATOM 1556 N N . LEU B 1 3 ? -8.463 71.747 59.416 1.00 139.86 4 LEU B N 1
ATOM 1557 C CA . LEU B 1 3 ? -7.159 72.119 59.994 1.00 127.31 4 LEU B CA 1
ATOM 1558 C C . LEU B 1 3 ? -6.603 71.014 60.913 1.00 121.36 4 LEU B C 1
ATOM 1559 O O . LEU B 1 3 ? -5.709 71.222 61.727 1.00 121.73 4 LEU B O 1
ATOM 1564 N N . THR B 1 4 ? -7.138 69.806 60.736 1.00 117.25 5 THR B N 1
ATOM 1565 C CA . THR B 1 4 ? -6.848 68.646 61.572 1.00 110.13 5 THR B CA 1
ATOM 1566 C C . THR B 1 4 ? -6.684 67.495 60.583 1.00 106.51 5 THR B C 1
ATOM 1567 O O . THR B 1 4 ? -7.577 67.193 59.804 1.00 105.82 5 THR B O 1
ATOM 1571 N N . LEU B 1 5 ? -5.510 66.887 60.600 1.00 102.60 6 LEU B N 1
ATOM 1572 C CA . LEU B 1 5 ? -5.162 65.836 59.665 1.00 102.27 6 LEU B CA 1
ATOM 1573 C C . LEU B 1 5 ? -4.794 64.714 60.576 1.00 97.74 6 LEU B C 1
ATOM 1574 O O . LEU B 1 5 ? -3.933 64.891 61.443 1.00 95.32 6 LEU B O 1
ATOM 1579 N N . TRP B 1 6 ? -5.446 63.564 60.404 1.00 97.37 7 TRP B N 1
ATOM 1580 C CA . TRP B 1 6 ? -5.396 62.531 61.444 1.00 92.04 7 TRP B CA 1
ATOM 1581 C C . TRP B 1 6 ? -5.592 61.109 60.944 1.00 89.66 7 TRP B C 1
ATOM 1582 O O . TRP B 1 6 ? -5.682 60.861 59.744 1.00 91.02 7 TRP B O 1
ATOM 1593 N N . THR B 1 7 ? -5.638 60.194 61.889 1.00 87.98 8 THR B N 1
ATOM 1594 C CA . THR B 1 7 ? -5.917 58.822 61.586 1.00 87.53 8 THR B CA 1
ATOM 1595 C C . THR B 1 7 ? -7.424 58.610 61.736 1.00 88.06 8 THR B C 1
ATOM 1596 O O . THR B 1 7 ? -7.970 58.611 62.876 1.00 85.21 8 THR B O 1
ATOM 1600 N N . THR B 1 8 ? -8.103 58.450 60.601 1.00 88.73 9 THR B N 1
ATOM 1601 C CA . THR B 1 8 ? -9.582 58.280 60.593 1.00 94.52 9 THR B CA 1
ATOM 1602 C C . THR B 1 8 ? -9.992 57.249 61.653 1.00 95.48 9 THR B C 1
ATOM 1603 O O . THR B 1 8 ? -9.390 56.212 61.750 1.00 92.09 9 THR B O 1
ATOM 1607 N N . PRO B 1 9 ? -10.993 57.557 62.475 1.00 104.87 10 PRO B N 1
ATOM 1608 C CA . PRO B 1 9 ? -11.567 56.555 63.377 1.00 109.38 10 PRO B CA 1
ATOM 1609 C C . PRO B 1 9 ? -12.248 55.418 62.620 1.00 114.35 10 PRO B C 1
ATOM 1610 O O . PRO B 1 9 ? -13.238 55.646 61.947 1.00 122.13 10 PRO B O 1
ATOM 1614 N N . ASP B 1 10 ? -11.668 54.225 62.725 1.00 115.35 11 ASP B N 1
ATOM 1615 C CA . ASP B 1 10 ? -12.197 52.942 62.203 1.00 115.55 11 ASP B CA 1
ATOM 1616 C C . ASP B 1 10 ? -11.874 51.926 63.315 1.00 115.60 11 ASP B C 1
ATOM 1617 O O . ASP B 1 10 ? -10.840 52.083 63.992 1.00 117.95 11 ASP B O 1
ATOM 1622 N N . PRO B 1 11 ? -12.702 50.883 63.516 1.00 119.34 12 PRO B N 1
ATOM 1623 C CA . PRO B 1 11 ? -12.258 49.855 64.495 1.00 121.44 12 PRO B CA 1
ATOM 1624 C C . PRO B 1 11 ? -10.952 49.094 64.075 1.00 119.50 12 PRO B C 1
ATOM 1625 O O . PRO B 1 11 ? -10.248 48.536 64.919 1.00 117.38 12 PRO B O 1
ATOM 1629 N N . SER B 1 12 ? -10.658 49.126 62.778 1.00 119.67 13 SER B N 1
ATOM 1630 C CA . SER B 1 12 ? -9.569 48.384 62.167 1.00 111.55 13 SER B CA 1
ATOM 1631 C C . SER B 1 12 ? -8.180 48.897 62.500 1.00 99.86 13 SER B C 1
ATOM 1632 O O . SER B 1 12 ? -7.977 50.096 62.671 1.00 94.76 13 SER B O 1
ATOM 1635 N N . PRO B 1 13 ? -7.219 47.970 62.561 1.00 92.12 14 PRO B N 1
ATOM 1636 C CA . PRO B 1 13 ? -5.822 48.360 62.613 1.00 90.93 14 PRO B CA 1
ATOM 1637 C C . PRO B 1 13 ? -5.325 48.931 61.288 1.00 91.80 14 PRO B C 1
ATOM 1638 O O . PRO B 1 13 ? -5.890 48.647 60.228 1.00 95.19 14 PRO B O 1
ATOM 1642 N N . ASN B 1 14 ? -4.269 49.736 61.367 1.00 88.68 15 ASN B N 1
ATOM 1643 C CA . ASN B 1 14 ? -3.850 50.585 60.264 1.00 89.99 15 ASN B CA 1
ATOM 1644 C C . ASN B 1 14 ? -2.340 50.744 60.054 1.00 89.35 15 ASN B C 1
ATOM 1645 O O . ASN B 1 14 ? -1.904 51.571 59.235 1.00 96.22 15 ASN B O 1
ATOM 1650 N N . CYS B 1 15 ? -1.526 49.962 60.754 1.00 84.70 16 CYS B N 1
ATOM 1651 C CA . CYS B 1 15 ? -0.087 50.241 60.828 1.00 81.43 16 CYS B CA 1
ATOM 1652 C C . CYS B 1 15 ? 0.765 48.970 60.795 1.00 82.40 16 CYS B C 1
ATOM 1653 O O . CYS B 1 15 ? 0.314 47.933 61.222 1.00 86.16 16 CYS B O 1
ATOM 1656 N N . LYS B 1 16 ? 1.979 49.063 60.252 1.00 82.06 17 LYS B N 1
ATOM 1657 C CA . LYS B 1 16 ? 2.891 47.933 60.116 1.00 83.32 17 LYS B CA 1
ATOM 1658 C C . LYS B 1 16 ? 4.249 48.288 60.666 1.00 85.37 17 LYS B C 1
ATOM 1659 O O . LYS B 1 16 ? 4.944 49.169 60.169 1.00 85.65 17 LYS B O 1
ATOM 1665 N N . ILE B 1 17 ? 4.575 47.589 61.743 1.00 88.80 18 ILE B N 1
ATOM 1666 C CA . ILE B 1 17 ? 5.929 47.462 62.237 1.00 83.14 18 ILE B CA 1
ATOM 1667 C C . ILE B 1 17 ? 6.685 46.406 61.423 1.00 90.13 18 ILE B C 1
ATOM 1668 O O . ILE B 1 17 ? 7.448 46.781 60.548 1.00 89.33 18 ILE B O 1
ATOM 1673 N N . ASP B 1 18 ? 6.451 45.108 61.684 1.00 99.10 19 ASP B N 1
ATOM 1674 C CA . ASP B 1 18 ? 6.995 44.000 60.847 1.00 97.24 19 ASP B CA 1
ATOM 1675 C C . ASP B 1 18 ? 6.020 43.371 59.850 1.00 101.88 19 ASP B C 1
ATOM 1676 O O . ASP B 1 18 ? 6.448 42.906 58.801 1.00 110.39 19 ASP B O 1
ATOM 1681 N N . GLN B 1 19 ? 4.742 43.260 60.209 1.00 101.47 20 GLN B N 1
ATOM 1682 C CA . GLN B 1 19 ? 3.726 42.666 59.319 1.00 101.90 20 GLN B CA 1
ATOM 1683 C C . GLN B 1 19 ? 2.494 43.584 59.177 1.00 98.08 20 GLN B C 1
ATOM 1684 O O . GLN B 1 19 ? 2.193 44.341 60.089 1.00 93.31 20 GLN B O 1
ATOM 1690 N N . ASP B 1 20 ? 1.818 43.522 58.025 1.00 95.04 21 ASP B N 1
ATOM 1691 C CA . ASP B 1 20 ? 0.609 44.298 57.744 1.00 93.61 21 ASP B CA 1
ATOM 1692 C C . ASP B 1 20 ? -0.435 44.204 58.900 1.00 88.57 21 ASP B C 1
ATOM 1693 O O . ASP B 1 20 ? -0.663 43.161 59.506 1.00 85.50 21 ASP B O 1
ATOM 1698 N N . LYS B 1 21 ? -1.017 45.332 59.232 1.00 88.07 22 LYS B N 1
ATOM 1699 C CA . LYS B 1 21 ? -1.893 45.484 60.386 1.00 93.84 22 LYS B CA 1
ATOM 1700 C C . LYS B 1 21 ? -1.485 44.863 61.724 1.00 95.44 22 LYS B C 1
ATOM 1701 O O . LYS B 1 21 ? -2.341 44.425 62.444 1.00 97.23 22 LYS B O 1
ATOM 1707 N N . ASP B 1 22 ? -0.168 44.861 62.005 1.00 95.81 23 ASP B N 1
ATOM 1708 C CA . ASP B 1 22 ? 0.481 44.714 63.334 1.00 88.79 23 ASP B CA 1
ATOM 1709 C C . ASP B 1 22 ? -0.093 45.484 64.461 1.00 82.99 23 ASP B C 1
ATOM 1710 O O . ASP B 1 22 ? -0.121 45.015 65.585 1.00 79.79 23 ASP B O 1
ATOM 1715 N N . SER B 1 23 ? -0.422 46.736 64.138 1.00 78.37 24 SER B N 1
ATOM 1716 C CA . SER B 1 23 ? -0.578 47.820 65.065 1.00 74.12 24 SER B CA 1
ATOM 1717 C C . SER B 1 23 ? -1.728 48.724 64.640 1.00 75.95 24 SER B C 1
ATOM 1718 O O . SER B 1 23 ? -2.127 48.743 63.448 1.00 75.05 24 SER B O 1
ATOM 1721 N N . LYS B 1 24 ? -2.290 49.426 65.637 1.00 78.03 25 LYS B N 1
ATOM 1722 C CA . LYS B 1 24 ? -3.392 50.414 65.467 1.00 81.74 25 LYS B CA 1
ATOM 1723 C C . LYS B 1 24 ? -2.854 51.733 66.075 1.00 81.69 25 LYS B C 1
ATOM 1724 O O . LYS B 1 24 ? -2.863 51.962 67.308 1.00 82.44 25 LYS B O 1
ATOM 1730 N N . LEU B 1 25 ? -2.308 52.565 65.196 1.00 81.50 26 LEU B N 1
ATOM 1731 C CA . LEU B 1 25 ? -1.738 53.863 65.542 1.00 77.85 26 LEU B CA 1
ATOM 1732 C C . LEU B 1 25 ? -2.818 54.898 65.526 1.00 80.34 26 LEU B C 1
ATOM 1733 O O . LEU B 1 25 ? -3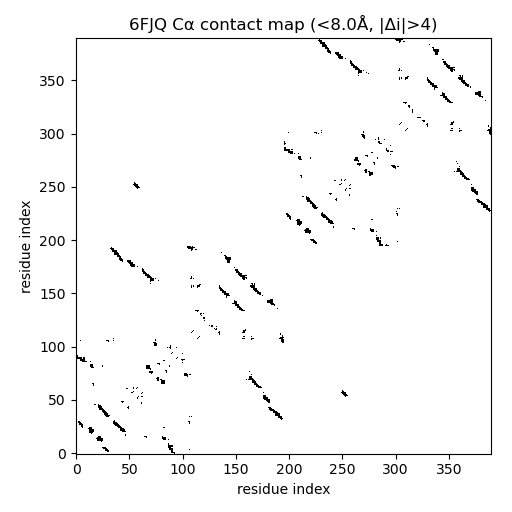.526 55.017 64.502 1.00 83.68 26 LEU B O 1
ATOM 1738 N N . THR B 1 26 ? -2.954 55.655 66.623 1.00 81.68 27 THR B N 1
ATOM 1739 C CA . THR B 1 26 ? -3.751 56.880 66.528 1.00 85.32 27 THR B CA 1
ATOM 1740 C C . THR B 1 26 ? -2.789 58.085 66.618 1.00 80.80 27 THR B C 1
ATOM 1741 O O . THR B 1 26 ? -1.863 58.130 67.419 1.00 69.71 27 THR B O 1
ATOM 1745 N N . PHE B 1 27 ? -2.986 59.012 65.688 1.00 79.97 28 PHE B N 1
ATOM 1746 C CA . PHE B 1 27 ? -2.122 60.153 65.512 1.00 79.91 28 PHE B CA 1
ATOM 1747 C C . PHE B 1 27 ? -2.903 61.325 64.914 1.00 86.08 28 PHE B C 1
ATOM 1748 O O . PHE B 1 27 ? -3.492 61.215 63.807 1.00 93.93 28 PHE B O 1
ATOM 1756 N N . VAL B 1 28 ? -2.907 62.441 65.649 1.00 85.09 29 VAL B N 1
ATOM 1757 C CA . VAL B 1 28 ? -3.696 63.638 65.300 1.00 86.19 29 VAL B CA 1
ATOM 1758 C C . VAL B 1 28 ? -2.839 64.920 65.235 1.00 86.36 29 VAL B C 1
ATOM 1759 O O . VAL B 1 28 ? -2.208 65.312 66.228 1.00 87.55 29 VAL B O 1
ATOM 1763 N N . LEU B 1 29 ? -2.838 65.561 64.071 1.00 87.93 30 LEU B N 1
ATOM 1764 C CA . LEU B 1 29 ? -2.108 66.800 63.848 1.00 88.82 30 LEU B CA 1
ATOM 1765 C C . LEU B 1 29 ? -3.103 67.913 63.687 1.00 92.04 30 LEU B C 1
ATOM 1766 O O . LEU B 1 29 ? -3.968 67.834 62.818 1.00 96.21 30 LEU B O 1
ATOM 1771 N N . THR B 1 30 ? -2.991 68.941 64.520 1.00 91.41 31 THR B N 1
ATOM 1772 C CA . THR B 1 30 ? -3.884 70.093 64.445 1.00 92.25 31 THR B CA 1
ATOM 1773 C C . THR B 1 30 ? -3.015 71.323 64.259 1.00 88.28 31 THR B C 1
ATOM 1774 O O . THR B 1 30 ? -2.057 71.509 64.983 1.00 86.79 31 THR B O 1
ATOM 1778 N N . LYS B 1 31 ? -3.340 72.152 63.283 1.00 87.45 32 LYS B N 1
ATOM 1779 C CA . LYS B 1 31 ? -2.424 73.182 62.825 1.00 87.80 32 LYS B CA 1
ATOM 1780 C C . LYS B 1 31 ? -2.731 74.464 63.556 1.00 89.52 32 LYS B C 1
ATOM 1781 O O . LYS B 1 31 ? -3.865 74.911 63.452 1.00 96.74 32 LYS B O 1
ATOM 1787 N N . CYS B 1 32 ? -1.755 75.061 64.255 1.00 86.57 33 CYS B N 1
ATOM 1788 C CA . CYS B 1 32 ? -1.891 76.456 64.752 1.00 89.61 33 CYS B CA 1
ATOM 1789 C C . CYS B 1 32 ? -0.931 77.392 64.076 1.00 91.68 33 CYS B C 1
ATOM 1790 O O . CYS B 1 32 ? 0.004 77.880 64.667 1.00 91.37 33 CYS B O 1
ATOM 1793 N N . GLY B 1 33 ? -1.190 77.645 62.805 1.00 97.11 34 GLY B N 1
ATOM 1794 C CA . GLY B 1 33 ? -0.291 78.411 61.961 1.00 96.57 34 GLY B CA 1
ATOM 1795 C C . GLY B 1 33 ? 1.085 77.805 61.943 1.00 92.52 34 GLY B C 1
ATOM 1796 O O . GLY B 1 33 ? 1.306 76.793 61.325 1.00 88.03 34 GLY B O 1
ATOM 1797 N N . SER B 1 34 ? 1.991 78.412 62.670 1.00 94.97 35 SER B N 1
ATOM 1798 C CA . SER B 1 34 ? 3.384 78.063 62.576 1.00 95.59 35 SER B CA 1
ATOM 1799 C C . SER B 1 34 ? 3.709 76.824 63.327 1.00 91.60 35 SER B C 1
ATOM 1800 O O . SER B 1 34 ? 4.702 76.206 63.024 1.00 91.95 35 SER B O 1
ATOM 1803 N N . GLN B 1 35 ? 2.907 76.456 64.313 1.00 89.94 36 GLN B N 1
ATOM 1804 C CA . GLN B 1 35 ? 3.105 75.178 64.985 1.00 86.90 36 GLN B CA 1
ATOM 1805 C C . GLN B 1 35 ? 1.991 74.149 64.749 1.00 86.09 36 GLN B C 1
ATOM 1806 O O . GLN B 1 35 ? 0.801 74.439 64.819 1.00 87.06 36 GLN B O 1
ATOM 1812 N N . ILE B 1 36 ? 2.420 72.947 64.430 1.00 85.07 37 ILE B N 1
ATOM 1813 C CA . ILE B 1 36 ? 1.552 71.795 64.378 1.00 85.84 37 ILE B CA 1
ATOM 1814 C C . ILE B 1 36 ? 1.523 71.196 65.742 1.00 80.78 37 ILE B C 1
ATOM 1815 O O . ILE B 1 36 ? 2.548 70.990 66.344 1.00 74.35 37 ILE B O 1
ATOM 1820 N N . LEU B 1 37 ? 0.321 70.859 66.158 1.00 82.65 38 LEU B N 1
ATOM 1821 C CA . LEU B 1 37 ? 0.011 70.361 67.479 1.00 81.01 38 LEU B CA 1
ATOM 1822 C C . LEU B 1 37 ? -0.328 68.858 67.348 1.00 79.85 38 LEU B C 1
ATOM 1823 O O . LEU B 1 37 ? -1.335 68.466 66.741 1.00 84.53 38 LEU B O 1
ATOM 1828 N N . ALA B 1 38 ? 0.556 68.021 67.868 1.00 79.75 39 ALA B N 1
ATOM 1829 C CA . ALA B 1 38 ? 0.483 66.554 67.703 1.00 81.27 39 ALA B CA 1
ATOM 1830 C C . ALA B 1 38 ? -0.006 65.801 68.972 1.00 79.25 39 ALA B C 1
ATOM 1831 O O . ALA B 1 38 ? 0.235 66.268 70.089 1.00 73.93 39 ALA B O 1
ATOM 1833 N N . ASN B 1 39 ? -0.659 64.644 68.761 1.00 79.46 40 ASN B N 1
ATOM 1834 C CA . ASN B 1 39 ? -1.155 63.724 69.834 1.00 80.85 40 ASN B CA 1
ATOM 1835 C C . ASN B 1 39 ? -1.012 62.295 69.325 1.00 78.51 40 ASN B C 1
ATOM 1836 O O . ASN B 1 39 ? -1.510 62.033 68.263 1.00 83.63 40 ASN B O 1
ATOM 1841 N N . MET B 1 40 ? -0.339 61.383 70.031 1.00 77.86 41 MET B N 1
ATOM 1842 C CA . MET B 1 40 ? -0.286 59.981 69.552 1.00 79.14 41 MET B CA 1
ATOM 1843 C C . MET B 1 40 ? -0.273 58.828 70.605 1.00 79.24 41 MET B C 1
ATOM 1844 O O . MET B 1 40 ? 0.340 58.882 71.635 1.00 73.39 41 MET B O 1
ATOM 1849 N N . SER B 1 41 ? -1.047 57.798 70.293 1.00 85.40 42 SER B N 1
ATOM 1850 C CA . SER B 1 41 ? -1.305 56.618 71.112 1.00 84.49 42 SER B CA 1
ATOM 1851 C C . SER B 1 41 ? -0.803 55.444 70.195 1.00 81.26 42 SER B C 1
ATOM 1852 O O . SER B 1 41 ? -0.700 55.636 68.985 1.00 83.19 42 SER B O 1
ATOM 1855 N N . LEU B 1 42 ? -0.464 54.283 70.751 1.00 75.06 43 LEU B N 1
ATOM 1856 C CA . LEU B 1 42 ? -0.156 53.104 69.926 1.00 72.15 43 LEU B CA 1
ATOM 1857 C C . LEU B 1 42 ? -0.568 51.797 70.593 1.00 71.45 43 LEU B C 1
ATOM 1858 O O . LEU B 1 42 ? -0.211 51.527 71.717 1.00 65.59 43 LEU B O 1
ATOM 1863 N N . LEU B 1 43 ? -1.323 50.994 69.869 1.00 76.24 44 LEU B N 1
ATOM 1864 C CA . LEU B 1 43 ? -1.668 49.659 70.311 1.00 76.19 44 LEU B CA 1
ATOM 1865 C C . LEU B 1 43 ? -1.123 48.696 69.276 1.00 80.10 44 LEU B C 1
ATOM 1866 O O . LEU B 1 43 ? -1.456 48.824 68.082 1.00 82.65 44 LEU B O 1
ATOM 1871 N N . VAL B 1 44 ? -0.314 47.725 69.722 1.00 77.28 45 VAL B N 1
ATOM 1872 C CA . VAL B 1 44 ? 0.192 46.697 68.807 1.00 75.68 45 VAL B CA 1
ATOM 1873 C C . VAL B 1 44 ? -0.532 45.426 69.177 1.00 73.37 45 VAL B C 1
ATOM 1874 O O . VAL B 1 44 ? -0.603 45.069 70.333 1.00 72.55 45 VAL B O 1
ATOM 1878 N N . VAL B 1 45 ? -1.146 44.811 68.168 1.00 76.91 46 VAL B N 1
ATOM 1879 C CA . VAL B 1 45 ? -2.214 43.822 68.363 1.00 78.61 46 VAL B CA 1
ATOM 1880 C C . VAL B 1 45 ? -1.782 42.422 68.025 1.00 79.82 46 VAL B C 1
ATOM 1881 O O . VAL B 1 45 ? -2.379 41.465 68.526 1.00 78.03 46 VAL B O 1
ATOM 1885 N N . LYS B 1 46 ? -0.796 42.297 67.143 1.00 84.23 47 LYS B N 1
ATOM 1886 C CA . LYS B 1 46 ? -0.082 41.048 66.968 1.00 91.78 47 LYS B CA 1
ATOM 1887 C C . LYS B 1 46 ? 1.408 41.359 66.725 1.00 89.04 47 LYS B C 1
ATOM 1888 O O . LYS B 1 46 ? 1.825 42.519 66.861 1.00 86.04 47 LYS B O 1
ATOM 1894 N N . GLY B 1 47 ? 2.206 40.337 66.402 1.00 85.14 48 GLY B N 1
ATOM 1895 C CA . GLY B 1 47 ? 3.640 40.508 66.236 1.00 83.71 48 GLY B CA 1
ATOM 1896 C C . GLY B 1 47 ? 4.390 40.455 67.561 1.00 82.95 48 GLY B C 1
ATOM 1897 O O . GLY B 1 47 ? 3.880 39.951 68.559 1.00 81.45 48 GLY B O 1
ATOM 1898 N N . LYS B 1 48 ? 5.601 41.008 67.577 1.00 83.59 49 LYS B N 1
ATOM 1899 C CA . LYS B 1 48 ? 6.527 40.783 68.712 1.00 82.26 49 LYS B CA 1
ATOM 1900 C C . LYS B 1 48 ? 6.076 41.550 69.937 1.00 77.17 49 LYS B C 1
ATOM 1901 O O . LYS B 1 48 ? 6.383 41.163 71.034 1.00 76.30 49 LYS B O 1
ATOM 1907 N N . PHE B 1 49 ? 5.365 42.646 69.747 1.00 78.22 50 PHE B N 1
ATOM 1908 C CA . PHE B 1 49 ? 5.119 43.566 70.856 1.00 79.63 50 PHE B CA 1
ATOM 1909 C C . PHE B 1 49 ? 3.673 43.636 71.370 1.00 77.25 50 PHE B C 1
ATOM 1910 O O . PHE B 1 49 ? 3.401 44.390 72.290 1.00 77.90 50 PHE B O 1
ATOM 1918 N N . SER B 1 50 ? 2.761 42.866 70.771 1.00 75.20 51 SER B N 1
ATOM 1919 C CA . SER B 1 50 ? 1.519 42.449 71.409 1.00 76.82 51 SER B CA 1
ATOM 1920 C C . SER B 1 50 ? 2.032 41.597 72.418 1.00 75.45 51 SER B C 1
ATOM 1921 O O . SER B 1 50 ? 2.977 40.870 72.100 1.00 87.35 51 SER B O 1
ATOM 1924 N N . MET B 1 51 ? 1.499 41.570 73.608 1.00 73.48 52 MET B N 1
ATOM 1925 C CA . MET B 1 51 ? 2.234 40.744 74.684 1.00 76.71 52 MET B CA 1
ATOM 1926 C C . MET B 1 51 ? 3.795 40.588 74.746 1.00 70.59 52 MET B C 1
ATOM 1927 O O . MET B 1 51 ? 4.342 39.547 74.368 1.00 76.99 52 MET B O 1
ATOM 1932 N N . ILE B 1 52 ? 4.490 41.581 75.277 1.00 68.63 53 ILE B N 1
ATOM 1933 C CA . ILE B 1 52 ? 5.937 41.506 75.421 1.00 73.09 53 ILE B CA 1
ATOM 1934 C C . ILE B 1 52 ? 6.286 40.560 76.573 1.00 73.37 53 ILE B C 1
ATOM 1935 O O . ILE B 1 52 ? 5.776 40.703 77.674 1.00 82.24 53 ILE B O 1
ATOM 1940 N N . ASN B 1 53 ? 7.218 39.644 76.342 1.00 67.71 54 ASN B N 1
ATOM 1941 C CA . ASN B 1 53 ? 7.865 38.971 77.448 1.00 66.16 54 ASN B CA 1
ATOM 1942 C C . ASN B 1 53 ? 9.376 38.913 77.208 1.00 65.06 54 ASN B C 1
ATOM 1943 O O . ASN B 1 53 ? 9.835 38.142 76.391 1.00 62.60 54 ASN B O 1
ATOM 1948 N N . ASN B 1 54 ? 10.131 39.739 77.910 1.00 65.03 55 ASN B N 1
ATOM 1949 C CA . ASN B 1 54 ? 11.577 39.806 77.696 1.00 70.58 55 ASN B CA 1
ATOM 1950 C C . ASN B 1 54 ? 12.369 38.798 78.548 1.00 75.43 55 ASN B C 1
ATOM 1951 O O . ASN B 1 54 ? 13.575 38.648 78.343 1.00 85.85 55 ASN B O 1
ATOM 1956 N N . LYS B 1 55 ? 11.717 38.130 79.507 1.00 76.20 56 LYS B N 1
ATOM 1957 C CA . LYS B 1 55 ? 12.331 36.936 80.132 1.00 76.05 56 LYS B CA 1
ATOM 1958 C C . LYS B 1 55 ? 12.457 35.850 79.089 1.00 78.15 56 LYS B C 1
ATOM 1959 O O . LYS B 1 55 ? 13.411 35.099 79.119 1.00 81.84 56 LYS B O 1
ATOM 1965 N N . VAL B 1 56 ? 11.510 35.812 78.157 1.00 77.43 57 VAL B N 1
ATOM 1966 C CA . VAL B 1 56 ? 11.468 34.833 77.055 1.00 73.52 57 VAL B CA 1
ATOM 1967 C C . VAL B 1 56 ? 12.333 35.253 75.837 1.00 77.24 57 VAL B C 1
ATOM 1968 O O . VAL B 1 56 ? 13.148 34.473 75.352 1.00 81.44 57 VAL B O 1
ATOM 1972 N N . ASN B 1 57 ? 12.109 36.473 75.351 1.00 81.04 58 ASN B N 1
ATOM 1973 C CA . ASN B 1 57 ? 12.831 37.041 74.228 1.00 80.78 58 ASN B CA 1
ATOM 1974 C C . ASN B 1 57 ? 13.457 38.312 74.728 1.00 77.08 58 ASN B C 1
ATOM 1975 O O . ASN B 1 57 ? 12.794 39.345 74.792 1.00 75.73 58 ASN B O 1
ATOM 1980 N N . GLY B 1 58 ? 14.724 38.244 75.085 1.00 75.14 59 GLY B N 1
ATOM 1981 C CA . GLY B 1 58 ? 15.416 39.377 75.764 1.00 74.14 59 GLY B CA 1
ATOM 1982 C C . GLY B 1 58 ? 16.468 40.090 74.938 1.00 71.51 59 GLY B C 1
ATOM 1983 O O . GLY B 1 58 ? 17.167 40.967 75.456 1.00 73.36 59 GLY B O 1
ATOM 1984 N N . THR B 1 59 ? 16.559 39.768 73.654 1.00 68.14 60 THR B N 1
ATOM 1985 C CA . THR B 1 59 ? 17.597 40.332 72.837 1.00 68.67 60 THR B CA 1
ATOM 1986 C C . THR B 1 59 ? 17.160 41.714 72.431 1.00 70.74 60 THR B C 1
ATOM 1987 O O . THR B 1 59 ? 15.997 42.022 72.440 1.00 73.02 60 THR B O 1
ATOM 1991 N N . ASP B 1 60 ? 18.126 42.550 72.063 1.00 77.70 61 ASP B N 1
ATOM 1992 C CA . ASP B 1 60 ? 17.921 43.977 71.853 1.00 73.18 61 ASP B CA 1
ATOM 1993 C C . ASP B 1 60 ? 16.788 44.252 70.884 1.00 76.64 61 ASP B C 1
ATOM 1994 O O . ASP B 1 60 ? 16.006 45.172 71.097 1.00 80.83 61 ASP B O 1
ATOM 1999 N N . ASP B 1 61 ? 16.715 43.442 69.824 1.00 79.49 62 ASP B N 1
ATOM 2000 C CA . ASP B 1 61 ? 15.666 43.513 68.803 1.00 78.13 62 ASP B CA 1
ATOM 2001 C C . ASP B 1 61 ? 14.235 43.233 69.309 1.00 74.98 62 ASP B C 1
ATOM 2002 O O . ASP B 1 61 ? 13.320 43.458 68.575 1.00 69.04 62 ASP B O 1
ATOM 2007 N N . TYR B 1 62 ? 14.052 42.748 70.540 1.00 77.24 63 TYR B N 1
ATOM 2008 C CA . TYR B 1 62 ? 12.710 42.586 71.184 1.00 72.15 63 TYR B CA 1
ATOM 2009 C C . TYR B 1 62 ? 12.386 43.637 72.213 1.00 69.54 63 TYR B C 1
ATOM 2010 O O . TYR B 1 62 ? 11.350 43.535 72.902 1.00 63.82 63 TYR B O 1
ATOM 2019 N N . LYS B 1 63 ? 13.278 44.627 72.315 1.00 71.80 64 LYS B N 1
ATOM 2020 C CA . LYS B 1 63 ? 13.122 45.796 73.206 1.00 71.23 64 LYS B CA 1
ATOM 2021 C C . LYS B 1 63 ? 13.215 47.181 72.513 1.00 66.09 64 LYS B C 1
ATOM 2022 O O . LYS B 1 63 ? 13.402 48.184 73.170 1.00 60.30 64 LYS B O 1
ATOM 2028 N N . LYS B 1 64 ? 13.084 47.228 71.202 1.00 70.37 65 LYS B N 1
ATOM 2029 C CA . LYS B 1 64 ? 13.017 48.492 70.481 1.00 74.28 65 LYS B CA 1
ATOM 2030 C C . LYS B 1 64 ? 12.295 48.292 69.141 1.00 77.30 65 LYS B C 1
ATOM 2031 O O . LYS B 1 64 ? 12.357 47.210 68.556 1.00 88.02 65 LYS B O 1
ATOM 2037 N N . PHE B 1 65 ? 11.586 49.308 68.675 1.00 76.76 66 PHE B N 1
ATOM 2038 C CA . PHE B 1 65 ? 11.029 49.271 67.311 1.00 78.78 66 PHE B CA 1
ATOM 2039 C C . PHE B 1 65 ? 10.725 50.656 66.820 1.00 80.96 66 PHE B C 1
ATOM 2040 O O . PHE B 1 65 ? 10.721 51.593 67.605 1.00 78.64 66 PHE B O 1
ATOM 2048 N N . THR B 1 66 ? 10.445 50.754 65.519 1.00 80.00 67 THR B N 1
ATOM 2049 C CA . THR B 1 66 ? 10.263 52.026 64.859 1.00 79.04 67 THR B CA 1
ATOM 2050 C C . THR B 1 66 ? 9.054 52.130 63.957 1.00 80.47 67 THR B C 1
ATOM 2051 O O . THR B 1 66 ? 8.636 51.178 63.345 1.00 82.07 67 THR B O 1
ATOM 2055 N N . ILE B 1 67 ? 8.550 53.338 63.835 1.00 83.93 68 ILE B N 1
ATOM 2056 C CA . ILE B 1 67 ? 7.390 53.631 63.037 1.00 86.52 68 ILE B CA 1
ATOM 2057 C C . ILE B 1 67 ? 7.791 54.842 62.224 1.00 85.32 68 ILE B C 1
ATOM 2058 O O . ILE B 1 67 ? 8.474 55.705 62.751 1.00 87.02 68 ILE B O 1
ATOM 2063 N N . LYS B 1 68 ? 7.424 54.870 60.946 1.00 84.15 69 LYS B N 1
ATOM 2064 C CA . LYS B 1 68 ? 7.837 55.919 60.030 1.00 85.05 69 LYS B CA 1
ATOM 2065 C C . LYS B 1 68 ? 6.648 56.523 59.315 1.00 85.93 69 LYS B C 1
ATOM 2066 O O . LYS B 1 68 ? 5.897 55.808 58.661 1.00 94.23 69 LYS B O 1
ATOM 2072 N N . LEU B 1 69 ? 6.513 57.838 59.365 1.00 85.27 70 LEU B N 1
ATOM 2073 C CA . LEU B 1 69 ? 5.622 58.571 58.461 1.00 83.50 70 LEU B CA 1
ATOM 2074 C C . LEU B 1 69 ? 6.455 59.336 57.458 1.00 82.48 70 LEU B C 1
ATOM 2075 O O . LEU B 1 69 ? 7.297 60.133 57.834 1.00 84.90 70 LEU B O 1
ATOM 2080 N N . LEU B 1 70 ? 6.248 59.071 56.180 1.00 83.09 71 LEU B N 1
ATOM 2081 C CA . LEU B 1 70 ? 7.065 59.612 55.085 1.00 83.75 71 LEU B CA 1
ATOM 2082 C C . LEU B 1 70 ? 6.178 60.349 54.099 1.00 83.66 71 LEU B C 1
ATOM 2083 O O . LEU B 1 70 ? 5.283 59.758 53.478 1.00 82.41 71 LEU B O 1
ATOM 2088 N N . PHE B 1 71 ? 6.472 61.614 53.886 1.00 86.43 72 PHE B N 1
ATOM 2089 C CA . PHE B 1 71 ? 5.640 62.450 52.987 1.00 86.93 72 PHE B CA 1
ATOM 2090 C C . PHE B 1 71 ? 6.388 62.918 51.751 1.00 84.95 72 PHE B C 1
ATOM 2091 O O . PHE B 1 71 ? 7.589 63.054 51.796 1.00 82.97 72 PHE B O 1
ATOM 2099 N N . ASP B 1 72 ? 5.678 63.137 50.655 1.00 89.01 73 ASP B N 1
ATOM 2100 C CA . ASP B 1 72 ? 6.276 63.712 49.424 1.00 93.35 73 ASP B CA 1
ATOM 2101 C C . ASP B 1 72 ? 6.324 65.242 49.482 1.00 94.75 73 ASP B C 1
ATOM 2102 O O . ASP B 1 72 ? 5.985 65.819 50.497 1.00 93.22 73 ASP B O 1
ATOM 2107 N N . GLU B 1 73 ? 6.735 65.903 48.400 1.00 101.03 74 GLU B N 1
ATOM 2108 C CA . GLU B 1 73 ? 6.853 67.380 48.400 1.00 101.70 74 GLU B CA 1
ATOM 2109 C C . GLU B 1 73 ? 5.533 68.153 48.588 1.00 101.97 74 GLU B C 1
ATOM 2110 O O . GLU B 1 73 ? 5.579 69.305 48.965 1.00 100.73 74 GLU B O 1
ATOM 2116 N N . LYS B 1 74 ? 4.392 67.506 48.370 1.00 106.07 75 LYS B N 1
ATOM 2117 C CA . LYS B 1 74 ? 3.066 68.055 48.731 1.00 111.83 75 LYS B CA 1
ATOM 2118 C C . LYS B 1 74 ? 2.443 67.607 50.093 1.00 107.38 75 LYS B C 1
ATOM 2119 O O . LYS B 1 74 ? 1.360 68.068 50.467 1.00 109.98 75 LYS B O 1
ATOM 2125 N N . GLY B 1 75 ? 3.122 66.765 50.861 1.00 104.58 76 GLY B N 1
ATOM 2126 C CA . GLY B 1 75 ? 2.625 66.391 52.202 1.00 100.12 76 GLY B CA 1
ATOM 2127 C C . GLY B 1 75 ? 1.688 65.202 52.164 1.00 98.96 76 GLY B C 1
ATOM 2128 O O . GLY B 1 75 ? 0.850 64.992 53.070 1.00 92.85 76 GLY B O 1
ATOM 2129 N N . VAL B 1 76 ? 1.844 64.411 51.103 1.00 101.50 77 VAL B N 1
ATOM 2130 C CA . VAL B 1 76 ? 1.134 63.150 50.981 1.00 101.85 77 VAL B CA 1
ATOM 2131 C C . VAL B 1 76 ? 1.988 61.990 51.474 1.00 100.24 77 VAL B C 1
ATOM 2132 O O . VAL B 1 76 ? 3.176 61.880 51.114 1.00 101.32 77 VAL B O 1
ATOM 2136 N N . LEU B 1 77 ? 1.368 61.126 52.287 1.00 97.75 78 LEU B N 1
ATOM 2137 C CA . LEU B 1 77 ? 2.028 59.910 52.785 1.00 94.13 78 LEU B CA 1
ATOM 2138 C C . LEU B 1 77 ? 2.491 59.005 51.675 1.00 94.14 78 LEU B C 1
ATOM 2139 O O . LEU B 1 77 ? 1.742 58.786 50.712 1.00 96.71 78 LEU B O 1
ATOM 2144 N N . LEU B 1 78 ? 3.664 58.417 51.831 1.00 90.34 79 LEU B N 1
ATOM 2145 C CA . LEU B 1 78 ? 4.145 57.474 50.834 1.00 94.26 79 LEU B CA 1
ATOM 2146 C C . LEU B 1 78 ? 3.866 56.018 51.260 1.00 95.28 79 LEU B C 1
ATOM 2147 O O . LEU B 1 78 ? 3.822 55.722 52.454 1.00 96.74 79 LEU B O 1
ATOM 2152 N N . LYS B 1 79 ? 3.633 55.166 50.265 1.00 98.40 80 LYS B N 1
ATOM 2153 C CA . LYS B 1 79 ? 3.528 53.701 50.364 1.00 100.74 80 LYS B CA 1
ATOM 2154 C C . LYS B 1 79 ? 4.450 53.079 51.454 1.00 95.15 80 LYS B C 1
ATOM 2155 O O . LYS B 1 79 ? 3.960 52.372 52.337 1.00 89.98 80 LYS B O 1
ATOM 2161 N N . ASP B 1 80 ? 5.729 53.425 51.469 1.00 96.67 81 ASP B N 1
ATOM 2162 C CA . ASP B 1 80 ? 6.659 52.809 52.421 1.00 95.69 81 ASP B CA 1
ATOM 2163 C C . ASP B 1 80 ? 6.449 53.186 53.869 1.00 92.30 81 ASP B C 1
ATOM 2164 O O . ASP B 1 80 ? 7.180 52.677 54.709 1.00 93.07 81 ASP B O 1
ATOM 2169 N N . SER B 1 81 ? 5.502 54.055 54.192 1.00 90.23 82 SER B N 1
ATOM 2170 C CA . SER B 1 81 ? 5.308 54.410 55.597 1.00 87.99 82 SER B CA 1
ATOM 2171 C C . SER B 1 81 ? 4.733 53.267 56.386 1.00 85.35 82 SER B C 1
ATOM 2172 O O . SER B 1 81 ? 4.143 52.338 55.809 1.00 85.97 82 SER B O 1
ATOM 2175 N N . SER B 1 82 ? 4.893 53.348 57.709 1.00 81.94 83 SER B N 1
ATOM 2176 C CA . SER B 1 82 ? 4.330 52.358 58.587 1.00 80.39 83 SER B CA 1
ATOM 2177 C C . SER B 1 82 ? 2.829 52.454 58.560 1.00 84.28 83 SER B C 1
ATOM 2178 O O . SER B 1 82 ? 2.165 51.467 58.779 1.00 86.75 83 SER B O 1
ATOM 2181 N N . LEU B 1 83 ? 2.289 53.635 58.315 1.00 88.98 84 LEU B N 1
ATOM 2182 C CA . LEU B 1 83 ? 0.838 53.843 58.383 1.00 89.25 84 LEU B CA 1
ATOM 2183 C C . LEU B 1 83 ? 0.235 53.591 57.039 1.00 91.55 84 LEU B C 1
ATOM 2184 O O . LEU B 1 83 ? 0.804 54.034 56.054 1.00 91.07 84 LEU B O 1
ATOM 2189 N N . ASP B 1 84 ? -0.908 52.899 56.989 1.00 96.29 85 ASP B N 1
ATOM 2190 C CA . ASP B 1 84 ? -1.626 52.630 55.704 1.00 95.60 85 ASP B CA 1
ATOM 2191 C C . ASP B 1 84 ? -2.284 53.918 55.237 1.00 95.05 85 ASP B C 1
ATOM 2192 O O . ASP B 1 84 ? -3.032 54.549 55.995 1.00 96.95 85 ASP B O 1
ATOM 2197 N N . LYS B 1 85 ? -2.007 54.305 54.004 1.00 98.19 86 LYS B N 1
ATOM 2198 C CA . LYS B 1 85 ? -2.594 55.523 53.410 1.00 103.58 86 LYS B CA 1
ATOM 2199 C C . LYS B 1 85 ? -4.112 55.668 53.529 1.00 106.86 86 LYS B C 1
ATOM 2200 O O . LYS B 1 85 ? -4.614 56.775 53.656 1.00 107.77 86 LYS B O 1
ATOM 2206 N N . GLU B 1 86 ? -4.834 54.552 53.460 1.00 109.56 87 GLU B N 1
ATOM 2207 C CA . GLU B 1 86 ? -6.295 54.604 53.445 1.00 110.44 87 GLU B CA 1
ATOM 2208 C C . GLU B 1 86 ? -6.833 55.098 54.790 1.00 107.24 87 GLU B C 1
ATOM 2209 O O . GLU B 1 86 ? -7.899 55.677 54.811 1.00 111.31 87 GLU B O 1
ATOM 2215 N N . TYR B 1 87 ? -6.071 54.959 55.874 1.00 102.01 88 TYR B N 1
ATOM 2216 C CA . TYR B 1 87 ? -6.499 55.414 57.213 1.00 101.79 88 TYR B CA 1
ATOM 2217 C C . TYR B 1 87 ? -6.008 56.829 57.585 1.00 98.03 88 TYR B C 1
ATOM 2218 O O . TYR B 1 87 ? -6.115 57.234 58.745 1.00 97.88 88 TYR B O 1
ATOM 2227 N N . TRP B 1 88 ? -5.504 57.586 56.607 1.00 95.05 89 TRP B N 1
ATOM 2228 C CA . TRP B 1 88 ? -4.924 58.908 56.873 1.00 91.12 89 TRP B CA 1
ATOM 2229 C C . TRP B 1 88 ? -5.478 59.996 55.936 1.00 97.54 89 TRP B C 1
ATOM 2230 O O . TRP B 1 88 ? -5.191 60.013 54.724 1.00 97.56 89 TRP B O 1
ATOM 2241 N N . ASN B 1 89 ? -6.286 60.887 56.504 1.00 99.57 90 ASN B N 1
ATOM 2242 C CA . ASN B 1 89 ? -6.850 61.977 55.747 1.00 104.70 90 ASN B CA 1
ATOM 2243 C C . ASN B 1 89 ? -7.207 63.089 56.729 1.00 105.95 90 ASN B C 1
ATOM 2244 O O . ASN B 1 89 ? -7.001 62.932 57.933 1.00 101.71 90 ASN B O 1
ATOM 2249 N N . TYR B 1 90 ? -7.640 64.241 56.188 1.00 108.72 91 TYR B N 1
ATOM 2250 C CA . TYR B 1 90 ? -8.232 65.342 56.962 1.00 109.93 91 TYR B CA 1
ATOM 2251 C C . TYR B 1 90 ? -9.531 64.901 57.671 1.00 112.98 91 TYR B C 1
ATOM 2252 O O . TYR B 1 90 ? -10.041 63.803 57.430 1.00 112.97 91 TYR B O 1
ATOM 2261 N N . ARG B 1 91 ? -10.045 65.767 58.543 1.00 116.47 92 ARG B N 1
ATOM 2262 C CA . ARG B 1 91 ? -11.152 65.416 59.409 1.00 122.09 92 ARG B CA 1
ATOM 2263 C C . ARG B 1 91 ? -12.449 65.704 58.661 1.00 135.98 92 ARG B C 1
ATOM 2264 O O . ARG B 1 91 ? -12.510 66.647 57.881 1.00 136.74 92 ARG B O 1
ATOM 2272 N N . SER B 1 92 ? -13.442 64.842 58.858 1.00 146.65 93 SER B N 1
ATOM 2273 C CA . SER B 1 92 ? -14.804 65.061 58.349 1.00 157.89 93 SER B CA 1
ATOM 2274 C C . SER B 1 92 ? -15.290 66.549 58.264 1.00 173.63 93 SER B C 1
ATOM 2275 O O . SER B 1 92 ? -15.041 67.365 59.170 1.00 174.14 93 SER B O 1
ATOM 2278 N N . ASN B 1 93 ? -15.936 66.884 57.143 1.00 189.73 94 ASN B N 1
ATOM 2279 C CA . ASN B 1 93 ? -16.926 67.971 57.041 1.00 193.47 94 ASN B CA 1
ATOM 2280 C C . ASN B 1 93 ? -17.724 67.529 55.792 1.00 203.24 94 ASN B C 1
ATOM 2281 O O . ASN B 1 93 ? -17.931 68.319 54.866 1.00 205.22 94 ASN B O 1
ATOM 2286 N N . ASN B 1 94 ? -18.175 66.253 55.804 1.00 208.02 95 ASN B N 1
ATOM 2287 C CA . ASN B 1 94 ? -18.610 65.434 54.613 1.00 210.85 95 ASN B CA 1
ATOM 2288 C C . ASN B 1 94 ? -17.406 64.523 54.132 1.00 213.30 95 ASN B C 1
ATOM 2289 O O . ASN B 1 94 ? -16.704 63.932 54.987 1.00 198.97 95 ASN B O 1
ATOM 2294 N N . ASN B 1 95 ? -17.178 64.440 52.805 1.00 218.42 96 ASN B N 1
ATOM 2295 C CA . ASN B 1 95 ? -15.874 64.050 52.210 1.00 212.40 96 ASN B CA 1
ATOM 2296 C C . ASN B 1 95 ? -15.427 65.141 51.145 1.00 216.77 96 ASN B C 1
ATOM 2297 O O . ASN B 1 95 ? -15.110 64.860 49.970 1.00 216.76 96 ASN B O 1
ATOM 2302 N N . ASN B 1 96 ? -15.381 66.391 51.647 1.00 217.71 97 ASN B N 1
ATOM 2303 C CA . ASN B 1 96 ? -15.053 67.659 50.926 1.00 215.42 97 ASN B CA 1
ATOM 2304 C C . ASN B 1 96 ? -13.567 68.046 51.183 1.00 217.32 97 ASN B C 1
ATOM 2305 O O . ASN B 1 96 ? -12.806 68.279 50.236 1.00 216.51 97 ASN B O 1
ATOM 2310 N N . VAL B 1 97 ? -13.203 68.113 52.465 1.00 220.06 98 VAL B N 1
ATOM 2311 C CA . VAL B 1 97 ? -11.801 67.983 52.990 1.00 214.41 98 VAL B CA 1
ATOM 2312 C C . VAL B 1 97 ? -10.730 67.257 52.118 1.00 213.46 98 VAL B C 1
ATOM 2313 O O . VAL B 1 97 ? -9.572 67.696 52.084 1.00 195.07 98 VAL B O 1
ATOM 2317 N N . GLY B 1 98 ? -11.118 66.161 51.446 1.00 222.66 99 GLY B N 1
ATOM 2318 C CA . GLY B 1 98 ? -10.235 65.419 50.505 1.00 216.93 99 GLY B CA 1
ATOM 2319 C C . GLY B 1 98 ? -10.785 64.838 49.179 1.00 215.99 99 GLY B C 1
ATOM 2320 O O . GLY B 1 98 ? -10.350 65.255 48.101 1.00 213.72 99 GLY B O 1
ATOM 2321 N N . SER B 1 99 ? -11.757 63.919 49.263 1.00 208.92 100 SER B N 1
ATOM 2322 C CA . SER B 1 99 ? -11.919 62.778 48.311 1.00 196.48 100 SER B CA 1
ATOM 2323 C C . SER B 1 99 ? -10.739 61.785 48.521 1.00 185.99 100 SER B C 1
ATOM 2324 O O . SER B 1 99 ? -10.120 61.278 47.568 1.00 179.85 100 SER B O 1
ATOM 2327 N N . ALA B 1 100 ? -10.404 61.557 49.791 1.00 172.71 101 ALA B N 1
ATOM 2328 C CA . ALA B 1 100 ? -9.357 60.623 50.191 1.00 164.80 101 ALA B CA 1
ATOM 2329 C C . ALA B 1 100 ? -7.895 60.930 49.770 1.00 161.87 101 ALA B C 1
ATOM 2330 O O . ALA B 1 100 ? -7.032 60.171 50.150 1.00 170.60 101 ALA B O 1
ATOM 2332 N N . TYR B 1 101 ? -7.598 62.015 49.034 1.00 161.29 102 TYR B N 1
ATOM 2333 C CA . TYR B 1 101 ? -6.196 62.419 48.679 1.00 156.99 102 TYR B CA 1
ATOM 2334 C C . TYR B 1 101 ? -5.907 63.745 49.346 1.00 146.55 102 TYR B C 1
ATOM 2335 O O . TYR B 1 101 ? -6.644 64.127 50.264 1.00 146.66 102 TYR B O 1
ATOM 2344 N N . GLU B 1 102 ? -4.859 64.465 48.929 1.00 134.96 103 GLU B N 1
ATOM 2345 C 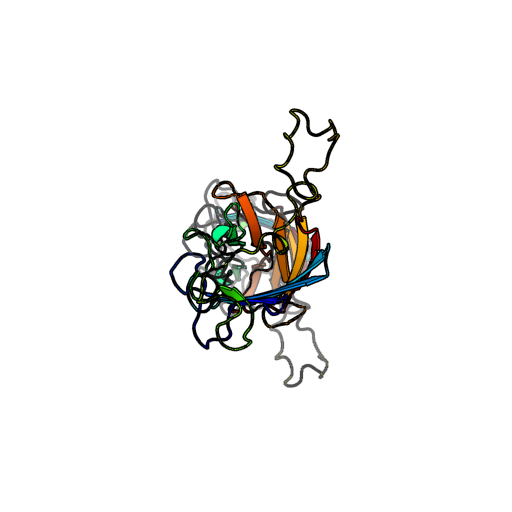CA . GLU B 1 102 ? -4.674 65.826 49.455 1.00 129.56 103 GLU B CA 1
ATOM 2346 C C . GLU B 1 102 ? -3.734 66.789 48.653 1.00 122.12 103 GLU B C 1
ATOM 2347 O O . GLU B 1 102 ? -3.469 66.605 47.485 1.00 116.75 103 GLU B O 1
ATOM 2353 N N . GLU B 1 103 ? -3.453 67.917 49.310 1.00 120.18 104 GLU B N 1
ATOM 2354 C CA . GLU B 1 103 ? -2.103 68.542 49.564 1.00 113.76 104 GLU B CA 1
ATOM 2355 C C . GLU B 1 103 ? -2.073 68.823 51.108 1.00 106.60 104 GLU B C 1
ATOM 2356 O O . GLU B 1 103 ? -3.110 69.029 51.710 1.00 101.95 104 GLU B O 1
ATOM 2362 N N . ALA B 1 104 ? -0.914 68.861 51.753 1.00 104.70 105 ALA B N 1
ATOM 2363 C CA . ALA B 1 104 ? -0.883 69.200 53.184 1.00 106.81 105 ALA B CA 1
ATOM 2364 C C . ALA B 1 104 ? 0.466 69.765 53.677 1.00 105.47 105 ALA B C 1
ATOM 2365 O O . ALA B 1 104 ? 0.970 69.402 54.754 1.00 110.48 105 ALA B O 1
ATOM 2367 N N . VAL B 1 105 ? 1.031 70.692 52.916 1.00 103.02 106 VAL B N 1
ATOM 2368 C CA . VAL B 1 105 ? 2.384 71.158 53.188 1.00 101.28 106 VAL B CA 1
ATOM 2369 C C . VAL B 1 105 ? 2.453 71.900 54.520 1.00 95.73 106 VAL B C 1
ATOM 2370 O O . VAL B 1 105 ? 3.441 71.790 55.243 1.00 90.92 106 VAL B O 1
ATOM 2374 N N . GLY B 1 106 ? 1.390 72.603 54.863 1.00 95.80 107 GLY B N 1
ATOM 2375 C CA . GLY B 1 106 ? 1.329 73.291 56.153 1.00 92.22 107 GLY B CA 1
ATOM 2376 C C . GLY B 1 106 ? 1.308 72.428 57.394 1.00 87.21 107 GLY B C 1
ATOM 2377 O O . GLY B 1 106 ? 1.474 72.957 58.493 1.00 81.30 107 GLY B O 1
ATOM 2378 N N . PHE B 1 107 ? 1.092 71.126 57.226 1.00 90.06 108 PHE B N 1
ATOM 2379 C CA . PHE B 1 107 ? 1.275 70.148 58.331 1.00 92.31 108 PHE B CA 1
ATOM 2380 C C . PHE B 1 107 ? 2.658 69.495 58.405 1.00 88.75 108 PHE B C 1
ATOM 2381 O O . PHE B 1 107 ? 2.938 68.731 59.329 1.00 83.83 108 PHE B O 1
ATOM 2389 N N . MET B 1 108 ? 3.505 69.798 57.434 1.00 89.14 109 MET B N 1
ATOM 2390 C CA . MET B 1 108 ? 4.815 69.218 57.382 1.00 87.34 109 MET B CA 1
ATOM 2391 C C . MET B 1 108 ? 5.776 69.926 58.311 1.00 83.13 109 MET B C 1
ATOM 2392 O O . MET B 1 108 ? 5.629 71.125 58.598 1.00 75.92 109 MET B O 1
ATOM 2397 N N . PRO B 1 109 ? 6.763 69.168 58.805 1.00 85.87 110 PRO B N 1
ATOM 2398 C CA . PRO B 1 109 ? 7.705 69.745 59.731 1.00 87.71 110 PRO B CA 1
ATOM 2399 C C . PRO B 1 109 ? 8.757 70.494 58.947 1.00 89.04 110 PRO B C 1
ATOM 2400 O O . PRO B 1 109 ? 9.372 69.905 58.082 1.00 91.12 110 PRO B O 1
ATOM 2404 N N . SER B 1 110 ? 8.955 71.773 59.269 1.00 92.69 111 SER B N 1
ATOM 2405 C CA . SER B 1 110 ? 9.843 72.667 58.508 1.00 96.60 111 SER B CA 1
ATOM 2406 C C . SER B 1 110 ? 11.217 72.075 58.208 1.00 92.80 111 SER B C 1
ATOM 2407 O O . SER B 1 110 ? 11.938 71.668 59.126 1.00 92.36 111 SER B O 1
ATOM 2410 N N . THR B 1 111 ? 11.575 72.054 56.921 1.00 92.80 112 THR B N 1
ATOM 2411 C CA . THR B 1 111 ? 12.950 71.756 56.528 1.00 88.95 112 THR B CA 1
ATOM 2412 C C . THR B 1 111 ? 13.893 72.887 56.889 1.00 84.07 112 THR B C 1
ATOM 2413 O O . THR B 1 111 ? 15.088 72.715 56.776 1.00 84.55 112 THR B O 1
ATOM 2417 N N . THR B 1 112 ? 13.399 74.051 57.284 1.00 81.92 113 THR B N 1
ATOM 2418 C CA . THR B 1 112 ? 14.302 75.078 57.772 1.00 82.72 113 THR B CA 1
ATOM 2419 C C . THR B 1 112 ? 14.579 74.818 59.245 1.00 82.20 113 THR B C 1
ATOM 2420 O O . THR B 1 112 ? 15.718 74.803 59.650 1.00 82.92 113 THR B O 1
ATOM 2424 N N . ALA B 1 113 ? 13.554 74.590 60.042 1.00 83.58 114 ALA B N 1
ATOM 2425 C CA . ALA B 1 113 ? 13.786 74.299 61.454 1.00 87.24 114 ALA B CA 1
ATOM 2426 C C . ALA B 1 113 ? 14.414 72.922 61.696 1.00 86.19 114 ALA B C 1
ATOM 2427 O O . ALA B 1 113 ? 15.158 72.727 62.673 1.00 80.90 114 ALA B O 1
ATOM 2429 N N . TYR B 1 114 ? 14.079 71.980 60.821 1.00 85.46 115 TYR B N 1
ATOM 2430 C CA . TYR B 1 114 ? 14.492 70.595 60.968 1.00 85.97 115 TYR B CA 1
ATOM 2431 C C . TYR B 1 114 ? 15.170 70.096 59.674 1.00 89.76 115 TYR B C 1
ATOM 2432 O O . TYR B 1 114 ? 14.587 69.338 58.899 1.00 96.92 115 TYR B O 1
ATOM 2441 N N . PRO B 1 115 ? 16.401 70.556 59.417 1.00 91.59 116 PRO B N 1
ATOM 2442 C CA . PRO B 1 115 ? 17.073 70.210 58.164 1.00 93.46 116 PRO B CA 1
ATOM 2443 C C . PRO B 1 115 ? 17.722 68.881 58.195 1.00 96.92 116 PRO B C 1
ATOM 2444 O O . PRO B 1 115 ? 17.795 68.252 59.246 1.00 97.06 116 PRO B O 1
ATOM 2448 N N . LYS B 1 116 ? 18.204 68.485 57.023 1.00 104.75 117 LYS B N 1
ATOM 2449 C CA . LYS B 1 116 ? 19.106 67.361 56.883 1.00 114.04 117 LYS B CA 1
ATOM 2450 C C . LYS B 1 116 ? 20.273 67.592 57.884 1.00 109.42 117 LYS B C 1
ATOM 2451 O O . LYS B 1 116 ? 20.848 68.691 57.933 1.00 105.42 117 LYS B O 1
ATOM 2457 N N . PRO B 1 117 ? 20.587 66.563 58.699 1.00 101.94 118 PRO B N 1
ATOM 2458 C CA . PRO B 1 117 ? 21.395 66.872 59.870 1.00 103.24 118 PRO B CA 1
ATOM 2459 C C . PRO B 1 117 ? 22.899 66.999 59.489 1.00 105.66 118 PRO B C 1
ATOM 2460 O O . PRO B 1 117 ? 23.336 66.328 58.579 1.00 106.90 118 PRO B O 1
ATOM 2464 N N . PRO B 1 118 ? 23.680 67.845 60.180 1.00 108.75 119 PRO B N 1
ATOM 2465 C CA . PRO B 1 118 ? 25.069 68.078 59.779 1.00 108.23 119 PRO B CA 1
ATOM 2466 C C . PRO B 1 118 ? 25.984 66.832 59.889 1.00 107.12 119 PRO B C 1
ATOM 2467 O O . PRO B 1 118 ? 25.546 65.759 60.234 1.00 105.71 119 PRO B O 1
ATOM 2471 N N . THR B 1 119 ? 27.266 66.998 59.606 1.00 108.81 120 THR B N 1
ATOM 2472 C CA . THR B 1 119 ? 28.189 65.890 59.519 1.00 108.54 120 THR B CA 1
ATOM 2473 C C . THR B 1 119 ? 28.939 65.691 60.839 1.00 110.81 120 THR B C 1
ATOM 2474 O O . THR B 1 119 ? 29.597 66.623 61.312 1.00 110.95 120 THR B O 1
ATOM 2478 N N . PRO B 1 120 ? 28.838 64.479 61.453 1.00 113.84 121 PRO B N 1
ATOM 2479 C CA . PRO B 1 120 ? 29.621 64.261 62.696 1.00 113.19 121 PRO B CA 1
ATOM 2480 C C . PRO B 1 120 ? 31.136 64.512 62.497 1.00 115.47 121 PRO B C 1
ATOM 2481 O O . PRO B 1 120 ? 31.712 63.921 61.600 1.00 112.33 121 PRO B O 1
ATOM 2485 N N . PRO B 1 121 ? 31.758 65.431 63.281 1.00 117.58 122 PRO B N 1
ATOM 2486 C CA . PRO B 1 121 ? 33.217 65.607 63.067 1.00 122.33 122 PRO B CA 1
ATOM 2487 C C . PRO B 1 121 ? 34.013 64.372 63.441 1.00 129.51 122 PRO B C 1
ATOM 2488 O O . PRO B 1 121 ? 33.482 63.477 64.136 1.00 131.49 122 PRO B O 1
ATOM 2492 N N . THR B 1 122 ? 35.258 64.342 62.962 1.00 136.13 123 THR B N 1
ATOM 2493 C CA . THR B 1 122 ? 36.141 63.184 63.130 1.00 134.39 123 THR B CA 1
ATOM 2494 C C . THR B 1 122 ? 36.287 62.915 64.635 1.00 128.61 123 THR B C 1
ATOM 2495 O O . THR B 1 122 ? 35.943 61.831 65.144 1.00 122.80 123 THR B O 1
ATOM 2499 N N . ASN B 1 123 ? 36.703 63.972 65.331 1.00 122.17 124 ASN B N 1
ATOM 2500 C CA . ASN B 1 123 ? 36.917 63.992 66.781 1.00 115.26 124 ASN B CA 1
ATOM 2501 C C . ASN B 1 123 ? 35.652 64.457 67.559 1.00 108.85 124 ASN B C 1
ATOM 2502 O O . ASN B 1 123 ? 35.169 65.539 67.343 1.00 104.96 124 ASN B O 1
ATOM 2507 N N . PRO B 1 124 ? 35.118 63.652 68.486 1.00 106.60 125 PRO B N 1
ATOM 2508 C CA . PRO B 1 124 ? 33.913 64.179 69.139 1.00 101.34 125 PRO B CA 1
ATOM 2509 C C . PRO B 1 124 ? 34.123 65.302 70.142 1.00 95.54 125 PRO B C 1
ATOM 2510 O O . PRO B 1 124 ? 33.116 65.892 70.562 1.00 88.20 125 PRO B O 1
ATOM 2514 N N . THR B 1 125 ? 35.367 65.586 70.538 1.00 96.19 126 THR B N 1
ATOM 2515 C CA . THR B 1 125 ? 35.681 66.859 71.237 1.00 99.78 126 THR B CA 1
ATOM 2516 C C . THR B 1 125 ? 35.297 68.108 70.412 1.00 101.77 126 THR B C 1
ATOM 2517 O O . THR B 1 125 ? 35.008 69.165 71.001 1.00 108.13 126 THR B O 1
ATOM 2521 N N . THR B 1 126 ? 35.377 68.012 69.086 1.00 99.44 127 THR B N 1
ATOM 2522 C CA . THR B 1 126 ? 35.162 69.198 68.257 1.00 94.72 127 THR B CA 1
ATOM 2523 C C . THR B 1 126 ? 33.650 69.442 68.190 1.00 86.27 127 THR B C 1
ATOM 2524 O O . THR B 1 126 ? 32.898 68.500 67.969 1.00 79.87 127 THR B O 1
ATOM 2528 N N . PRO B 1 127 ? 33.194 70.668 68.535 1.00 83.26 128 PRO B N 1
ATOM 2529 C CA . PRO B 1 127 ? 31.767 70.822 68.653 1.00 80.27 128 PRO B CA 1
ATOM 2530 C C . PRO B 1 127 ? 31.156 71.233 67.342 1.00 82.98 128 PRO B C 1
ATOM 2531 O O . PRO B 1 127 ? 31.858 71.704 66.433 1.00 91.67 128 PRO B O 1
ATOM 2535 N N . LEU B 1 128 ? 29.845 71.090 67.263 1.00 82.76 129 LEU B N 1
ATOM 2536 C CA . LEU B 1 128 ? 29.066 71.525 66.102 1.00 85.12 129 LEU B CA 1
ATOM 2537 C C . LEU B 1 128 ? 28.892 73.025 66.066 1.00 84.00 129 LEU B C 1
ATOM 2538 O O . LEU B 1 128 ? 28.907 73.691 67.104 1.00 82.06 129 LEU B O 1
ATOM 2543 N N . GLU B 1 129 ? 28.766 73.550 64.853 1.00 86.49 130 GLU B N 1
ATOM 2544 C CA . GLU B 1 129 ? 28.343 74.909 64.671 1.00 88.29 130 GLU B CA 1
ATOM 2545 C C . GLU B 1 129 ? 26.873 74.967 64.448 1.00 85.17 130 GLU B C 1
ATOM 2546 O O . GLU B 1 129 ? 26.314 75.995 64.739 1.00 90.40 130 GLU B O 1
ATOM 2552 N N . LYS B 1 130 ? 26.233 73.893 63.985 1.00 82.52 131 LYS B N 1
ATOM 2553 C CA . LYS B 1 130 ? 24.759 73.797 64.069 1.00 84.63 131 LYS B CA 1
ATOM 2554 C C . LYS B 1 130 ? 24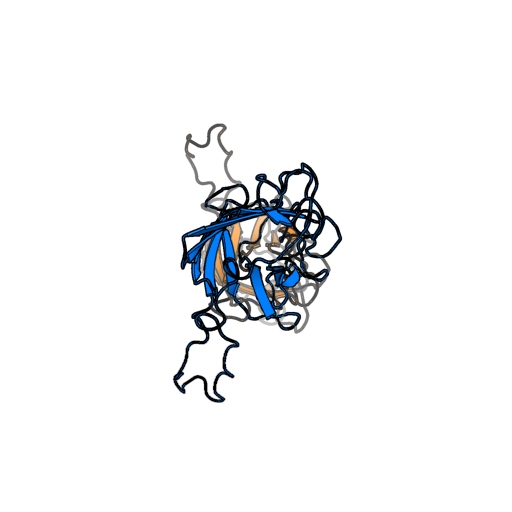.236 72.393 64.470 1.00 80.70 131 LYS B C 1
ATOM 2555 O O . LYS B 1 130 ? 24.824 71.379 64.176 1.00 82.90 131 LYS B O 1
ATOM 2561 N N . SER B 1 131 ? 23.100 72.377 65.138 1.00 76.01 132 SER B N 1
ATOM 2562 C CA . SER B 1 131 ? 22.677 71.284 65.980 1.00 76.41 132 SER B CA 1
ATOM 2563 C C . SER B 1 131 ? 22.394 69.956 65.296 1.00 80.91 132 SER B C 1
ATOM 2564 O O . SER B 1 131 ? 21.711 69.950 64.285 1.00 86.34 132 SER B O 1
ATOM 2567 N N . GLN B 1 132 ? 22.850 68.830 65.864 1.00 86.66 133 GLN B N 1
ATOM 2568 C CA . GLN B 1 132 ? 22.354 67.511 65.418 1.00 90.90 133 GLN B CA 1
ATOM 2569 C C . GLN B 1 132 ? 21.056 67.114 66.210 1.00 88.73 133 GLN B C 1
ATOM 2570 O O . GLN B 1 132 ? 20.151 66.504 65.666 1.00 88.65 133 GLN B O 1
ATOM 2576 N N . ALA B 1 133 ? 20.935 67.550 67.457 1.00 86.67 134 ALA B N 1
ATOM 2577 C CA . ALA B 1 133 ? 19.803 67.183 68.341 1.00 82.64 134 ALA B CA 1
ATOM 2578 C C . ALA B 1 133 ? 18.451 67.893 68.138 1.00 79.96 134 ALA B C 1
ATOM 2579 O O . ALA B 1 133 ? 17.404 67.406 68.600 1.00 73.17 134 ALA B O 1
ATOM 2581 N N . LYS B 1 134 ? 18.470 69.062 67.489 1.00 80.47 135 LYS B N 1
ATOM 2582 C CA . LYS B 1 134 ? 17.331 69.987 67.571 1.00 80.60 135 LYS B CA 1
ATOM 2583 C C . LYS B 1 134 ? 16.075 69.557 66.837 1.00 76.88 135 LYS B C 1
ATOM 2584 O O . LYS B 1 134 ? 15.053 70.262 66.906 1.00 75.31 135 LYS B O 1
ATOM 2590 N N . ASN B 1 135 ? 16.173 68.429 66.135 1.00 72.52 136 ASN B N 1
ATOM 2591 C CA . ASN B 1 135 ? 15.070 67.823 65.425 1.00 69.07 136 ASN B CA 1
ATOM 2592 C C . ASN B 1 135 ? 14.527 66.613 66.124 1.00 69.78 136 ASN B C 1
ATOM 2593 O O . ASN B 1 135 ? 13.907 65.754 65.502 1.00 73.24 136 ASN B O 1
ATOM 2598 N N . LYS B 1 136 ? 14.742 66.527 67.430 1.00 73.93 137 LYS B N 1
ATOM 2599 C CA . LYS B 1 136 ? 14.181 65.440 68.207 1.00 73.15 137 LYS B CA 1
ATOM 2600 C C . LYS B 1 136 ? 13.499 65.964 69.455 1.00 71.44 137 LYS B C 1
ATOM 2601 O O . LYS B 1 136 ? 14.062 66.806 70.169 1.00 66.56 137 LYS B O 1
ATOM 2607 N N . TYR B 1 137 ? 12.266 65.483 69.657 1.00 74.86 138 TYR B N 1
ATOM 2608 C CA . TYR B 1 137 ? 11.549 65.531 70.943 1.00 73.79 138 TYR B CA 1
ATOM 2609 C C . TYR B 1 137 ? 11.777 64.155 71.567 1.00 72.50 138 TYR B C 1
ATOM 2610 O O . TYR B 1 137 ? 11.543 63.133 70.885 1.00 74.98 138 TYR B O 1
ATOM 2619 N N . VAL B 1 138 ? 12.278 64.126 72.809 1.00 70.15 139 VAL B N 1
ATOM 2620 C CA . VAL B 1 138 ? 12.626 62.858 73.465 1.00 68.98 139 VAL B CA 1
ATOM 2621 C C . VAL B 1 138 ? 11.869 62.795 74.735 1.00 67.08 139 VAL B C 1
ATOM 2622 O O . VAL B 1 138 ? 12.118 63.579 75.570 1.00 68.17 139 VAL B O 1
ATOM 2626 N N . SER B 1 139 ? 11.003 61.822 74.921 1.00 69.71 140 SER B N 1
ATOM 2627 C CA . SER B 1 139 ? 10.049 61.810 76.037 1.00 70.70 140 SER B CA 1
ATOM 2628 C C . SER B 1 139 ? 9.717 60.364 76.314 1.00 69.56 140 SER B C 1
ATOM 2629 O O . SER B 1 139 ? 10.407 59.493 75.860 1.00 77.20 140 SER B O 1
ATOM 2632 N N . ASN B 1 140 ? 8.666 60.089 77.036 1.00 70.03 141 ASN B N 1
ATOM 2633 C CA . ASN B 1 140 ? 8.275 58.717 77.350 1.00 71.05 141 ASN B CA 1
ATOM 2634 C C . ASN B 1 140 ? 6.823 58.415 77.056 1.00 72.19 141 ASN B C 1
ATOM 2635 O O . ASN B 1 140 ? 6.007 59.307 76.863 1.00 73.03 141 ASN B O 1
ATOM 2640 N N . VAL B 1 141 ? 6.483 57.140 77.014 1.00 73.82 142 VAL B N 1
ATOM 2641 C CA . VAL B 1 141 ? 5.070 56.747 77.077 1.00 78.04 142 VAL B CA 1
ATOM 2642 C C . VAL B 1 141 ? 4.952 55.644 78.064 1.00 74.97 142 VAL B C 1
ATOM 2643 O O . VAL B 1 141 ? 5.940 55.051 78.468 1.00 76.86 142 VAL B O 1
ATOM 2647 N N . TYR B 1 142 ? 3.724 55.373 78.460 1.00 72.82 143 TYR B N 1
ATOM 2648 C CA . TYR B 1 142 ? 3.546 54.415 79.491 1.00 71.26 143 TYR B CA 1
ATOM 2649 C C . TYR B 1 142 ? 2.636 53.281 79.091 1.00 71.27 143 TYR B C 1
ATOM 2650 O O . TYR B 1 142 ? 1.450 53.464 78.862 1.00 76.85 143 TYR B O 1
ATOM 2659 N N . LEU B 1 143 ? 3.217 52.093 78.974 1.00 70.11 144 LEU B N 1
ATOM 2660 C CA . LEU B 1 143 ? 2.457 50.890 78.603 1.00 67.05 144 LEU B CA 1
ATOM 2661 C C . LEU B 1 143 ? 1.411 50.598 79.663 1.00 68.89 144 LEU B C 1
ATOM 2662 O O . LEU B 1 143 ? 1.694 50.684 80.877 1.00 67.72 144 LEU B O 1
ATOM 2667 N N . GLY B 1 144 ? 0.193 50.314 79.216 1.00 67.40 145 GLY B N 1
ATOM 2668 C CA . GLY B 1 144 ? -0.939 50.194 80.127 1.00 66.28 145 GLY B CA 1
ATOM 2669 C C . GLY B 1 144 ? -1.345 51.472 80.845 1.00 65.30 145 GLY B C 1
ATOM 2670 O O . GLY B 1 144 ? -2.279 51.473 81.677 1.00 62.91 145 GLY B O 1
ATOM 2671 N N . GLY B 1 145 ? -0.697 52.584 80.493 1.00 64.21 146 GLY B N 1
ATOM 2672 C CA . GLY B 1 145 ? -0.913 53.846 81.199 1.00 66.48 146 GLY B CA 1
ATOM 2673 C C . GLY B 1 145 ? -0.430 53.836 82.625 1.00 66.67 146 GLY B C 1
ATOM 2674 O O . GLY B 1 145 ? -0.917 54.585 83.446 1.00 70.71 146 GLY B O 1
ATOM 2675 N N . GLN B 1 146 ? 0.567 53.004 82.883 1.00 70.22 147 GLN B N 1
ATOM 2676 C CA . GLN B 1 146 ? 1.091 52.743 84.205 1.00 68.38 147 GLN B CA 1
ATOM 2677 C C . GLN B 1 146 ? 2.438 53.424 84.370 1.00 66.88 147 GLN B C 1
ATOM 2678 O O . GLN B 1 146 ? 3.340 53.232 83.540 1.00 65.11 147 GLN B O 1
ATOM 2684 N N . ALA B 1 147 ? 2.602 54.171 85.466 1.00 64.97 148 ALA B N 1
ATOM 2685 C CA . ALA B 1 147 ? 3.861 54.869 85.700 1.00 62.40 148 ALA B CA 1
ATOM 2686 C C . ALA B 1 147 ? 5.054 53.917 85.681 1.00 60.38 148 ALA B C 1
ATOM 2687 O O . ALA B 1 147 ? 6.111 54.255 85.158 1.00 62.40 148 ALA B O 1
ATOM 2689 N N . GLY B 1 148 ? 4.862 52.714 86.203 1.00 61.26 149 GLY B N 1
ATOM 2690 C CA . GLY B 1 148 ? 5.861 51.686 86.208 1.00 59.23 149 GLY B CA 1
ATOM 2691 C C . GLY B 1 148 ? 6.275 51.114 84.884 1.00 60.29 149 GLY B C 1
ATOM 2692 O O . G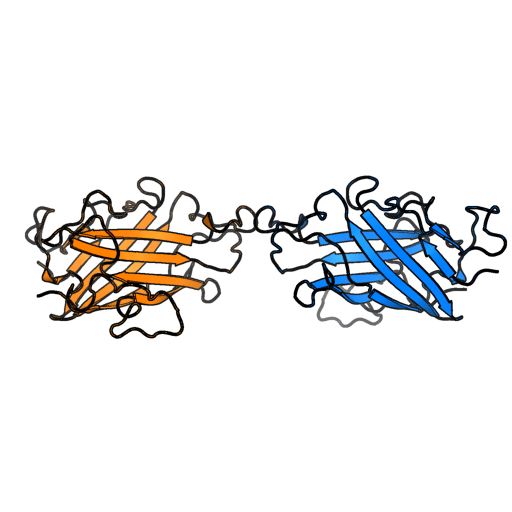LY B 1 148 ? 7.199 50.339 84.883 1.00 67.59 149 GLY B O 1
ATOM 2693 N N . ASN B 1 149 ? 5.625 51.437 83.763 1.00 62.64 150 ASN B N 1
ATOM 2694 C CA . ASN B 1 149 ? 5.967 50.827 82.464 1.00 64.75 150 ASN B CA 1
ATOM 2695 C C . ASN B 1 149 ? 6.407 51.878 81.451 1.00 66.61 150 ASN B C 1
ATOM 2696 O O . ASN B 1 149 ? 5.767 52.050 80.399 1.00 73.92 150 ASN B O 1
ATOM 2701 N N . PRO B 1 150 ? 7.521 52.548 81.723 1.00 63.53 151 PRO B N 1
ATOM 2702 C CA . PRO B 1 150 ? 8.010 53.492 80.725 1.00 63.76 151 PRO B CA 1
ATOM 2703 C C . PRO B 1 150 ? 8.587 52.846 79.465 1.00 65.63 151 PRO B C 1
ATOM 2704 O O . PRO B 1 150 ? 9.124 51.746 79.495 1.00 61.43 151 PRO B O 1
ATOM 2708 N N . VAL B 1 151 ? 8.469 53.599 78.386 1.00 68.90 152 VAL B N 1
ATOM 2709 C CA . VAL B 1 151 ? 9.059 53.321 77.108 1.00 68.56 152 VAL B CA 1
ATOM 2710 C C . VAL B 1 151 ? 9.601 54.657 76.568 1.00 69.65 152 VAL B C 1
ATOM 2711 O O . VAL B 1 151 ? 8.831 55.608 76.259 1.00 66.49 152 VAL B O 1
ATOM 2715 N N . ALA B 1 152 ? 10.919 54.718 76.436 1.00 66.38 153 ALA B N 1
ATOM 2716 C CA . ALA B 1 152 ? 11.570 55.881 75.897 1.00 67.58 153 ALA B CA 1
ATOM 2717 C C . ALA B 1 152 ? 11.206 56.028 74.446 1.00 68.39 153 ALA B C 1
ATOM 2718 O O . ALA B 1 152 ? 11.382 55.103 73.697 1.00 67.97 153 ALA B O 1
ATOM 2720 N N . THR B 1 153 ? 10.723 57.207 74.092 1.00 69.53 154 THR B N 1
ATOM 2721 C CA . THR B 1 153 ? 10.177 57.504 72.795 1.00 69.71 154 THR B CA 1
ATOM 2722 C C . THR B 1 153 ? 10.866 58.710 72.155 1.00 68.03 154 THR B C 1
ATOM 2723 O O . THR B 1 153 ? 10.851 59.797 72.712 1.00 69.32 154 THR B O 1
ATOM 2727 N N . THR B 1 154 ? 11.483 58.538 70.996 1.00 67.77 155 THR B N 1
ATOM 2728 C CA . THR B 1 154 ? 12.102 59.663 70.315 1.00 71.22 155 THR B CA 1
ATOM 2729 C C . THR B 1 154 ? 11.407 59.974 68.985 1.00 76.55 155 THR B C 1
ATOM 2730 O O . THR B 1 154 ? 11.647 59.289 67.946 1.00 81.93 155 THR B O 1
ATOM 2734 N N . VAL B 1 155 ? 10.651 61.072 68.994 1.00 76.92 156 VAL B N 1
ATOM 2735 C CA . VAL B 1 155 ? 10.068 61.613 67.762 1.00 78.04 156 VAL B CA 1
ATOM 2736 C C . VAL B 1 155 ? 11.146 62.414 67.044 1.00 76.20 156 VAL B C 1
ATOM 2737 O O . VAL B 1 155 ? 11.732 63.288 67.655 1.00 79.72 156 VAL B O 1
ATOM 2741 N N . SER B 1 156 ? 11.407 62.109 65.775 1.00 75.63 157 SER B N 1
ATOM 2742 C CA . SER B 1 156 ? 12.476 62.754 65.016 1.00 81.90 157 SER B CA 1
ATOM 2743 C C . SER B 1 156 ? 11.985 63.209 63.618 1.00 83.11 157 SER B C 1
ATOM 2744 O O . SER B 1 156 ? 11.289 62.495 62.862 1.00 78.96 157 SER B O 1
ATOM 2747 N N . PHE B 1 157 ? 12.407 64.405 63.252 1.00 86.76 158 PHE B N 1
ATOM 2748 C CA . PHE B 1 157 ? 11.889 65.050 62.065 1.00 89.29 158 PHE B CA 1
ATOM 2749 C C . PHE B 1 157 ? 12.879 65.098 60.923 1.00 88.11 158 PHE B C 1
ATOM 2750 O O . PHE B 1 157 ? 14.036 65.443 61.116 1.00 80.91 158 PHE B O 1
ATOM 2758 N N . ASN B 1 158 ? 12.387 64.749 59.734 1.00 93.00 159 ASN B N 1
ATOM 2759 C CA . ASN B 1 158 ? 13.125 64.867 58.478 1.00 91.88 159 ASN B CA 1
ATOM 2760 C C . ASN B 1 158 ? 14.512 64.220 58.569 1.00 86.56 159 ASN B C 1
ATOM 2761 O O . ASN B 1 158 ? 15.506 64.814 58.141 1.00 87.02 159 ASN B O 1
ATOM 2766 N N . LYS B 1 159 ? 14.583 63.009 59.130 1.00 83.32 160 LYS B N 1
ATOM 2767 C CA . LYS B 1 159 ? 15.827 62.225 59.111 1.00 81.89 160 LYS B CA 1
ATOM 2768 C C . LYS B 1 159 ? 15.841 61.016 58.172 1.00 87.22 160 LYS B C 1
ATOM 2769 O O . LYS B 1 159 ? 16.888 60.380 58.064 1.00 90.72 160 LYS B O 1
ATOM 2775 N N . GLU B 1 160 ? 14.705 60.676 57.535 1.00 89.70 161 GLU B N 1
ATOM 2776 C CA . GLU B 1 160 ? 14.569 59.462 56.683 1.00 87.41 161 GLU B CA 1
ATOM 2777 C C . GLU B 1 160 ? 14.919 59.778 55.280 1.00 88.31 161 GLU B C 1
ATOM 2778 O O . GLU B 1 160 ? 14.797 60.926 54.919 1.00 88.56 161 GLU B O 1
ATOM 2784 N N . THR B 1 161 ? 15.306 58.790 54.464 1.00 92.17 162 THR B N 1
ATOM 2785 C CA . THR B 1 161 ? 15.729 59.089 53.049 1.00 96.20 162 THR B CA 1
ATOM 2786 C C . THR B 1 161 ? 14.700 58.864 51.935 1.00 98.36 162 THR B C 1
ATOM 2787 O O . THR B 1 161 ? 14.939 59.266 50.764 1.00 100.66 162 THR B O 1
ATOM 2791 N N . GLY B 1 162 ? 13.558 58.264 52.244 1.00 97.31 163 GLY B N 1
ATOM 2792 C CA . GLY B 1 162 ? 12.614 57.916 51.149 1.00 100.90 163 GLY B CA 1
ATOM 2793 C C . GLY B 1 162 ? 11.850 59.063 50.468 1.00 99.12 163 GLY B C 1
ATOM 2794 O O . GLY B 1 162 ? 11.121 58.834 49.526 1.00 97.84 163 GLY B O 1
ATOM 2795 N N . CYS B 1 163 ? 12.061 60.301 50.901 1.00 97.23 164 CYS B N 1
ATOM 2796 C CA . CYS B 1 163 ? 10.964 61.247 51.028 1.00 95.22 164 CYS B CA 1
ATOM 2797 C C . CYS B 1 163 ? 11.410 62.687 51.018 1.00 93.10 164 CYS B C 1
ATOM 2798 O O . CYS B 1 163 ? 12.559 62.939 50.851 1.00 95.69 164 CYS B O 1
ATOM 2801 N N . THR B 1 164 ? 10.482 63.622 51.195 1.00 95.10 165 THR B N 1
ATOM 2802 C CA . THR B 1 164 ? 10.762 65.079 51.284 1.00 95.45 165 THR B CA 1
ATOM 2803 C C . THR B 1 164 ? 10.587 65.604 52.697 1.00 90.37 165 THR B C 1
ATOM 2804 O O . THR B 1 164 ? 11.290 66.521 53.086 1.00 85.50 165 THR B O 1
ATOM 2808 N N . TYR B 1 165 ? 9.596 65.071 53.408 1.00 88.89 166 TYR B N 1
ATOM 2809 C CA . TYR B 1 165 ? 9.465 65.237 54.838 1.00 88.98 166 TYR B CA 1
ATOM 2810 C C . TYR B 1 165 ? 9.257 63.889 55.487 1.00 88.86 166 TYR B C 1
ATOM 2811 O O . TYR B 1 165 ? 8.904 62.915 54.809 1.00 85.81 166 TYR B O 1
ATOM 2820 N N . SER B 1 166 ? 9.447 63.858 56.818 1.00 88.84 167 SER B N 1
ATOM 2821 C CA . SER B 1 166 ? 9.356 62.627 57.589 1.00 88.48 167 SER B CA 1
ATOM 2822 C C . SER B 1 166 ? 9.048 62.898 59.074 1.00 86.59 167 SER B C 1
ATOM 2823 O O . SER B 1 166 ? 9.586 63.831 59.692 1.00 89.61 167 SER B O 1
ATOM 2826 N N . ILE B 1 167 ? 8.181 62.069 59.650 1.00 83.55 168 ILE B N 1
ATOM 2827 C CA . ILE B 1 167 ? 8.034 61.989 61.113 1.00 81.25 168 ILE B CA 1
ATOM 2828 C C . ILE B 1 167 ? 8.317 60.536 61.514 1.00 78.48 168 ILE B C 1
ATOM 2829 O O . ILE B 1 167 ? 7.671 59.598 61.043 1.00 74.91 168 ILE B O 1
ATOM 2834 N N . THR B 1 168 ? 9.299 60.379 62.387 1.00 77.08 169 THR B N 1
ATOM 2835 C CA . THR B 1 168 ? 9.793 59.088 62.782 1.00 77.54 169 THR B CA 1
ATOM 2836 C C . THR B 1 168 ? 9.625 58.939 64.289 1.00 76.03 169 THR B C 1
ATOM 2837 O O . THR B 1 168 ? 9.867 59.889 65.007 1.00 83.07 169 THR B O 1
ATOM 2841 N N . PHE B 1 169 ? 9.160 57.771 64.743 1.00 77.24 170 PHE B N 1
ATOM 2842 C CA . PHE B 1 169 ? 8.891 57.465 66.162 1.00 76.79 170 PHE B CA 1
ATOM 2843 C C . PHE B 1 169 ? 9.741 56.260 66.558 1.00 76.63 170 PHE B C 1
ATOM 2844 O O . PHE B 1 169 ? 9.486 55.173 66.064 1.00 81.04 170 PHE B O 1
ATOM 2852 N N . ASP B 1 170 ? 10.750 56.453 67.414 1.00 75.28 171 ASP B N 1
ATOM 2853 C CA . ASP B 1 170 ? 11.664 55.372 67.831 1.00 74.99 171 ASP B CA 1
ATOM 2854 C C . ASP B 1 170 ? 11.405 55.071 69.286 1.00 71.97 171 ASP B C 1
ATOM 2855 O O . ASP B 1 170 ? 11.721 55.884 70.122 1.00 73.76 171 ASP B O 1
ATOM 2860 N N . PHE B 1 171 ? 10.809 53.915 69.559 1.00 77.31 172 PHE B N 1
ATOM 2861 C CA . PHE B 1 171 ? 10.553 53.393 70.900 1.00 79.96 172 PHE B CA 1
ATOM 2862 C C . PHE B 1 171 ? 11.622 52.389 71.274 1.00 83.17 172 PHE B C 1
ATOM 2863 O O . PHE B 1 171 ? 12.191 51.724 70.400 1.00 83.22 172 PHE B O 1
ATOM 2871 N N . ALA B 1 172 ? 11.803 52.239 72.590 1.00 81.28 173 ALA B N 1
ATOM 2872 C CA . ALA B 1 172 ? 12.882 51.457 73.183 1.00 78.32 173 ALA B CA 1
ATOM 2873 C C . ALA B 1 172 ? 12.755 51.482 74.711 1.00 73.56 173 ALA B C 1
ATOM 2874 O O . ALA B 1 172 ? 12.415 52.509 75.233 1.00 72.94 173 ALA B O 1
ATOM 2876 N N . TRP B 1 173 ? 13.035 50.373 75.401 1.00 72.05 174 TRP B N 1
ATOM 2877 C CA . TRP B 1 173 ? 12.991 50.273 76.872 1.00 70.40 174 TRP B CA 1
ATOM 2878 C C . TRP B 1 173 ? 14.085 49.398 77.462 1.00 71.30 174 TRP B C 1
ATOM 2879 O O . TRP B 1 173 ? 14.655 48.577 76.726 1.00 75.47 174 TRP B O 1
ATOM 2890 N N . ASN B 1 174 ? 14.386 49.585 78.761 1.00 73.54 175 ASN B N 1
ATOM 2891 C CA . ASN B 1 174 ? 15.338 48.710 79.509 1.00 76.34 175 ASN B CA 1
ATOM 2892 C C . ASN B 1 174 ? 14.623 47.691 80.363 1.00 73.84 175 ASN B C 1
ATOM 2893 O O . ASN B 1 174 ? 15.053 46.571 80.444 1.00 72.34 175 ASN B O 1
ATOM 2898 N N . LYS B 1 175 ? 13.564 48.110 81.044 1.00 73.28 176 LYS B N 1
ATOM 2899 C CA . LYS B 1 175 ? 12.803 47.208 81.899 1.00 77.76 176 LYS B CA 1
ATOM 2900 C C . LYS B 1 175 ? 12.615 45.854 81.185 1.00 76.79 176 LYS B C 1
ATOM 2901 O O . LYS B 1 175 ? 12.316 45.852 79.984 1.00 70.33 176 LYS B O 1
ATOM 2907 N N . THR B 1 176 ? 12.852 44.719 81.870 1.00 76.63 177 THR B N 1
ATOM 2908 C CA . THR B 1 176 ? 12.563 43.401 81.226 1.00 75.17 177 THR B CA 1
ATOM 2909 C C . THR B 1 176 ? 11.108 43.156 81.549 1.00 71.16 177 THR B C 1
ATOM 2910 O O . THR B 1 176 ? 10.780 42.769 82.623 1.00 69.47 177 THR B O 1
ATOM 2914 N N . TYR B 1 177 ? 10.257 43.497 80.590 1.00 72.14 178 TYR B N 1
ATOM 2915 C CA . TYR B 1 177 ? 8.819 43.363 80.728 1.00 74.51 178 TYR B CA 1
ATOM 2916 C C . TYR B 1 177 ? 8.413 41.895 80.650 1.00 73.91 178 TYR B C 1
ATOM 2917 O O . TYR B 1 177 ? 8.876 41.144 79.766 1.00 77.06 178 TYR B O 1
ATOM 2926 N N . GLU B 1 178 ? 7.539 41.493 81.573 1.00 71.57 179 GLU B N 1
ATOM 2927 C CA . GLU B 1 178 ? 7.006 40.142 81.558 1.00 72.24 179 GLU B CA 1
ATOM 2928 C C . GLU B 1 178 ? 5.515 40.207 81.322 1.00 68.92 179 GLU B C 1
ATOM 2929 O O . GLU B 1 178 ? 4.754 40.681 82.143 1.00 68.90 179 GLU B O 1
ATOM 2935 N N . ASN B 1 179 ? 5.130 39.757 80.149 1.00 72.14 180 ASN B N 1
ATOM 2936 C CA . ASN B 1 179 ? 3.727 39.720 79.657 1.00 75.47 180 ASN B CA 1
ATOM 2937 C C . ASN B 1 179 ? 2.940 41.030 79.746 1.00 69.52 180 ASN B C 1
ATOM 2938 O O . ASN B 1 179 ? 2.016 41.149 80.500 1.00 69.64 180 ASN B O 1
ATOM 2943 N N . VAL B 1 180 ? 3.312 41.964 78.901 1.00 69.09 181 VAL B N 1
ATOM 2944 C CA . VAL B 1 180 ? 2.753 43.282 78.901 1.00 71.32 181 VAL B CA 1
ATOM 2945 C C . VAL B 1 180 ? 2.575 43.741 77.470 1.00 72.81 181 VAL B C 1
ATOM 2946 O O . VAL B 1 180 ? 3.574 43.890 76.720 1.00 69.80 181 VAL B O 1
ATOM 2950 N N . GLN B 1 181 ? 1.318 43.974 77.095 1.00 73.75 182 GLN B N 1
ATOM 2951 C CA . GLN B 1 181 ? 1.022 44.391 75.718 1.00 76.42 182 GLN B CA 1
ATOM 2952 C C . GLN B 1 181 ? 1.465 45.805 75.497 1.00 68.07 182 GLN B C 1
ATOM 2953 O O . GLN B 1 181 ? 1.270 46.617 76.380 1.00 71.80 182 GLN B O 1
ATOM 2959 N N . PHE B 1 182 ? 2.064 46.095 74.348 1.00 64.29 183 PHE B N 1
ATOM 2960 C CA . PHE B 1 182 ? 2.420 47.472 74.004 1.00 67.54 183 PHE B CA 1
ATOM 2961 C C . PHE B 1 182 ? 1.169 48.276 73.623 1.00 71.13 183 PHE B C 1
ATOM 2962 O O . PHE B 1 182 ? 0.679 48.216 72.488 1.00 76.79 183 PHE B O 1
ATOM 2970 N N . ASP B 1 183 ? 0.721 49.062 74.599 1.00 71.07 184 ASP B N 1
ATOM 2971 C CA . ASP B 1 183 ? -0.521 49.814 74.601 1.00 73.92 184 ASP B CA 1
ATOM 2972 C C . ASP B 1 183 ? -0.214 51.117 75.348 1.00 77.41 184 ASP B C 1
ATOM 2973 O O . ASP B 1 183 ? -0.048 51.132 76.586 1.00 83.37 184 ASP B O 1
ATOM 2978 N N . SER B 1 184 ? -0.083 52.212 74.609 1.00 81.47 185 SER B N 1
ATOM 2979 C CA . SER B 1 184 ? 0.656 53.368 75.137 1.00 78.34 185 SER B CA 1
ATOM 2980 C C . SER B 1 184 ? -0.277 54.423 75.684 1.00 75.07 185 SER B C 1
ATOM 2981 O O . SER B 1 184 ? -1.377 54.552 75.202 1.00 78.08 185 SER B O 1
ATOM 2984 N N . SER B 1 185 ? 0.169 55.119 76.730 1.00 71.96 186 SER B N 1
ATOM 2985 C CA . SER B 1 185 ? -0.428 56.353 77.172 1.00 73.03 186 SER B CA 1
ATOM 2986 C C . SER B 1 185 ? -0.186 57.283 75.956 1.00 75.59 186 SER B C 1
ATOM 2987 O O . SER B 1 185 ? 0.768 57.015 75.171 1.00 68.91 186 SER B O 1
ATOM 2990 N N . PHE B 1 186 ? -0.998 58.342 75.765 1.00 74.57 187 PHE B N 1
ATOM 2991 C CA . PHE B 1 186 ? -0.670 59.255 74.682 1.00 75.27 187 PHE B CA 1
ATOM 2992 C C . PHE B 1 186 ? 0.422 60.273 75.045 1.00 76.35 187 PHE B C 1
ATOM 2993 O O . PHE B 1 186 ? 0.669 60.592 76.224 1.00 81.87 187 PHE B O 1
ATOM 3001 N N . LEU B 1 187 ? 1.061 60.741 73.976 1.00 75.18 188 LEU B N 1
ATOM 3002 C CA . LEU B 1 187 ? 2.166 61.652 73.962 1.00 76.39 188 LEU B CA 1
ATOM 3003 C C . LEU B 1 187 ? 1.706 62.878 73.200 1.00 83.86 188 LEU B C 1
ATOM 3004 O O . LEU B 1 187 ? 1.105 62.774 72.129 1.00 86.38 188 LEU B O 1
ATOM 3009 N N . THR B 1 188 ? 1.966 64.055 73.741 1.00 89.02 189 THR B N 1
ATOM 3010 C CA . THR B 1 188 ? 1.604 65.259 73.010 1.00 90.35 189 THR B CA 1
ATOM 3011 C C . THR B 1 188 ? 2.781 66.182 73.014 1.00 87.15 189 THR B C 1
ATOM 3012 O O . THR B 1 188 ? 3.472 66.293 74.005 1.00 94.19 189 THR B O 1
ATOM 3016 N N . PHE B 1 189 ? 3.025 66.764 71.844 1.00 85.00 190 PHE B N 1
ATOM 3017 C CA . PHE B 1 189 ? 4.096 67.718 71.580 1.00 84.62 190 PHE B CA 1
ATOM 3018 C C . PHE B 1 189 ? 3.637 68.603 70.433 1.00 88.56 190 PHE B C 1
ATOM 3019 O O . PHE B 1 189 ? 2.521 68.427 69.924 1.00 90.56 190 PHE B O 1
ATOM 3027 N N . SER B 1 190 ? 4.474 69.563 70.045 1.00 88.21 191 SER B N 1
ATOM 3028 C CA . SER B 1 190 ? 4.206 70.440 68.902 1.00 82.56 191 SER B CA 1
ATOM 3029 C C . SER B 1 190 ? 5.481 70.538 68.100 1.00 78.96 191 SER B C 1
ATOM 3030 O O . SER B 1 190 ? 6.522 70.165 68.579 1.00 76.18 191 SER B O 1
ATOM 3033 N N . TYR B 1 191 ? 5.379 70.976 66.852 1.00 82.37 192 TYR B N 1
ATOM 3034 C CA . TYR B 1 191 ? 6.543 71.139 65.957 1.00 83.94 192 TYR B CA 1
ATOM 3035 C C . TYR B 1 191 ? 6.303 72.296 64.974 1.00 90.59 192 TYR B C 1
ATOM 3036 O O . TYR B 1 191 ? 5.168 72.725 64.741 1.00 96.44 192 TYR B O 1
ATOM 3045 N N . ILE B 1 192 ? 7.401 72.817 64.438 1.00 90.79 193 ILE B N 1
ATOM 3046 C CA . ILE B 1 192 ? 7.405 74.006 63.605 1.00 89.32 193 ILE B CA 1
ATOM 3047 C C . ILE B 1 192 ? 7.083 73.599 62.174 1.00 94.01 193 ILE B C 1
ATOM 3048 O O . ILE B 1 192 ? 7.679 72.680 61.637 1.00 94.26 193 ILE B O 1
ATOM 3053 N N . ALA B 1 193 ? 6.134 74.304 61.577 1.00 96.69 194 ALA B N 1
ATOM 3054 C CA . ALA B 1 193 ? 5.608 73.967 60.274 1.00 96.30 194 ALA B CA 1
ATOM 3055 C C . ALA B 1 193 ? 6.298 74.744 59.175 1.00 97.08 194 ALA B C 1
ATOM 3056 O O . ALA B 1 193 ? 6.800 75.842 59.369 1.00 99.61 194 ALA B O 1
ATOM 3058 N N . GLN B 1 194 ? 6.262 74.146 58.000 1.00 97.72 195 GLN B N 1
ATOM 3059 C CA . GLN B 1 194 ? 6.840 74.656 56.768 1.00 99.79 195 GLN B CA 1
ATOM 3060 C C . GLN B 1 194 ? 5.761 75.501 56.210 1.00 102.12 195 GLN B C 1
ATOM 3061 O O . GLN B 1 194 ? 4.638 75.038 56.187 1.00 113.69 195 GLN B O 1
ATOM 3067 N N . GLU B 1 195 ? 5.975 76.706 55.721 1.00 101.35 196 GLU B N 1
ATOM 3068 C CA . GLU B 1 195 ? 4.784 77.440 55.141 1.00 105.88 196 GLU B CA 1
ATOM 3069 C C . GLU B 1 195 ? 3.604 77.563 56.210 1.00 102.45 196 GLU B C 1
ATOM 3070 O O . GLU B 1 195 ? 2.814 78.503 56.336 1.00 108.46 196 GLU B O 1
#

CATH classification: 2.60.90.10

InterPro domains:
  IPR000931 Adenovirus fibre protein [PR00307] (8-18)
  IPR000931 Adenovirus fibre protein [PR00307] (24-36)
  IPR000931 Adenovirus fibre protein [PR00307] (58-72)
  IPR000931 Adenovirus fibre protein [PR00307] (107-117)
  IPR000931 Adenovirus fibre protein [PR00307] (182-193)
  IPR000931 Adenovirus fibre protein [PR00307] (200-214)
  IPR000931 Adenovirus fibre protein [PR00307] (281-293)
  IPR000939 Adenoviral fibre protein, repeat/shaft region [PF00608] (34-74)
  IPR000939 Adenoviral fibre protein, repeat/shaft region [PF00608] (100-119)
  IPR000939 Adenoviral fibre protein, repeat/shaft region [PF00608] (160-170)
  IPR000978 Adenoviral fibre protein, knob [PF00541] (174-373)
  IPR008982 Adenovirus pIV-like, attachment domain [G3DSA:2.60.90.10] (169-373)
  IPR008982 Adenovirus pIV-like, attachment domain [SSF49835] (179-373)
  IPR009013 Attachment protein shaft domain superfamily [SSF51225] (46-102)
  IPR009013 Attachment protein shaft domain superfamily [SSF51225] (94-176)

Organism: NCBI:txid39641

Sequence (390 aa):
DKLTLWTTPDPSPNCKIDQDKDSKLTFVLTKCGSQILANMSLLVVKGKFSMINNKVNGTDDYKKFTIKLLFDEKGVLLKDSSLDKEYWNYRSNNNNVGSAYEEAVGFMPSTTAYPKPPTPPTNPTTPLEKSQAKNKYVSNVYLGGQAGNPVATTVSFNKETGCTYSITFDFAWNKTYENVQFDSSFLTFSYIAQEDKLTLWTTPDPSPNCKIDQDKDSKLTFVLTKCGSQILANMSLLVVKGKFSMINNKVNGTDDYKKFTIKLLFDEKGVLLKDSSLDKEYWNYRSNNNNVGSAYEEAVGFMPSTTAYPKPPTPPTNPTTPLEKSQAKNKYVSNVYLGGQAGNPVATTVSFNKETGCTYSITFDFAWNKTYENVQFDSSFLTFSYIAQE